Protein AF-0000000066517922 (afdb_homodimer)

Structure (mmCIF, N/CA/C/O backbone):
data_AF-0000000066517922-model_v1
#
loop_
_entity.id
_entity.type
_entity.pdbx_description
1 polymer 'Ras-related GTP-binding protein, putative'
#
loop_
_atom_site.group_PDB
_atom_site.id
_atom_site.type_symbol
_atom_site.label_atom_id
_atom_site.label_alt_id
_atom_site.label_comp_id
_atom_site.label_asym_id
_atom_site.label_entity_id
_atom_site.label_seq_id
_atom_site.pdbx_PDB_ins_code
_atom_site.Cartn_x
_atom_site.Cartn_y
_atom_site.Cartn_z
_atom_site.occupancy
_atom_site.B_iso_or_equiv
_atom_site.auth_seq_id
_atom_site.auth_comp_id
_atom_site.auth_asym_id
_atom_site.auth_atom_id
_atom_site.pdbx_PDB_model_num
ATOM 1 N N . MET A 1 1 ? -0.523 -17.906 27.688 1 22.84 1 MET A N 1
ATOM 2 C CA . MET A 1 1 ? -0.205 -16.5 27.391 1 22.84 1 MET A CA 1
ATOM 3 C C . MET A 1 1 ? -0.065 -16.281 25.891 1 22.84 1 MET A C 1
ATOM 5 O O . MET A 1 1 ? 0.951 -16.641 25.297 1 22.84 1 MET A O 1
ATOM 9 N N . SER A 1 2 ? -1.098 -16.562 25.141 1 30.17 2 SER A N 1
ATOM 10 C CA . SER A 1 2 ? -1.086 -16.531 23.688 1 30.17 2 SER A CA 1
ATOM 11 C C . SER A 1 2 ? -0.517 -15.211 23.172 1 30.17 2 SER A C 1
ATOM 13 O O . SER A 1 2 ? -1.034 -14.141 23.484 1 30.17 2 SER A O 1
ATOM 15 N N . SER A 1 3 ? 0.745 -15.023 23.312 1 33.72 3 SER A N 1
ATOM 16 C CA . SER A 1 3 ? 1.431 -13.906 22.672 1 33.72 3 SER A CA 1
ATOM 17 C C . SER A 1 3 ? 0.75 -13.5 21.375 1 33.72 3 SER A C 1
ATOM 19 O O . SER A 1 3 ? 0.698 -14.289 20.422 1 33.72 3 SER A O 1
ATOM 21 N N . ARG A 1 4 ? -0.462 -13.047 21.5 1 37.94 4 ARG A N 1
ATOM 22 C CA . ARG A 1 4 ? -1.109 -12.555 20.281 1 37.94 4 ARG A CA 1
ATOM 23 C C . ARG A 1 4 ? -0.116 -11.812 19.391 1 37.94 4 ARG A C 1
ATOM 25 O O . ARG A 1 4 ? 0.348 -10.727 19.75 1 37.94 4 ARG A O 1
ATOM 32 N N . ALA A 1 5 ? 0.862 -12.57 18.938 1 38.16 5 ALA A N 1
ATOM 33 C CA . ALA A 1 5 ? 1.847 -12.125 17.953 1 38.16 5 ALA A CA 1
ATOM 34 C C . ALA A 1 5 ? 1.236 -11.117 16.984 1 38.16 5 ALA A C 1
ATOM 36 O O . ALA A 1 5 ? 0.079 -11.258 16.578 1 38.16 5 ALA A O 1
ATOM 37 N N . CYS A 1 6 ? 1.315 -9.875 17.219 1 46.03 6 CYS A N 1
ATOM 38 C CA . CYS A 1 6 ? 0.99 -8.812 16.266 1 46.03 6 CYS A CA 1
ATOM 39 C C . CYS A 1 6 ? 1.07 -9.328 14.836 1 46.03 6 CYS A C 1
ATOM 41 O O . CYS A 1 6 ? 2.162 -9.453 14.273 1 46.03 6 CYS A O 1
ATOM 43 N N . ALA A 1 7 ? 0.311 -10.383 14.523 1 54.66 7 ALA A N 1
ATOM 44 C CA . ALA A 1 7 ? 0.414 -11.156 13.289 1 54.66 7 ALA A CA 1
ATOM 45 C C . ALA A 1 7 ? 0.325 -10.25 12.062 1 54.66 7 ALA A C 1
ATOM 47 O O . ALA A 1 7 ? -0.729 -9.672 11.789 1 54.66 7 ALA A O 1
ATOM 48 N N . SER A 1 8 ? 1.414 -9.609 11.664 1 77 8 SER A N 1
ATOM 49 C CA . SER A 1 8 ? 1.574 -8.797 10.469 1 77 8 SER A CA 1
ATOM 50 C C . SER A 1 8 ? 1.113 -9.547 9.227 1 77 8 SER A C 1
ATOM 52 O O . SER A 1 8 ? 1.342 -10.758 9.102 1 77 8 SER A O 1
ATOM 54 N N . SER A 1 9 ? 0.168 -9.008 8.461 1 92.06 9 SER A N 1
ATOM 55 C CA . SER A 1 9 ? -0.316 -9.539 7.191 1 92.06 9 SER A CA 1
ATOM 56 C C . SER A 1 9 ? 0.82 -9.68 6.184 1 92.06 9 SER A C 1
ATOM 58 O O . SER A 1 9 ? 1.884 -9.078 6.352 1 92.06 9 SER A O 1
ATOM 60 N N . ILE A 1 10 ? 0.673 -10.68 5.355 1 96.12 10 ILE A N 1
ATOM 61 C CA . ILE A 1 10 ? 1.643 -10.906 4.289 1 96.12 10 ILE A CA 1
ATOM 62 C C . ILE A 1 10 ? 1.08 -10.398 2.963 1 96.12 10 ILE A C 1
ATOM 64 O O . ILE A 1 10 ? 0.062 -10.906 2.482 1 96.12 10 ILE A O 1
ATOM 68 N N . LYS A 1 11 ? 1.703 -9.43 2.395 1 96.38 11 LYS A N 1
ATOM 69 C CA . LYS A 1 11 ? 1.299 -8.883 1.103 1 96.38 11 LYS A CA 1
ATOM 70 C C . LYS A 1 11 ? 1.989 -9.617 -0.045 1 96.38 11 LYS A C 1
ATOM 72 O O . LYS A 1 11 ? 3.219 -9.656 -0.111 1 96.38 11 LYS A O 1
ATOM 77 N N . ILE A 1 12 ? 1.228 -10.148 -0.933 1 97.81 12 ILE A N 1
ATOM 78 C CA . ILE A 1 12 ? 1.716 -10.797 -2.145 1 97.81 12 ILE A CA 1
ATOM 79 C C . ILE A 1 12 ? 1.188 -10.062 -3.373 1 97.81 12 ILE A C 1
ATOM 81 O O . ILE A 1 12 ? -0.013 -9.797 -3.479 1 97.81 12 ILE A O 1
ATOM 85 N N . VAL A 1 13 ? 2.084 -9.711 -4.332 1 95.88 13 VAL A N 1
ATOM 86 C CA . VAL A 1 13 ? 1.675 -8.984 -5.531 1 95.88 13 VAL A CA 1
ATOM 87 C C . VAL A 1 13 ? 1.727 -9.914 -6.738 1 95.88 13 VAL A C 1
ATOM 89 O O . VAL A 1 13 ? 2.57 -10.812 -6.801 1 95.88 13 VAL A O 1
ATOM 92 N N . LEU A 1 14 ? 0.775 -9.719 -7.668 1 95.5 14 LEU A N 1
ATOM 93 C CA . LEU A 1 14 ? 0.798 -10.445 -8.938 1 95.5 14 LEU A CA 1
ATOM 94 C C . LEU A 1 14 ? 1.257 -9.539 -10.07 1 95.5 14 LEU A C 1
ATOM 96 O O . LEU A 1 14 ? 0.831 -8.383 -10.164 1 95.5 14 LEU A O 1
ATOM 100 N N . CYS A 1 15 ? 2.172 -10.117 -10.898 1 93.12 15 CYS A N 1
ATOM 101 C CA . CYS A 1 15 ? 2.697 -9.398 -12.055 1 93.12 15 CYS A CA 1
ATOM 102 C C . CYS A 1 15 ? 2.719 -10.297 -13.289 1 93.12 15 CYS A C 1
ATOM 104 O O . CYS A 1 15 ? 2.807 -11.523 -13.172 1 93.12 15 CYS A O 1
ATOM 106 N N . GLY A 1 16 ? 2.662 -9.609 -14.422 1 93.88 16 GLY A N 1
ATOM 107 C CA . GLY A 1 16 ? 2.719 -10.328 -15.688 1 93.88 16 GLY A CA 1
ATOM 108 C C . GLY A 1 16 ? 1.87 -9.688 -16.766 1 93.88 16 GLY A C 1
ATOM 109 O O . GLY A 1 16 ? 1.145 -8.727 -16.516 1 93.88 16 GLY A O 1
ATOM 110 N N . PRO A 1 17 ? 1.888 -10.273 -17.938 1 91.62 17 PRO A N 1
ATOM 111 C CA . PRO A 1 17 ? 1.155 -9.703 -19.062 1 91.62 17 PRO A CA 1
ATOM 112 C C . PRO A 1 17 ? -0.359 -9.758 -18.875 1 91.62 17 PRO A C 1
ATOM 114 O O . PRO A 1 17 ? -0.857 -10.562 -18.094 1 91.62 17 PRO A O 1
ATOM 117 N N . SER A 1 18 ? -0.994 -8.836 -19.609 1 89.88 18 SER A N 1
ATOM 118 C CA . SER A 1 18 ? -2.451 -8.891 -19.656 1 89.88 18 SER A CA 1
ATOM 119 C C . SER A 1 18 ? -2.939 -10.234 -20.172 1 89.88 18 SER A C 1
ATOM 121 O O . SER A 1 18 ? -2.32 -10.82 -21.062 1 89.88 18 SER A O 1
ATOM 123 N N . ASN A 1 19 ? -3.961 -10.734 -19.578 1 92.19 19 ASN A N 1
ATOM 124 C CA . ASN A 1 19 ? -4.668 -11.938 -20.016 1 92.19 19 ASN A CA 1
ATOM 125 C C . ASN A 1 19 ? -3.889 -13.203 -19.656 1 92.19 19 ASN A C 1
ATOM 127 O O . ASN A 1 19 ? -4.211 -14.289 -20.141 1 92.19 19 ASN A O 1
ATOM 131 N N . ALA A 1 20 ? -2.84 -13.023 -18.875 1 95 20 ALA A N 1
ATOM 132 C CA . ALA A 1 20 ? -2.086 -14.195 -18.438 1 95 20 ALA A CA 1
ATOM 133 C C . ALA A 1 20 ? -2.877 -15.016 -17.422 1 95 20 ALA A C 1
ATOM 135 O O . ALA A 1 20 ? -2.562 -16.188 -17.172 1 95 20 ALA A O 1
ATOM 136 N N . GLY A 1 21 ? -3.832 -14.414 -16.781 1 95.88 21 GLY A N 1
ATOM 137 C CA . GLY A 1 21 ? -4.676 -15.117 -15.828 1 95.88 21 GLY A CA 1
ATOM 138 C C . GLY A 1 21 ? -4.414 -14.711 -14.391 1 95.88 21 GLY A C 1
ATOM 139 O O . GLY A 1 21 ? -4.746 -15.445 -13.461 1 95.88 21 GLY A O 1
ATOM 140 N N . LYS A 1 22 ? -3.807 -13.539 -14.156 1 96.31 22 LYS A N 1
ATOM 141 C CA . LYS A 1 22 ? -3.525 -13.062 -12.805 1 96.31 22 LYS A CA 1
ATOM 142 C C . LYS A 1 22 ? -4.801 -12.984 -11.969 1 96.31 22 LYS A C 1
ATOM 144 O O . LYS A 1 22 ? -4.852 -13.523 -10.859 1 96.31 22 LYS A O 1
ATOM 149 N N . THR A 1 23 ? -5.801 -12.414 -12.57 1 95.06 23 THR A N 1
ATOM 150 C CA . THR A 1 23 ? -7.066 -12.25 -11.867 1 95.06 23 THR A CA 1
ATOM 151 C C . THR A 1 23 ? -7.727 -13.609 -11.617 1 95.06 23 THR A C 1
ATOM 153 O O . THR A 1 23 ? -8.273 -13.844 -10.539 1 95.06 23 THR A O 1
ATOM 156 N N . SER A 1 24 ? -7.652 -14.492 -12.57 1 97.19 24 SER A N 1
ATOM 157 C CA . SER A 1 24 ? -8.25 -15.812 -12.422 1 97.19 24 SER A CA 1
ATOM 158 C C . SER A 1 24 ? -7.535 -16.625 -11.344 1 97.19 24 SER A C 1
ATOM 160 O O . SER A 1 24 ? -8.172 -17.359 -10.594 1 97.19 24 SER A O 1
ATOM 162 N N . ILE A 1 25 ? -6.203 -16.5 -11.258 1 97.81 25 ILE A N 1
ATOM 163 C CA . ILE A 1 25 ? -5.426 -17.172 -10.219 1 97.81 25 ILE A CA 1
ATOM 164 C C . ILE A 1 25 ? -5.809 -16.625 -8.852 1 97.81 25 ILE A C 1
ATOM 166 O O . ILE A 1 25 ? -6.016 -17.391 -7.906 1 97.81 25 ILE A O 1
ATOM 170 N N . THR A 1 26 ? -5.922 -15.344 -8.773 1 97.06 26 THR A N 1
ATOM 171 C CA . THR A 1 26 ? -6.316 -14.703 -7.52 1 97.06 26 THR A CA 1
ATOM 172 C C . THR A 1 26 ? -7.691 -15.188 -7.074 1 97.06 26 THR A C 1
ATOM 174 O O . THR A 1 26 ? -7.871 -15.594 -5.926 1 97.06 26 THR A O 1
ATOM 177 N N . LYS A 1 27 ? -8.609 -15.195 -7.984 1 96.81 27 LYS A N 1
ATOM 178 C CA . LYS A 1 27 ? -9.969 -15.625 -7.676 1 96.81 27 LYS A CA 1
ATOM 179 C C . LYS A 1 27 ? -9.992 -17.078 -7.223 1 96.81 27 LYS A C 1
ATOM 181 O O . LYS A 1 27 ? -10.68 -17.422 -6.258 1 96.81 27 LYS A O 1
ATOM 186 N N . ARG A 1 28 ? -9.242 -17.938 -7.887 1 97.75 28 ARG A N 1
ATOM 187 C CA . ARG A 1 28 ? -9.141 -19.344 -7.516 1 97.75 28 ARG A CA 1
ATOM 188 C C . ARG A 1 28 ? -8.578 -19.516 -6.109 1 97.75 28 ARG A C 1
ATOM 190 O O . ARG A 1 28 ? -9.078 -20.297 -5.316 1 97.75 28 ARG A O 1
ATOM 197 N N . PHE A 1 29 ? -7.652 -18.766 -5.773 1 98.06 29 PHE A N 1
ATOM 198 C CA . PHE A 1 29 ? -7.023 -18.828 -4.457 1 98.06 29 PHE A CA 1
ATOM 199 C C . PHE A 1 29 ? -7.988 -18.359 -3.373 1 98.06 29 PHE A C 1
ATOM 201 O O . PHE A 1 29 ? -8.086 -18.984 -2.316 1 98.06 29 PHE A O 1
ATOM 208 N N . ILE A 1 30 ? -8.68 -17.25 -3.645 1 96.88 30 ILE A N 1
ATOM 209 C CA . ILE A 1 30 ? -9.492 -16.594 -2.637 1 96.88 30 ILE A CA 1
ATOM 210 C C . ILE A 1 30 ? -10.82 -17.328 -2.48 1 96.88 30 ILE A C 1
ATOM 212 O O . ILE A 1 30 ? -11.289 -17.547 -1.36 1 96.88 30 ILE A O 1
ATOM 216 N N . THR A 1 31 ? -11.492 -17.766 -3.58 1 95.19 31 THR A N 1
ATOM 217 C CA . THR A 1 31 ? -12.867 -18.266 -3.502 1 95.19 31 THR A CA 1
ATOM 218 C C . THR A 1 31 ? -12.953 -19.703 -3.992 1 95.19 31 THR A C 1
ATOM 220 O O . THR A 1 31 ? -14.008 -20.328 -3.902 1 95.19 31 THR A O 1
ATOM 223 N N . ASP A 1 32 ? -11.859 -20.156 -4.562 1 96.06 32 ASP A N 1
ATOM 224 C CA . ASP A 1 32 ? -11.797 -21.484 -5.137 1 96.06 32 ASP A CA 1
ATOM 225 C C . ASP A 1 32 ? -12.805 -21.656 -6.273 1 96.06 32 ASP A C 1
ATOM 227 O O . ASP A 1 32 ? -13.414 -22.703 -6.426 1 96.06 32 ASP A O 1
ATOM 231 N N . THR A 1 33 ? -13.023 -20.594 -6.957 1 94.44 33 THR A N 1
ATOM 232 C CA . THR A 1 33 ? -13.891 -20.609 -8.125 1 94.44 33 THR A CA 1
ATOM 233 C C . THR A 1 33 ? -13.164 -20.078 -9.352 1 94.44 33 THR A C 1
ATOM 235 O O . THR A 1 33 ? -12.086 -19.484 -9.234 1 94.44 33 THR A O 1
ATOM 238 N N . PHE A 1 34 ? -13.789 -20.422 -10.469 1 95.12 34 PHE A N 1
ATOM 239 C CA . PHE A 1 34 ? -13.25 -19.969 -11.75 1 95.12 34 PHE A CA 1
ATOM 240 C C . PHE A 1 34 ? -14.352 -19.406 -12.633 1 95.12 34 PHE A C 1
ATOM 242 O O . PHE A 1 34 ? -15.43 -19.984 -12.742 1 95.12 34 PHE A O 1
ATOM 249 N N . ASP A 1 35 ? -14.039 -18.203 -13.195 1 92.31 35 ASP A N 1
ATOM 250 C CA . ASP A 1 35 ? -14.945 -17.578 -14.148 1 92.31 35 ASP A CA 1
ATOM 251 C C . ASP A 1 35 ? -14.383 -17.625 -15.57 1 92.31 35 ASP A C 1
ATOM 253 O O . ASP A 1 35 ? -13.391 -16.969 -15.875 1 92.31 35 ASP A O 1
ATOM 257 N N . GLU A 1 36 ? -15.094 -18.328 -16.422 1 89.88 36 GLU A N 1
ATOM 258 C CA . GLU A 1 36 ? -14.641 -18.516 -17.797 1 89.88 36 GLU A CA 1
ATOM 259 C C . GLU A 1 36 ? -14.602 -17.188 -18.547 1 89.88 36 GLU A C 1
ATOM 261 O O . GLU A 1 36 ? -13.836 -17.031 -19.5 1 89.88 36 GLU A O 1
ATOM 266 N N . TYR A 1 37 ? -15.352 -16.234 -18.156 1 88.31 37 TYR A N 1
ATOM 267 C CA . TYR A 1 37 ? -15.461 -14.961 -18.859 1 88.31 37 TYR A CA 1
ATOM 268 C C . TYR A 1 37 ? -14.867 -13.828 -18.031 1 88.31 37 TYR A C 1
ATOM 270 O O . TYR A 1 37 ? -15.43 -12.734 -17.984 1 88.31 37 TYR A O 1
ATOM 278 N N . GLN A 1 38 ? -13.828 -14.109 -17.422 1 85.31 38 GLN A N 1
ATOM 279 C CA . GLN A 1 38 ? -13.156 -13.086 -16.625 1 85.31 38 GLN A CA 1
ATOM 280 C C . GLN A 1 38 ? -12.641 -11.953 -17.5 1 85.31 38 GLN A C 1
ATOM 282 O O . GLN A 1 38 ? 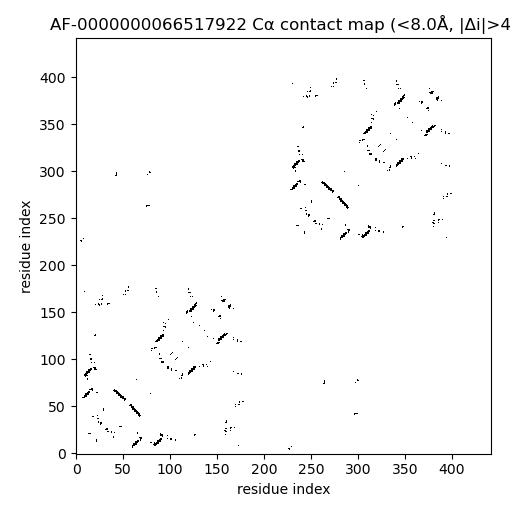-11.883 -12.188 -18.453 1 85.31 38 GLN A O 1
ATOM 287 N N . ASP A 1 39 ? -13.023 -10.594 -17.094 1 83.94 39 ASP A N 1
ATOM 288 C CA . ASP A 1 39 ? -12.617 -9.414 -17.844 1 83.94 39 ASP A CA 1
ATOM 289 C C . ASP A 1 39 ? -11.242 -8.93 -17.406 1 83.94 39 ASP A C 1
ATOM 291 O O . ASP A 1 39 ? -10.773 -9.273 -16.312 1 83.94 39 ASP A O 1
ATOM 295 N N . THR A 1 40 ? -10.695 -8.242 -18.359 1 83.81 40 THR A N 1
ATOM 296 C CA . THR A 1 40 ? -9.438 -7.59 -18.016 1 83.81 40 THR A CA 1
ATOM 297 C C . THR A 1 40 ? -9.602 -6.695 -16.797 1 83.81 40 THR A C 1
ATOM 299 O O . THR A 1 40 ? -10.617 -6.012 -16.656 1 83.81 40 THR A O 1
ATOM 302 N N . THR A 1 41 ? -8.625 -6.785 -15.875 1 79.44 41 THR A N 1
ATOM 303 C CA . THR A 1 41 ? -8.672 -5.996 -14.648 1 79.44 41 THR A CA 1
ATOM 304 C C . THR A 1 41 ? -8.484 -4.512 -14.945 1 79.44 41 THR A C 1
ATOM 306 O O . THR A 1 41 ? -7.625 -4.141 -15.75 1 79.44 41 THR A O 1
ATOM 309 N N . VAL A 1 42 ? -9.391 -3.781 -14.406 1 76.75 42 VAL A N 1
ATOM 310 C CA . VAL A 1 42 ? -9.242 -2.332 -14.492 1 76.75 42 VAL A CA 1
ATOM 311 C C . VAL A 1 42 ? -8.727 -1.779 -13.172 1 76.75 42 VAL A C 1
ATOM 313 O O . VAL A 1 42 ? -9.289 -2.061 -12.109 1 76.75 42 VAL A O 1
ATOM 316 N N . GLY A 1 43 ? -7.547 -1.074 -13.328 1 80.19 43 GLY A N 1
ATOM 317 C CA . GLY A 1 43 ? -6.949 -0.534 -12.117 1 80.19 43 GLY A CA 1
ATOM 318 C C . GLY A 1 43 ? -6.293 -1.594 -11.25 1 80.19 43 GLY A C 1
ATOM 319 O O . GLY A 1 43 ? -5.414 -2.324 -11.711 1 80.19 43 GLY A O 1
ATOM 320 N N . SER A 1 44 ? -6.746 -1.633 -10.008 1 84.25 44 SER A N 1
ATOM 321 C CA . SER A 1 44 ? -6.176 -2.59 -9.07 1 84.25 44 SER A CA 1
ATOM 322 C C . SER A 1 44 ? -7.262 -3.281 -8.25 1 84.25 44 SER A C 1
ATOM 324 O O . SER A 1 44 ? -8.336 -2.715 -8.031 1 84.25 44 SER A O 1
ATOM 326 N N . ALA A 1 45 ? -7.004 -4.512 -7.934 1 87.75 45 ALA A N 1
ATOM 327 C CA . ALA A 1 45 ? -7.883 -5.285 -7.062 1 87.75 45 ALA A CA 1
ATOM 328 C C . ALA A 1 45 ? -7.121 -5.824 -5.855 1 87.75 45 ALA A C 1
ATOM 330 O O . ALA A 1 45 ? -5.961 -6.227 -5.973 1 87.75 45 ALA A O 1
ATOM 331 N N . PHE A 1 46 ? -7.902 -5.828 -4.711 1 91.88 46 PHE A N 1
ATOM 332 C CA . PHE A 1 46 ? -7.301 -6.266 -3.455 1 91.88 46 PHE A CA 1
ATOM 333 C C . PHE A 1 46 ? -8.164 -7.324 -2.781 1 91.88 46 PHE A C 1
ATOM 335 O O . PHE A 1 46 ? -9.375 -7.164 -2.666 1 91.88 46 PHE A O 1
ATOM 342 N N . PHE A 1 47 ? -7.457 -8.383 -2.373 1 94.88 47 PHE A N 1
ATOM 343 C CA . PHE A 1 47 ? -8.141 -9.445 -1.646 1 94.88 47 PHE A CA 1
ATOM 344 C C . PHE A 1 47 ? -7.363 -9.836 -0.393 1 94.88 47 PHE A C 1
ATOM 346 O O . PHE A 1 47 ? -6.152 -9.625 -0.319 1 94.88 47 PHE A O 1
ATOM 353 N N . SER A 1 48 ? -8.109 -10.32 0.569 1 94.62 48 SER A N 1
ATOM 354 C CA . SER A 1 48 ? -7.488 -10.844 1.781 1 94.62 48 SER A CA 1
ATOM 355 C C . SER A 1 48 ? -8.047 -12.219 2.129 1 94.62 48 SER A C 1
ATOM 357 O O . SER A 1 48 ? -9.219 -12.5 1.888 1 94.62 48 SER A O 1
ATOM 359 N N . LYS A 1 49 ? -7.195 -13.062 2.635 1 95.75 49 LYS A N 1
ATOM 360 C CA . LYS A 1 49 ? -7.57 -14.414 3.033 1 95.75 49 LYS A CA 1
ATOM 361 C C . LYS A 1 49 ? -6.754 -14.883 4.234 1 95.75 49 LYS A C 1
ATOM 363 O O . LYS A 1 49 ? -5.551 -14.633 4.305 1 95.75 49 LYS A O 1
ATOM 368 N N . GLN A 1 50 ? -7.477 -15.461 5.199 1 95.44 50 GLN A N 1
ATOM 369 C CA . GLN A 1 50 ? -6.762 -16.156 6.254 1 95.44 50 GLN A CA 1
ATOM 370 C C . GLN A 1 50 ? -6.25 -17.516 5.766 1 95.44 50 GLN A C 1
ATOM 372 O O . GLN A 1 50 ? -7.016 -18.328 5.238 1 95.44 50 GLN A O 1
ATOM 377 N N . LEU A 1 51 ? -4.988 -17.703 5.891 1 94.94 51 LEU A N 1
ATOM 378 C CA . LEU A 1 51 ? -4.359 -18.953 5.473 1 94.94 51 LEU A CA 1
ATOM 379 C C . LEU A 1 51 ? -3.732 -19.672 6.66 1 94.94 51 LEU A C 1
ATOM 381 O O . LEU A 1 51 ? -3.002 -19.062 7.445 1 94.94 51 LEU A O 1
ATOM 385 N N . TYR A 1 52 ? -4.082 -20.906 6.758 1 94.38 52 TYR A N 1
ATOM 386 C CA . TYR A 1 52 ? -3.426 -21.719 7.781 1 94.38 52 TYR A CA 1
ATOM 387 C C . TYR A 1 52 ? -2.152 -22.359 7.238 1 94.38 52 TYR A C 1
ATOM 389 O O . TYR A 1 52 ? -2.191 -23.109 6.262 1 94.38 52 TYR A O 1
ATOM 397 N N . SER A 1 53 ? -1.081 -21.984 7.852 1 95.06 53 SER A N 1
ATOM 398 C CA . SER A 1 53 ? 0.192 -22.609 7.512 1 95.06 53 SER A CA 1
ATOM 399 C C . SER A 1 53 ? 0.455 -23.844 8.383 1 95.06 53 SER A C 1
ATOM 401 O O . SER A 1 53 ? 0.731 -23.719 9.578 1 95.06 53 SER A O 1
ATOM 403 N N . LYS A 1 54 ? 0.447 -24.953 7.758 1 94.19 54 LYS A N 1
ATOM 404 C CA . LYS A 1 54 ? 0.724 -26.188 8.492 1 94.19 54 LYS A CA 1
ATOM 405 C C . LYS A 1 54 ? 2.178 -26.234 8.953 1 94.19 54 LYS A C 1
ATOM 407 O O . LYS A 1 54 ? 2.463 -26.656 10.078 1 94.19 54 LYS A O 1
ATOM 412 N N . ALA A 1 55 ? 3.029 -25.766 8.156 1 94.38 55 ALA A N 1
ATOM 413 C CA . ALA A 1 55 ? 4.457 -25.812 8.453 1 94.38 55 ALA A CA 1
ATOM 414 C C . ALA A 1 55 ? 4.785 -24.984 9.688 1 94.38 55 ALA A C 1
ATOM 416 O O . ALA A 1 55 ? 5.711 -25.297 10.438 1 94.38 55 ALA A O 1
ATOM 417 N N . HIS A 1 56 ? 3.941 -24 9.969 1 94.25 56 HIS A N 1
ATOM 418 C CA . HIS A 1 56 ? 4.246 -23.094 11.062 1 94.25 56 HIS A CA 1
ATOM 419 C C . HIS A 1 56 ? 3.154 -23.125 12.125 1 94.25 56 HIS A C 1
ATOM 421 O O . HIS A 1 56 ? 3.236 -22.406 13.133 1 94.25 56 HIS A O 1
ATOM 427 N N . ASN A 1 57 ? 2.143 -23.891 11.883 1 94.31 57 ASN A N 1
ATOM 428 C CA . ASN A 1 57 ? 1.021 -24.062 12.805 1 94.31 57 ASN A CA 1
ATOM 429 C C . ASN A 1 57 ? 0.448 -22.719 13.242 1 94.31 57 ASN A C 1
ATOM 431 O O . ASN A 1 57 ? 0.295 -22.469 14.445 1 94.31 57 ASN A O 1
ATOM 435 N N . THR A 1 58 ? 0.25 -21.922 12.328 1 92.75 58 THR A N 1
ATOM 436 C CA . THR A 1 58 ? -0.266 -20.578 12.609 1 92.75 58 THR A CA 1
ATOM 437 C C . THR A 1 58 ? -1.19 -20.109 11.492 1 92.75 58 THR A C 1
ATOM 439 O O . THR A 1 58 ? -1.032 -20.516 10.336 1 92.75 58 THR A O 1
ATOM 442 N N . ASN A 1 59 ? -2.168 -19.312 11.836 1 93.81 59 ASN A N 1
ATOM 443 C CA . ASN A 1 59 ? -2.998 -18.609 10.875 1 93.81 59 ASN A CA 1
ATOM 444 C C . ASN A 1 59 ? -2.4 -17.25 10.516 1 93.81 59 ASN A C 1
ATOM 446 O O . ASN A 1 59 ? -1.946 -16.516 11.391 1 93.81 59 ASN A O 1
ATOM 450 N N . VAL A 1 60 ? -2.352 -17.062 9.25 1 94.5 60 VAL A N 1
ATOM 451 C CA . VAL A 1 60 ? -1.787 -15.789 8.812 1 94.5 60 VAL A CA 1
ATOM 452 C C . VAL A 1 60 ? -2.715 -15.133 7.793 1 94.5 60 VAL A C 1
ATOM 454 O O . VAL A 1 60 ? -3.309 -15.812 6.953 1 94.5 60 VAL A O 1
ATOM 457 N N . ARG A 1 61 ? -2.854 -13.852 7.914 1 95.31 61 ARG A N 1
ATOM 458 C CA . ARG A 1 61 ? -3.602 -13.078 6.922 1 95.31 61 ARG A CA 1
ATOM 459 C C . ARG A 1 61 ? -2.744 -12.789 5.695 1 95.31 61 ARG A C 1
ATOM 461 O O . ARG A 1 61 ? -1.647 -12.242 5.816 1 95.31 61 ARG A O 1
ATOM 468 N N . VAL A 1 62 ? -3.281 -13.141 4.582 1 97.12 62 VAL A N 1
ATOM 469 C CA . VAL A 1 62 ? -2.59 -12.898 3.32 1 97.12 62 VAL A CA 1
ATOM 470 C C . VAL A 1 62 ? -3.355 -11.867 2.498 1 97.12 62 VAL A C 1
ATOM 472 O O . VAL A 1 62 ? -4.57 -11.984 2.318 1 97.12 62 VAL A O 1
ATOM 475 N N . GLU A 1 63 ? -2.645 -10.852 2.102 1 96.56 63 GLU A N 1
ATOM 476 C CA . GLU A 1 63 ? -3.207 -9.844 1.209 1 96.56 63 GLU A CA 1
ATOM 477 C C . GLU A 1 63 ? -2.678 -10.008 -0.213 1 96.56 63 GLU A C 1
ATOM 479 O O . GLU A 1 63 ? -1.467 -9.977 -0.438 1 96.56 63 GLU A O 1
ATOM 484 N N . VAL A 1 64 ? -3.605 -10.148 -1.11 1 97.25 64 VAL A N 1
ATOM 485 C CA . VAL A 1 64 ? -3.244 -10.336 -2.512 1 97.25 64 VAL A CA 1
ATOM 486 C C . VAL A 1 64 ? -3.574 -9.078 -3.305 1 97.25 64 VAL A C 1
ATOM 488 O O . VAL A 1 64 ? -4.727 -8.641 -3.344 1 97.25 64 VAL A O 1
ATOM 491 N N . TRP A 1 65 ? -2.504 -8.469 -3.875 1 94.62 65 TRP A N 1
ATOM 492 C CA . TRP A 1 65 ? -2.666 -7.285 -4.711 1 94.62 65 TRP A CA 1
ATOM 493 C C . TRP A 1 65 ? -2.555 -7.645 -6.191 1 94.62 65 TRP A C 1
ATOM 495 O O . TRP A 1 65 ? -1.576 -8.266 -6.613 1 94.62 65 TRP A O 1
ATOM 505 N N . ASP A 1 66 ? -3.582 -7.289 -6.887 1 92.06 66 ASP A N 1
ATOM 506 C CA . ASP A 1 66 ? -3.678 -7.57 -8.32 1 92.06 66 ASP A CA 1
ATOM 507 C C . ASP A 1 66 ? -3.852 -6.281 -9.117 1 92.06 66 ASP A C 1
ATOM 509 O O . ASP A 1 66 ? -4.656 -5.422 -8.758 1 92.06 66 ASP A O 1
ATOM 513 N N . THR A 1 67 ? -3.047 -6.031 -10.109 1 85.75 67 THR A N 1
ATOM 514 C CA . THR A 1 67 ? -3.166 -4.852 -10.953 1 85.75 67 THR A CA 1
ATOM 515 C C . THR A 1 67 ? -3.393 -5.246 -12.414 1 85.75 67 THR A C 1
ATOM 517 O O . THR A 1 67 ? -3.139 -6.391 -12.797 1 85.75 67 THR A O 1
ATOM 520 N N . ALA A 1 68 ? -3.977 -4.16 -13.055 1 81.12 68 ALA A N 1
ATOM 521 C CA . ALA A 1 68 ? -4.145 -4.371 -14.492 1 81.12 68 ALA A CA 1
ATOM 522 C C . ALA A 1 68 ? -2.797 -4.352 -15.211 1 81.12 68 ALA A C 1
ATOM 524 O O . ALA A 1 68 ? -1.884 -3.625 -14.812 1 81.12 68 ALA A O 1
ATOM 525 N N . GLY A 1 69 ? -2.26 -5.488 -15.688 1 61.59 69 GLY A N 1
ATOM 526 C CA . GLY A 1 69 ? -1.02 -5.75 -16.406 1 61.59 69 GLY A CA 1
ATOM 527 C C . GLY A 1 69 ? -0.57 -4.578 -17.266 1 61.59 69 GLY A C 1
ATOM 528 O O . GLY A 1 69 ? 0.243 -4.746 -18.172 1 61.59 69 GLY A O 1
ATOM 529 N N . GLN A 1 70 ? -1.137 -3.334 -16.953 1 59.38 70 GLN A N 1
ATOM 530 C CA . GLN A 1 70 ? -0.762 -2.41 -18.016 1 59.38 70 GLN A CA 1
ATOM 531 C C . GLN A 1 70 ? 0.312 -1.434 -17.547 1 59.38 70 GLN A C 1
ATOM 533 O O . GLN A 1 70 ? 0.325 -1.033 -16.375 1 59.38 70 GLN A O 1
ATOM 538 N N . GLU A 1 71 ? 1.356 -1.367 -18.359 1 56 71 GLU A N 1
ATOM 539 C CA . GLU A 1 71 ? 2.502 -0.462 -18.375 1 56 71 GLU A CA 1
ATOM 540 C C . GLU A 1 71 ? 2.08 0.963 -18.016 1 56 71 GLU A C 1
ATOM 542 O O . GLU A 1 71 ? 2.883 1.749 -17.516 1 56 71 GLU A O 1
ATOM 547 N N . LYS A 1 72 ? 0.747 1.189 -18.125 1 56.25 72 LYS A N 1
ATOM 548 C CA . LYS A 1 72 ? 0.299 2.578 -18.109 1 56.25 72 LYS A CA 1
ATOM 549 C C . LYS A 1 72 ? 0.488 3.193 -16.719 1 56.25 72 LYS A C 1
ATOM 551 O O . LYS A 1 72 ? 0.519 4.418 -16.578 1 56.25 72 LYS A O 1
ATOM 556 N N . TYR A 1 73 ? 0.892 2.348 -15.867 1 63.59 73 TYR A N 1
ATOM 557 C CA . TYR A 1 73 ? 0.865 3.006 -14.57 1 63.59 73 TYR A CA 1
ATOM 558 C C . TYR A 1 73 ? 2.223 2.912 -13.883 1 63.59 73 TYR A C 1
ATOM 560 O O . TYR A 1 73 ? 2.297 2.717 -12.664 1 63.59 73 TYR A O 1
ATOM 568 N N . ARG A 1 74 ? 3.172 3.209 -14.656 1 69.44 74 ARG A N 1
ATOM 569 C CA . ARG A 1 74 ? 4.547 3.061 -14.18 1 69.44 74 ARG A CA 1
ATOM 570 C C . ARG A 1 74 ? 4.828 4.008 -13.023 1 69.44 74 ARG A C 1
ATOM 572 O O . ARG A 1 74 ? 5.523 3.639 -12.07 1 69.44 74 ARG A O 1
ATOM 579 N N . ALA A 1 75 ? 4.207 5.203 -13.117 1 72.81 75 ALA A N 1
ATOM 580 C CA . ALA A 1 75 ? 4.504 6.207 -12.102 1 72.81 75 ALA A CA 1
ATOM 581 C C . ALA A 1 75 ? 3.93 5.801 -10.75 1 72.81 75 ALA A C 1
ATOM 583 O O . ALA A 1 75 ? 4.406 6.254 -9.703 1 72.81 75 ALA A O 1
ATOM 584 N N . MET A 1 76 ? 3.006 4.914 -10.734 1 76.88 76 MET A N 1
ATOM 585 C CA . MET A 1 76 ? 2.361 4.508 -9.492 1 76.88 76 MET A CA 1
ATOM 586 C C . MET A 1 76 ? 2.803 3.105 -9.078 1 76.88 76 MET A C 1
ATOM 588 O O . MET A 1 76 ? 2.365 2.588 -8.047 1 76.88 76 MET A O 1
ATOM 592 N N . ALA A 1 77 ? 3.752 2.516 -9.836 1 78.12 77 ALA A N 1
ATOM 593 C CA . ALA A 1 77 ? 4.207 1.144 -9.625 1 78.12 77 ALA A CA 1
ATOM 594 C C . ALA A 1 77 ? 4.797 0.973 -8.227 1 78.12 77 ALA A C 1
ATOM 596 O O . ALA A 1 77 ? 4.543 -0.031 -7.555 1 78.12 77 ALA A O 1
ATOM 597 N N . PRO A 1 78 ? 5.477 1.917 -7.73 1 81.69 78 PRO A N 1
ATOM 598 C CA . PRO A 1 78 ? 6.059 1.748 -6.398 1 81.69 78 PRO A CA 1
ATOM 599 C C . PRO A 1 78 ? 5.004 1.485 -5.324 1 81.69 78 PRO A C 1
ATOM 601 O O . PRO A 1 78 ? 5.254 0.731 -4.379 1 81.69 78 PRO A O 1
ATOM 604 N N . MET A 1 79 ? 3.822 2.113 -5.504 1 87.19 79 MET A N 1
ATOM 605 C CA . MET A 1 79 ? 2.758 1.89 -4.531 1 87.19 79 MET A CA 1
ATOM 606 C C . MET A 1 79 ? 2.328 0.426 -4.52 1 87.19 79 MET A C 1
ATOM 608 O O . MET A 1 79 ? 1.913 -0.096 -3.482 1 87.19 79 MET A O 1
ATOM 612 N N . TYR A 1 80 ? 2.455 -0.167 -5.641 1 89.06 80 TYR A N 1
ATOM 613 C CA . TYR A 1 80 ? 2.012 -1.547 -5.809 1 89.06 80 TYR A CA 1
ATOM 614 C C . TYR A 1 80 ? 2.99 -2.516 -5.152 1 89.06 80 TYR A C 1
ATOM 616 O O . TYR A 1 80 ? 2.578 -3.443 -4.449 1 89.06 80 TYR A O 1
ATOM 624 N N . PHE A 1 81 ? 4.246 -2.168 -5.27 1 91.44 81 PHE A N 1
ATOM 625 C CA . PHE A 1 81 ? 5.266 -3.121 -4.855 1 91.44 81 PHE A CA 1
ATOM 626 C C . PHE A 1 81 ? 5.668 -2.883 -3.404 1 91.44 81 PHE A C 1
ATOM 628 O O . PHE A 1 81 ? 6.199 -3.781 -2.746 1 91.44 81 PHE A O 1
ATOM 635 N N . ARG A 1 82 ? 5.465 -1.717 -2.898 1 90.38 82 ARG A N 1
ATOM 636 C CA . ARG A 1 82 ? 5.945 -1.363 -1.568 1 90.38 82 ARG A CA 1
ATOM 637 C C . ARG A 1 82 ? 5.34 -2.273 -0.506 1 90.38 82 ARG A C 1
ATOM 639 O O . ARG A 1 82 ? 4.133 -2.535 -0.521 1 90.38 82 ARG A O 1
ATOM 646 N N . HIS A 1 83 ? 6.168 -2.846 0.356 1 90.69 83 HIS A N 1
ATOM 647 C CA . HIS A 1 83 ? 5.828 -3.699 1.488 1 90.69 83 HIS A CA 1
ATOM 648 C C . HIS A 1 83 ? 5.398 -5.086 1.023 1 90.69 83 HIS A C 1
ATOM 650 O O . HIS A 1 83 ? 4.844 -5.863 1.805 1 90.69 83 HIS A O 1
ATOM 656 N N . ALA A 1 84 ? 5.629 -5.363 -0.253 1 94.81 84 ALA A N 1
ATOM 657 C CA . ALA A 1 84 ? 5.359 -6.723 -0.708 1 94.81 84 ALA A CA 1
ATOM 658 C C . ALA A 1 84 ? 6.344 -7.715 -0.097 1 94.81 84 ALA A C 1
ATOM 660 O O . ALA A 1 84 ? 7.559 -7.492 -0.131 1 94.81 84 ALA A O 1
ATOM 661 N N . ALA A 1 85 ? 5.805 -8.797 0.457 1 96.38 85 ALA A N 1
ATOM 662 C CA . ALA A 1 85 ? 6.652 -9.836 1.027 1 96.38 85 ALA A CA 1
ATOM 663 C C . ALA A 1 85 ? 7.023 -10.883 -0.023 1 96.38 85 ALA A C 1
ATOM 665 O O . ALA A 1 85 ? 8.016 -11.602 0.13 1 96.38 85 ALA A O 1
ATOM 666 N N . GLY A 1 86 ? 6.25 -10.961 -1.03 1 97.88 86 GLY A N 1
ATOM 667 C CA . GLY A 1 86 ? 6.477 -11.891 -2.127 1 97.88 86 GLY A CA 1
ATOM 668 C C . GLY A 1 86 ? 5.691 -11.539 -3.375 1 97.88 86 GLY A C 1
ATOM 669 O O . GLY A 1 86 ? 4.863 -10.625 -3.361 1 97.88 86 GLY A O 1
ATOM 670 N N . ALA A 1 87 ? 5.984 -12.32 -4.461 1 97.81 87 ALA A N 1
ATOM 671 C CA . ALA A 1 87 ? 5.332 -12.047 -5.734 1 97.81 87 ALA A CA 1
ATOM 672 C C . ALA A 1 87 ? 5.094 -13.328 -6.523 1 97.81 87 ALA A C 1
ATOM 674 O O . ALA A 1 87 ? 5.902 -14.258 -6.457 1 97.81 87 ALA A O 1
ATOM 675 N N . LEU A 1 88 ? 3.959 -13.289 -7.191 1 98.06 88 LEU A N 1
ATOM 676 C CA . LEU A 1 88 ? 3.719 -14.273 -8.242 1 98.06 88 LEU A CA 1
ATOM 677 C C . LEU A 1 88 ? 3.855 -13.641 -9.617 1 98.06 88 LEU A C 1
ATOM 679 O O . LEU A 1 88 ? 3.133 -12.695 -9.953 1 98.06 88 LEU A O 1
ATOM 683 N N . LEU A 1 89 ? 4.812 -14.133 -10.375 1 97.19 89 LEU A N 1
ATOM 684 C CA . LEU A 1 89 ? 4.93 -13.773 -11.781 1 97.19 89 LEU A CA 1
ATOM 685 C C . LEU A 1 89 ? 4.176 -14.766 -12.664 1 97.19 89 LEU A C 1
ATOM 687 O O . LEU A 1 89 ? 4.539 -15.938 -12.727 1 97.19 89 LEU A O 1
ATOM 691 N N . VAL A 1 90 ? 3.176 -14.242 -13.359 1 97.69 90 VAL A N 1
ATOM 692 C CA . VAL A 1 90 ? 2.281 -15.133 -14.078 1 97.69 90 VAL A CA 1
ATOM 693 C C . VAL A 1 90 ? 2.426 -14.906 -15.586 1 97.69 90 VAL A C 1
ATOM 695 O O . VAL A 1 90 ? 2.416 -13.766 -16.047 1 97.69 90 VAL A O 1
ATOM 698 N N . PHE A 1 91 ? 2.627 -15.961 -16.312 1 97.88 91 PHE A N 1
ATOM 699 C CA . PHE A 1 91 ? 2.566 -15.875 -17.766 1 97.88 91 PHE A CA 1
ATOM 700 C C . PHE A 1 91 ? 1.686 -16.984 -18.344 1 97.88 91 PHE A C 1
ATOM 702 O O . PHE A 1 91 ? 1.292 -17.906 -17.609 1 97.88 91 PHE A O 1
ATOM 709 N N . ASP A 1 92 ? 1.298 -16.797 -19.578 1 98.19 92 ASP A N 1
ATOM 710 C CA . ASP A 1 92 ? 0.424 -17.719 -20.297 1 98.19 92 ASP A CA 1
ATOM 711 C C . ASP A 1 92 ? 1.236 -18.734 -21.094 1 98.19 92 ASP A C 1
ATOM 713 O O . ASP A 1 92 ? 1.905 -18.375 -22.078 1 98.19 92 ASP A O 1
ATOM 717 N N . GLU A 1 93 ? 1.162 -19.984 -20.734 1 98.31 93 GLU A N 1
ATOM 718 C CA . GLU A 1 93 ? 1.96 -21.016 -21.391 1 98.31 93 GLU A CA 1
ATOM 719 C C . GLU A 1 93 ? 1.571 -21.156 -22.859 1 98.31 93 GLU A C 1
ATOM 721 O O . GLU A 1 93 ? 2.336 -21.703 -23.656 1 98.31 93 GLU A O 1
ATOM 726 N N . THR A 1 94 ? 0.372 -20.688 -23.172 1 98 94 THR A N 1
ATOM 727 C CA . THR A 1 94 ? -0.13 -20.875 -24.531 1 98 94 THR A CA 1
ATOM 728 C C . THR A 1 94 ? 0.281 -19.719 -25.422 1 98 94 THR A C 1
ATOM 730 O O . THR A 1 94 ? -0.004 -19.719 -26.625 1 98 94 THR A O 1
ATOM 733 N N . VAL A 1 95 ? 0.899 -18.688 -24.859 1 97.19 95 VAL A N 1
ATOM 734 C CA . VAL A 1 95 ? 1.327 -17.516 -25.625 1 97.19 95 VAL A CA 1
ATOM 735 C C . VAL A 1 95 ? 2.854 -17.453 -25.656 1 97.19 95 VAL A C 1
ATOM 737 O O . VAL A 1 95 ? 3.496 -17.266 -24.609 1 97.19 95 VAL A O 1
ATOM 740 N N . LEU A 1 96 ? 3.459 -17.562 -26.828 1 93.44 96 LEU A N 1
ATOM 741 C CA . LEU A 1 96 ? 4.898 -17.703 -27.031 1 93.44 96 LEU A CA 1
ATOM 742 C C . LEU A 1 96 ? 5.656 -16.531 -26.406 1 93.44 96 LEU A C 1
ATOM 744 O O . LEU A 1 96 ? 6.68 -16.734 -25.75 1 93.44 96 LEU A O 1
ATOM 748 N N . LYS A 1 97 ? 5.215 -15.352 -26.453 1 94.56 97 LYS A N 1
ATOM 749 C CA . LYS A 1 97 ? 5.969 -14.18 -26.016 1 94.56 97 LYS A CA 1
ATOM 750 C C . LYS A 1 97 ? 5.648 -13.836 -24.562 1 94.56 97 LYS A C 1
ATOM 752 O O . LYS A 1 97 ? 6.223 -12.898 -24 1 94.56 97 LYS A O 1
ATOM 757 N N . SER A 1 98 ? 4.844 -14.594 -23.984 1 95.69 98 SER A N 1
ATOM 758 C CA . SER A 1 98 ? 4.34 -14.25 -22.656 1 95.69 98 SER A CA 1
ATOM 759 C C . SER A 1 98 ? 5.457 -14.273 -21.625 1 95.69 98 SER A C 1
ATOM 761 O O . SER A 1 98 ? 5.609 -13.328 -20.844 1 95.69 98 SER A O 1
ATOM 763 N N . PHE A 1 99 ? 6.258 -15.266 -21.688 1 95.81 99 PHE A N 1
ATOM 764 C CA . PHE A 1 99 ? 7.34 -15.359 -20.719 1 95.81 99 PHE A CA 1
ATOM 765 C C . PHE A 1 99 ? 8.422 -14.328 -21.016 1 95.81 99 PHE A C 1
ATOM 767 O O . PHE A 1 99 ? 9.031 -13.773 -20.094 1 95.81 99 PHE A O 1
ATOM 774 N N . GLU A 1 100 ? 8.648 -14.172 -22.234 1 95.44 100 GLU A N 1
ATOM 775 C CA . GLU A 1 100 ? 9.641 -13.164 -22.609 1 95.44 100 GLU A CA 1
ATOM 776 C C . GLU A 1 100 ? 9.297 -11.805 -22 1 95.44 100 GLU A C 1
ATOM 778 O O . GLU A 1 100 ? 10.18 -11.094 -21.531 1 95.44 100 GLU A O 1
ATOM 783 N N . GLU A 1 101 ? 8.086 -11.484 -22.031 1 92.94 101 GLU A N 1
ATOM 784 C CA . GLU A 1 101 ? 7.633 -10.227 -21.438 1 92.94 101 GLU A CA 1
ATOM 785 C C . GLU A 1 101 ? 7.852 -10.211 -19.938 1 92.94 101 GLU A C 1
ATOM 787 O O . GLU A 1 101 ? 8.234 -9.188 -19.359 1 92.94 101 GLU A O 1
ATOM 792 N N . LEU A 1 102 ? 7.617 -11.305 -19.359 1 93.31 102 LEU A N 1
ATOM 793 C CA . LEU A 1 102 ? 7.832 -11.43 -17.922 1 93.31 102 LEU A CA 1
ATOM 794 C C . LEU A 1 102 ? 9.289 -11.164 -17.562 1 93.31 102 LEU A C 1
ATOM 796 O O . LEU A 1 102 ? 9.578 -10.406 -16.641 1 93.31 102 LEU A O 1
ATOM 800 N N . GLU A 1 103 ? 10.117 -11.688 -18.281 1 93.31 103 GLU A N 1
ATOM 801 C CA . GLU A 1 103 ? 11.547 -11.586 -18.016 1 93.31 103 GLU A CA 1
ATOM 802 C C . GLU A 1 103 ? 12.07 -10.18 -18.328 1 93.31 103 GLU A C 1
ATOM 804 O O . GLU A 1 103 ? 12.898 -9.648 -17.594 1 93.31 103 GLU A O 1
ATOM 809 N N . ALA A 1 104 ? 11.555 -9.656 -19.359 1 92.5 104 ALA A N 1
ATOM 810 C CA . ALA A 1 104 ? 12.109 -8.406 -19.859 1 92.5 104 ALA A CA 1
ATOM 811 C C . ALA A 1 104 ? 11.539 -7.211 -19.109 1 92.5 104 ALA A C 1
ATOM 813 O O . ALA A 1 104 ? 12.211 -6.191 -18.938 1 92.5 104 ALA A O 1
ATOM 814 N N . VAL A 1 105 ? 10.375 -7.328 -18.625 1 90.06 105 VAL A N 1
ATOM 815 C CA . VAL A 1 105 ? 9.688 -6.152 -18.109 1 90.06 105 VAL A CA 1
ATOM 816 C C . VAL A 1 105 ? 9.422 -6.332 -16.609 1 90.06 105 VAL A C 1
ATOM 818 O O . VAL A 1 105 ? 9.922 -5.562 -15.789 1 90.06 105 VAL A O 1
ATOM 821 N N . TRP A 1 106 ? 8.812 -7.344 -16.297 1 90.56 106 TRP A N 1
ATOM 822 C CA . TRP A 1 106 ? 8.211 -7.465 -14.969 1 90.56 106 TRP A CA 1
ATOM 823 C C . TRP A 1 106 ? 9.258 -7.848 -13.93 1 90.56 106 TRP A C 1
ATOM 825 O O . TRP A 1 106 ? 9.273 -7.305 -12.828 1 90.56 106 TRP A O 1
ATOM 835 N N . LEU A 1 107 ? 10.125 -8.797 -14.297 1 92.75 107 LEU A N 1
ATOM 836 C CA . LEU A 1 107 ? 11.133 -9.234 -13.344 1 92.75 107 LEU A CA 1
ATOM 837 C C . LEU A 1 107 ? 12.078 -8.094 -12.992 1 92.75 107 LEU A C 1
ATOM 839 O O . LEU A 1 107 ? 12.328 -7.82 -11.812 1 92.75 107 LEU A O 1
ATOM 843 N N . PRO A 1 108 ? 12.578 -7.363 -13.961 1 91.56 108 PRO A N 1
ATOM 844 C CA . PRO A 1 108 ? 13.445 -6.23 -13.633 1 91.56 108 PRO A CA 1
ATOM 845 C C . PRO A 1 108 ? 12.742 -5.176 -12.781 1 91.56 108 PRO A C 1
ATOM 847 O O . PRO A 1 108 ? 13.375 -4.547 -11.93 1 91.56 108 PRO A O 1
ATOM 850 N N . GLU A 1 109 ? 11.539 -4.977 -12.922 1 88 109 GLU A N 1
ATOM 851 C CA . GLU A 1 109 ? 10.766 -3.992 -12.164 1 88 109 GLU A CA 1
ATOM 852 C C . GLU A 1 109 ? 10.555 -4.449 -10.727 1 88 109 GLU A C 1
ATOM 854 O O . GLU A 1 109 ? 10.531 -3.629 -9.805 1 88 109 GLU A O 1
ATOM 859 N N . LEU A 1 110 ? 10.414 -5.699 -10.602 1 91.25 110 LEU A N 1
ATOM 860 C CA . LEU A 1 110 ? 10.062 -6.289 -9.312 1 91.25 110 LEU A CA 1
ATOM 861 C C . LEU A 1 110 ? 11.297 -6.422 -8.43 1 91.25 110 LEU A C 1
ATOM 863 O O . LEU A 1 110 ? 11.227 -6.18 -7.219 1 91.25 110 LEU A O 1
ATOM 867 N N . LEU A 1 111 ? 12.414 -6.754 -8.969 1 93.69 111 LEU A N 1
ATOM 868 C CA . LEU A 1 111 ? 13.586 -7.211 -8.227 1 93.69 111 LEU A CA 1
ATOM 869 C C . LEU A 1 111 ? 14.07 -6.137 -7.258 1 93.69 111 LEU A C 1
ATOM 871 O O . LEU A 1 111 ? 14.375 -6.43 -6.098 1 93.69 111 LEU A O 1
ATOM 875 N N . PRO A 1 112 ? 14.078 -4.887 -7.688 1 91.31 112 PRO A N 1
ATOM 876 C CA . PRO A 1 112 ? 14.523 -3.865 -6.73 1 91.31 112 PRO A CA 1
ATOM 877 C C . PRO A 1 112 ? 13.641 -3.811 -5.48 1 91.31 112 PRO A C 1
ATOM 879 O O . PRO A 1 112 ? 14.125 -3.467 -4.398 1 91.31 112 PRO A O 1
ATOM 882 N N . HIS A 1 113 ? 12.414 -4.199 -5.574 1 89.5 113 HIS A N 1
ATOM 883 C CA . HIS A 1 113 ? 11.484 -4.148 -4.453 1 89.5 113 HIS A CA 1
ATOM 884 C C . HIS A 1 113 ? 11.555 -5.426 -3.621 1 89.5 113 HIS A C 1
ATOM 886 O O . HIS A 1 113 ? 10.938 -5.512 -2.557 1 89.5 113 HIS A O 1
ATOM 892 N N . MET A 1 114 ? 12.273 -6.398 -4.133 1 92.94 114 MET A N 1
ATOM 893 C CA . MET A 1 114 ? 12.469 -7.664 -3.43 1 92.94 114 MET A CA 1
ATOM 894 C C . MET A 1 114 ? 13.898 -7.781 -2.91 1 92.94 114 MET A C 1
ATOM 896 O O . MET A 1 114 ? 14.43 -8.883 -2.785 1 92.94 114 MET A O 1
ATOM 900 N N . ASN A 1 115 ? 14.547 -6.621 -2.711 1 91.94 115 ASN A N 1
ATOM 901 C CA . ASN A 1 115 ? 15.938 -6.57 -2.273 1 91.94 115 ASN A CA 1
ATOM 902 C C . ASN A 1 115 ? 16.844 -7.348 -3.215 1 91.94 115 ASN A C 1
ATOM 904 O O . ASN A 1 115 ? 17.781 -8.031 -2.77 1 91.94 115 ASN A O 1
ATOM 908 N N . ASP A 1 116 ? 16.484 -7.438 -4.453 1 93.56 116 ASP A N 1
ATOM 909 C CA . ASP A 1 116 ? 17.219 -8.086 -5.535 1 93.56 116 ASP A CA 1
ATOM 910 C C . ASP A 1 116 ? 17.359 -9.578 -5.285 1 93.56 116 ASP A C 1
ATOM 912 O O . ASP A 1 116 ? 18.391 -10.18 -5.641 1 93.56 116 ASP A O 1
ATOM 916 N N . SER A 1 117 ? 16.469 -10.117 -4.535 1 94.44 117 SER A N 1
ATOM 917 C CA . SER A 1 117 ? 16.422 -11.547 -4.273 1 94.44 117 SER A CA 1
ATOM 918 C C . SER A 1 117 ? 15.25 -12.211 -4.992 1 94.44 117 SER A C 1
ATOM 920 O O . SER A 1 117 ? 14.18 -11.609 -5.129 1 94.44 117 SER A O 1
ATOM 922 N N . THR A 1 118 ? 15.484 -13.422 -5.379 1 96.19 118 THR A N 1
ATOM 923 C CA . THR A 1 118 ? 14.453 -14.18 -6.078 1 96.19 118 THR A CA 1
ATOM 924 C C . THR A 1 118 ? 13.789 -15.18 -5.137 1 96.19 118 THR A C 1
ATOM 926 O O . THR A 1 118 ? 12.883 -15.906 -5.539 1 96.19 118 THR A O 1
ATOM 929 N N . GLU A 1 119 ? 14.164 -15.156 -3.93 1 96.19 119 GLU A N 1
ATOM 930 C CA . GLU A 1 119 ? 13.75 -16.156 -2.955 1 96.19 119 GLU A CA 1
ATOM 931 C C . GLU A 1 119 ? 12.234 -16.156 -2.771 1 96.19 119 GLU A C 1
ATOM 933 O O . GLU A 1 119 ? 11.633 -17.219 -2.557 1 96.19 119 GLU A O 1
ATOM 938 N N . PHE A 1 120 ? 11.68 -15.039 -2.855 1 98.12 120 PHE A N 1
ATOM 939 C CA . PHE A 1 120 ? 10.258 -14.922 -2.553 1 98.12 120 PHE A CA 1
ATOM 940 C C . PHE A 1 120 ? 9.461 -14.586 -3.807 1 98.12 120 PHE A C 1
ATOM 942 O O . PHE A 1 120 ? 8.453 -13.883 -3.738 1 98.12 120 PHE A O 1
ATOM 949 N N . ILE A 1 121 ? 9.945 -15.055 -4.934 1 98.19 121 ILE A N 1
ATOM 950 C CA . ILE A 1 121 ? 9.273 -14.953 -6.223 1 98.19 121 ILE A CA 1
ATOM 951 C C . ILE A 1 121 ? 8.914 -16.344 -6.73 1 98.19 121 ILE A C 1
ATOM 953 O O . ILE A 1 121 ? 9.742 -17.266 -6.68 1 98.19 121 ILE A O 1
ATOM 957 N N . VAL A 1 122 ? 7.699 -16.5 -7.129 1 98.62 122 VAL A N 1
ATOM 958 C CA . VAL A 1 122 ? 7.25 -17.734 -7.785 1 98.62 122 VAL A CA 1
ATOM 959 C C . VAL A 1 122 ? 6.762 -17.422 -9.195 1 98.62 122 VAL A C 1
ATOM 961 O O . VAL A 1 122 ? 5.941 -16.516 -9.391 1 98.62 122 VAL A O 1
ATOM 964 N N . VAL A 1 123 ? 7.324 -18.125 -10.148 1 98.62 123 VAL A N 1
ATOM 965 C CA . VAL A 1 123 ? 6.832 -18 -11.523 1 98.62 123 VAL A CA 1
ATOM 966 C C . VAL A 1 123 ? 5.762 -19.062 -11.773 1 98.62 123 VAL A C 1
ATOM 968 O O . VAL A 1 123 ? 5.984 -20.25 -11.531 1 98.62 123 VAL A O 1
ATOM 971 N N . CYS A 1 124 ? 4.645 -18.578 -12.234 1 98.75 124 CYS A N 1
ATOM 972 C CA . CYS A 1 124 ? 3.52 -19.469 -12.539 1 98.75 124 CYS A CA 1
ATOM 973 C C . CYS A 1 124 ? 3.275 -19.547 -14.039 1 98.75 124 CYS A C 1
ATOM 975 O O . CYS A 1 124 ? 2.861 -18.562 -14.656 1 98.75 124 CYS A O 1
ATOM 977 N N . GLY A 1 125 ? 3.592 -20.672 -14.633 1 98.75 125 GLY A N 1
ATOM 978 C CA . GLY A 1 125 ? 3.086 -20.953 -15.969 1 98.75 125 GLY A CA 1
ATOM 979 C C . GLY A 1 125 ? 1.624 -21.359 -15.977 1 98.75 125 GLY A C 1
ATOM 980 O O . GLY A 1 125 ? 1.297 -22.531 -15.758 1 98.75 125 GLY A O 1
ATOM 981 N N . ASN A 1 126 ? 0.782 -20.375 -16.328 1 98.75 126 ASN A N 1
ATOM 982 C CA . ASN A 1 126 ? -0.657 -20.562 -16.188 1 98.75 126 ASN A CA 1
ATOM 983 C C . ASN A 1 126 ? -1.278 -21.125 -17.453 1 98.75 126 ASN A C 1
ATOM 985 O O . ASN A 1 126 ? -0.65 -21.125 -18.516 1 98.75 126 ASN A O 1
ATOM 989 N N . LYS A 1 127 ? -2.465 -21.688 -17.344 1 98.5 127 LYS A N 1
ATOM 990 C CA . LYS A 1 127 ? -3.24 -22.344 -18.391 1 98.5 127 LYS A CA 1
ATOM 991 C C . LYS A 1 127 ? -2.576 -23.641 -18.844 1 98.5 127 LYS A C 1
ATOM 993 O O . LYS A 1 127 ? -2.598 -23.984 -20.016 1 98.5 127 LYS A O 1
ATOM 998 N N . CYS A 1 128 ? -2.033 -24.266 -17.828 1 98.31 128 CYS A N 1
ATOM 999 C CA . CYS A 1 128 ? -1.295 -25.484 -18.125 1 98.31 128 CYS A CA 1
ATOM 1000 C C . CYS A 1 128 ? -2.244 -26.625 -18.469 1 98.31 128 CYS A C 1
ATOM 1002 O O . CYS A 1 128 ? -1.805 -27.719 -18.859 1 98.31 128 CYS A O 1
ATOM 1004 N N . ASP A 1 129 ? -3.539 -26.391 -18.344 1 98.12 129 ASP A N 1
ATOM 1005 C CA . ASP A 1 129 ? -4.539 -27.391 -18.734 1 98.12 129 ASP A CA 1
ATOM 1006 C C . ASP A 1 129 ? -4.723 -27.406 -20.25 1 98.12 129 ASP A C 1
ATOM 1008 O O . ASP A 1 129 ? -5.309 -28.344 -20.797 1 98.12 129 ASP A O 1
ATOM 1012 N N . ALA A 1 130 ? -4.184 -26.422 -20.906 1 97.56 130 ALA A N 1
ATOM 1013 C CA . ALA A 1 130 ? -4.316 -26.328 -22.359 1 97.56 130 ALA A CA 1
ATOM 1014 C C . ALA A 1 130 ? -3.328 -27.266 -23.047 1 97.56 130 ALA A C 1
ATOM 1016 O O . ALA A 1 130 ? -2.273 -27.594 -22.5 1 97.56 130 ALA A O 1
ATOM 1017 N N . VAL A 1 131 ? -3.682 -27.688 -24.219 1 97.31 131 VAL A N 1
ATOM 1018 C CA . VAL A 1 131 ? -2.777 -28.453 -25.062 1 97.31 131 VAL A CA 1
ATOM 1019 C C . VAL A 1 131 ? -1.811 -27.516 -25.781 1 97.31 131 VAL A C 1
ATOM 1021 O O . VAL A 1 131 ? -2.234 -26.547 -26.422 1 97.31 131 VAL A O 1
ATOM 1024 N N . LEU A 1 132 ? -0.542 -27.875 -25.703 1 97.75 132 LEU A N 1
ATOM 1025 C CA . LEU A 1 132 ? 0.479 -26.984 -26.25 1 97.75 132 LEU A CA 1
ATOM 1026 C C . LEU A 1 132 ? 0.993 -27.5 -27.578 1 97.75 132 LEU A C 1
ATOM 1028 O O . LEU A 1 132 ? 1.116 -28.719 -27.781 1 97.75 132 LEU A O 1
ATOM 1032 N N . THR A 1 133 ? 1.245 -26.562 -28.469 1 97.69 133 THR A N 1
ATOM 1033 C CA . THR A 1 133 ? 1.991 -26.891 -29.688 1 97.69 133 THR A CA 1
ATOM 1034 C C . THR A 1 133 ? 3.445 -27.219 -29.359 1 97.69 133 THR A C 1
ATOM 1036 O O . THR A 1 133 ? 3.893 -27 -28.219 1 97.69 133 THR A O 1
ATOM 1039 N N . GLU A 1 134 ? 4.09 -27.766 -30.297 1 97.19 134 GLU A N 1
ATOM 1040 C CA . GLU A 1 134 ? 5.504 -28.078 -30.109 1 97.19 134 GLU A CA 1
ATOM 1041 C C . GLU A 1 134 ? 6.309 -26.812 -29.797 1 97.19 134 GLU A C 1
ATOM 1043 O O . GLU A 1 134 ? 7.184 -26.828 -28.938 1 97.19 134 GLU A O 1
ATOM 1048 N N . GLU A 1 135 ? 6.004 -25.75 -30.516 1 96.88 135 GLU A N 1
ATOM 1049 C CA . GLU A 1 135 ? 6.691 -24.484 -30.297 1 96.88 135 GLU A CA 1
ATOM 1050 C C . GLU A 1 135 ? 6.453 -23.953 -28.891 1 96.88 135 GLU A C 1
ATOM 1052 O O . GLU A 1 135 ? 7.375 -23.453 -28.25 1 96.88 135 GLU A O 1
ATOM 1057 N N . GLN A 1 136 ? 5.27 -24.047 -28.422 1 97.12 136 GLN A N 1
ATOM 1058 C CA . GLN A 1 136 ? 4.918 -23.609 -27.078 1 97.12 136 GLN A CA 1
ATOM 1059 C C . GLN A 1 136 ? 5.613 -24.453 -26.016 1 97.12 136 GLN A C 1
ATOM 1061 O O . GLN A 1 136 ? 6.055 -23.938 -24.984 1 97.12 136 GLN A O 1
ATOM 1066 N N . ARG A 1 137 ? 5.723 -25.734 -26.219 1 97.56 137 ARG A N 1
ATOM 1067 C CA . ARG A 1 137 ? 6.418 -26.625 -25.297 1 97.56 137 ARG A CA 1
ATOM 1068 C C . ARG A 1 137 ? 7.895 -26.25 -25.188 1 97.56 137 ARG A C 1
ATOM 1070 O O . ARG A 1 137 ? 8.469 -26.281 -24.094 1 97.56 137 ARG A O 1
ATOM 1077 N N . GLU A 1 138 ? 8.43 -25.969 -26.312 1 96.94 138 GLU A N 1
ATOM 1078 C CA . GLU A 1 138 ? 9.828 -25.562 -26.312 1 96.94 138 GLU A CA 1
ATOM 1079 C C . GLU A 1 138 ? 10.031 -24.266 -25.547 1 96.94 138 GLU A C 1
ATOM 1081 O O . GLU A 1 138 ? 10.984 -24.125 -24.781 1 96.94 138 GLU A O 1
ATOM 1086 N N . SER A 1 139 ? 9.148 -23.328 -25.828 1 96.44 139 SER A N 1
ATOM 1087 C CA . SER A 1 139 ? 9.195 -22.062 -25.125 1 96.44 139 SER A CA 1
ATOM 1088 C C . SER A 1 139 ? 9.047 -22.266 -23.625 1 96.44 139 SER A C 1
ATOM 1090 O O . SER A 1 139 ? 9.742 -21.609 -22.828 1 96.44 139 SER A O 1
ATOM 1092 N N . LEU A 1 140 ? 8.195 -23.078 -23.234 1 97.94 140 LEU A N 1
ATOM 1093 C CA . LEU A 1 140 ? 7.953 -23.375 -21.828 1 97.94 140 LEU A CA 1
ATOM 1094 C C . LEU A 1 140 ? 9.195 -24 -21.203 1 97.94 140 LEU A C 1
ATOM 1096 O O . LEU A 1 140 ? 9.555 -23.656 -20.062 1 97.94 140 LEU A O 1
ATOM 1100 N N . GLN A 1 141 ? 9.797 -24.906 -21.875 1 97.75 141 GLN A N 1
ATOM 1101 C CA . GLN A 1 141 ? 11.023 -25.516 -21.375 1 97.75 141 GLN A CA 1
ATOM 1102 C C . GLN A 1 141 ? 12.102 -24.469 -21.141 1 97.75 141 GLN A C 1
ATOM 1104 O O . GLN A 1 141 ? 12.805 -24.5 -20.125 1 97.75 141 GLN A O 1
ATOM 1109 N N . LYS A 1 142 ? 12.211 -23.609 -22.062 1 97.19 142 LYS A N 1
ATOM 1110 C CA . LYS A 1 142 ? 13.164 -22.516 -21.922 1 97.19 142 LYS A CA 1
ATOM 1111 C C . LYS A 1 142 ? 12.852 -21.672 -20.688 1 97.19 142 LYS A C 1
ATOM 1113 O O . LYS A 1 142 ? 13.758 -21.25 -19.969 1 97.19 142 LYS A O 1
ATOM 1118 N N . ALA A 1 143 ? 11.609 -21.406 -20.469 1 97.94 143 ALA A N 1
ATOM 1119 C CA . ALA A 1 143 ? 11.172 -20.641 -19.297 1 97.94 143 ALA A CA 1
ATOM 1120 C C . ALA A 1 143 ? 11.578 -21.328 -18.016 1 97.94 143 ALA A C 1
ATOM 1122 O O . ALA A 1 143 ? 12.102 -20.703 -17.094 1 97.94 143 ALA A O 1
ATOM 1123 N N . GLN A 1 144 ? 11.336 -22.594 -17.969 1 98.19 144 GLN A N 1
ATOM 1124 C CA . GLN A 1 144 ? 11.688 -23.391 -16.781 1 98.19 144 GLN A CA 1
ATOM 1125 C C . GLN A 1 144 ? 13.188 -23.359 -16.531 1 98.19 144 GLN A C 1
ATOM 1127 O O . GLN A 1 144 ? 13.633 -23.219 -15.398 1 98.19 144 GLN A O 1
ATOM 1132 N N . GLU A 1 145 ? 13.898 -23.484 -17.562 1 98 145 GLU A N 1
ATOM 1133 C CA . GLU A 1 145 ? 15.352 -23.469 -17.469 1 98 145 GLU A CA 1
ATOM 1134 C C . GLU A 1 145 ? 15.844 -22.094 -16.984 1 98 145 GLU A C 1
ATOM 1136 O O . GLU A 1 145 ? 16.766 -22.016 -16.172 1 98 145 GLU A O 1
ATOM 1141 N N . ALA A 1 146 ? 15.266 -21.094 -17.531 1 97.38 146 ALA A N 1
ATOM 1142 C CA . ALA A 1 146 ? 15.625 -19.75 -17.125 1 97.38 146 ALA A CA 1
ATOM 1143 C C . ALA A 1 146 ? 15.359 -19.531 -15.633 1 97.38 146 ALA A C 1
ATOM 1145 O O . ALA A 1 146 ? 16.172 -18.922 -14.93 1 97.38 146 ALA A O 1
ATOM 1146 N N . CYS A 1 147 ? 14.258 -19.984 -15.141 1 97.81 147 CYS A N 1
ATOM 1147 C CA . CYS A 1 147 ? 13.922 -19.875 -13.727 1 97.81 147 CYS A CA 1
ATOM 1148 C C . CYS A 1 147 ? 14.914 -20.656 -12.875 1 97.81 147 CYS A C 1
ATOM 1150 O O . CYS A 1 147 ? 15.391 -20.156 -11.859 1 97.81 147 CYS A O 1
ATOM 1152 N N . ARG A 1 148 ? 15.211 -21.844 -13.297 1 97.56 148 ARG A N 1
ATOM 1153 C CA . ARG A 1 148 ? 16.156 -22.688 -12.578 1 97.56 148 ARG A CA 1
ATOM 1154 C C . ARG A 1 148 ? 17.516 -22 -12.469 1 97.56 148 ARG A C 1
ATOM 1156 O O . ARG A 1 148 ? 18.125 -21.984 -11.398 1 97.56 148 ARG A O 1
ATOM 1163 N N . ALA A 1 149 ? 17.906 -21.422 -13.516 1 96.62 149 ALA A N 1
ATOM 1164 C CA . ALA A 1 149 ? 19.203 -20.75 -13.555 1 96.62 149 ALA A CA 1
ATOM 1165 C C . ALA A 1 149 ? 19.25 -19.578 -12.586 1 96.62 149 ALA A C 1
ATOM 1167 O O . ALA A 1 149 ? 20.312 -19.234 -12.062 1 96.62 149 ALA A O 1
ATOM 1168 N N . ARG A 1 150 ? 18.094 -18.984 -12.281 1 95.25 150 ARG A N 1
ATOM 1169 C CA . ARG A 1 150 ? 18.031 -17.812 -11.43 1 95.25 150 ARG A CA 1
ATOM 1170 C C . ARG A 1 150 ? 17.594 -18.172 -10.016 1 95.25 150 ARG A C 1
ATOM 1172 O O . ARG A 1 150 ? 17.422 -17.297 -9.164 1 95.25 150 ARG A O 1
ATOM 1179 N N . GLY A 1 151 ? 17.344 -19.453 -9.844 1 96 151 GLY A N 1
ATOM 1180 C CA . GLY A 1 151 ? 16.891 -19.906 -8.539 1 96 151 GLY A CA 1
ATOM 1181 C C . GLY A 1 151 ? 15.469 -19.5 -8.227 1 96 151 GLY A C 1
ATOM 1182 O O . GLY A 1 151 ? 15.109 -19.328 -7.059 1 96 151 GLY A O 1
ATOM 1183 N N . ILE A 1 152 ? 14.695 -19.297 -9.227 1 97.62 152 ILE A N 1
ATOM 1184 C CA . ILE A 1 152 ? 13.297 -18.922 -9.039 1 97.62 152 ILE A CA 1
ATOM 1185 C C . ILE A 1 152 ? 12.414 -20.172 -9.055 1 97.62 152 ILE A C 1
ATOM 1187 O O . ILE A 1 152 ? 12.57 -21.047 -9.914 1 97.62 152 ILE A O 1
ATOM 1191 N N . THR A 1 153 ? 11.547 -20.281 -8.125 1 98.06 153 THR A N 1
ATOM 1192 C CA . THR A 1 153 ? 10.57 -21.375 -8.102 1 98.06 153 THR A CA 1
ATOM 1193 C C . THR A 1 153 ? 9.617 -21.266 -9.289 1 98.06 153 THR A C 1
ATOM 1195 O O . THR A 1 153 ? 9.102 -20.172 -9.578 1 98.06 153 THR A O 1
ATOM 1198 N N . PHE A 1 154 ? 9.469 -22.391 -9.953 1 98.56 154 PHE A N 1
ATOM 1199 C CA . PHE A 1 154 ? 8.562 -22.453 -11.086 1 98.56 154 PHE A CA 1
ATOM 1200 C C . PHE A 1 154 ? 7.473 -23.5 -10.852 1 98.56 154 PHE A C 1
ATOM 1202 O O . PHE A 1 154 ? 7.758 -24.609 -10.422 1 98.56 154 PHE A O 1
ATOM 1209 N N . LEU A 1 155 ? 6.203 -23.094 -11.133 1 98.75 155 LEU A N 1
ATOM 1210 C CA . LEU A 1 155 ? 5.086 -24.031 -11.055 1 98.75 155 LEU A CA 1
ATOM 1211 C C . LEU A 1 155 ? 4.188 -23.906 -12.273 1 98.75 155 LEU A C 1
ATOM 1213 O O . LEU A 1 155 ? 3.881 -22.797 -12.719 1 98.75 155 LEU A O 1
ATOM 1217 N N . HIS A 1 156 ? 3.816 -25.094 -12.789 1 98.69 156 HIS A N 1
ATOM 1218 C CA . HIS A 1 156 ? 2.682 -25.094 -13.703 1 98.69 156 HIS A CA 1
ATOM 1219 C C . HIS A 1 156 ? 1.37 -24.875 -12.961 1 98.69 156 HIS A C 1
ATOM 1221 O O . HIS A 1 156 ? 1.081 -25.562 -11.977 1 98.69 156 HIS A O 1
ATOM 1227 N N . THR A 1 157 ? 0.664 -23.859 -13.477 1 98.81 157 THR A N 1
ATOM 1228 C CA . THR A 1 157 ? -0.6 -23.609 -12.797 1 98.81 157 THR A CA 1
ATOM 1229 C C . THR A 1 157 ? -1.757 -23.594 -13.797 1 98.81 157 THR A C 1
ATOM 1231 O O . THR A 1 157 ? -1.553 -23.359 -14.992 1 98.81 157 THR A O 1
ATOM 1234 N N . SER A 1 158 ? -2.938 -23.906 -13.312 1 98.81 158 SER A N 1
ATOM 1235 C CA . SER A 1 158 ? -4.195 -23.703 -14.023 1 98.81 158 SER A CA 1
ATOM 1236 C C . SER A 1 158 ? -5.258 -23.109 -13.109 1 98.81 158 SER A C 1
ATOM 1238 O O . SER A 1 158 ? -5.785 -23.781 -12.227 1 98.81 158 SER A O 1
ATOM 1240 N N . ALA A 1 159 ? -5.527 -21.906 -13.336 1 98.56 159 ALA A N 1
ATOM 1241 C CA . ALA A 1 159 ? -6.633 -21.297 -12.594 1 98.56 159 ALA A CA 1
ATOM 1242 C C . ALA A 1 159 ? -7.938 -22.047 -12.844 1 98.56 159 ALA A C 1
ATOM 1244 O O . ALA A 1 159 ? -8.766 -22.188 -11.938 1 98.56 159 ALA A O 1
ATOM 1245 N N . LYS A 1 160 ? -8.094 -22.516 -14.039 1 98.12 160 LYS A N 1
ATOM 1246 C CA . LYS A 1 160 ? -9.312 -23.203 -14.461 1 98.12 160 LYS A CA 1
ATOM 1247 C C . LYS A 1 160 ? -9.508 -24.5 -13.688 1 98.12 160 LYS A C 1
ATOM 1249 O O . LYS A 1 160 ? -10.586 -24.766 -13.148 1 98.12 160 LYS A O 1
ATOM 1254 N N . LYS A 1 161 ? -8.438 -25.281 -13.477 1 98.25 161 LYS A N 1
ATOM 1255 C CA . LYS A 1 161 ? -8.531 -26.594 -12.844 1 98.25 161 LYS A CA 1
ATOM 1256 C C . LYS A 1 161 ? -8.148 -26.516 -11.367 1 98.25 161 LYS A C 1
ATOM 1258 O O . LYS A 1 161 ? -8.344 -27.484 -10.625 1 98.25 161 LYS A O 1
ATOM 1263 N N . GLY A 1 162 ? -7.578 -25.406 -10.984 1 98.19 162 GLY A N 1
ATOM 1264 C CA . GLY A 1 162 ? -7.113 -25.234 -9.609 1 98.19 162 GLY A CA 1
ATOM 1265 C C . GLY A 1 162 ? -5.758 -25.875 -9.367 1 98.19 162 GLY A C 1
ATOM 1266 O O . GLY A 1 162 ? -5.316 -25.984 -8.219 1 98.19 162 GLY A O 1
ATOM 1267 N N . HIS A 1 163 ? -5.125 -26.203 -10.461 1 98.5 163 HIS A N 1
ATOM 1268 C CA . HIS A 1 163 ? -3.848 -26.891 -10.352 1 98.5 163 HIS A CA 1
ATOM 1269 C C . HIS A 1 163 ? -2.76 -25.969 -9.828 1 98.5 163 HIS A C 1
ATOM 1271 O O . HIS A 1 163 ? -2.48 -24.922 -10.438 1 98.5 163 HIS A O 1
ATOM 1277 N N . ASN A 1 164 ? -2.127 -26.234 -8.688 1 98.56 164 ASN A N 1
ATOM 1278 C CA . ASN A 1 164 ? -0.954 -25.625 -8.07 1 98.56 164 ASN A CA 1
ATOM 1279 C C . ASN A 1 164 ? -1.212 -24.172 -7.703 1 98.56 164 ASN A C 1
ATOM 1281 O O . ASN A 1 164 ? -0.271 -23.406 -7.473 1 98.56 164 ASN A O 1
ATOM 1285 N N . VAL A 1 165 ? -2.469 -23.703 -7.664 1 98.62 165 VAL A N 1
ATOM 1286 C CA . VAL A 1 165 ? -2.77 -22.328 -7.266 1 98.62 165 VAL A CA 1
ATOM 1287 C C . VAL A 1 165 ? -2.541 -22.156 -5.766 1 98.62 165 VAL A C 1
ATOM 1289 O O . VAL A 1 165 ? -1.771 -21.297 -5.34 1 98.62 165 VAL A O 1
ATOM 1292 N N . HIS A 1 166 ? -3.141 -23.031 -5.016 1 97.81 166 HIS A N 1
ATOM 1293 C CA . HIS A 1 166 ? -2.967 -22.969 -3.568 1 97.81 166 HIS A CA 1
ATOM 1294 C C . HIS A 1 166 ? -1.523 -23.266 -3.174 1 97.81 166 HIS A C 1
ATOM 1296 O O . HIS A 1 166 ? -0.987 -22.625 -2.26 1 97.81 166 HIS A O 1
ATOM 1302 N N . GLU A 1 167 ? -0.94 -24.125 -3.889 1 97.88 167 GLU A N 1
ATOM 1303 C CA . GLU A 1 167 ? 0.451 -24.484 -3.631 1 97.88 167 GLU A CA 1
ATOM 1304 C C . GLU A 1 167 ? 1.382 -23.312 -3.889 1 97.88 167 GLU A C 1
ATOM 1306 O O . GLU A 1 167 ? 2.373 -23.125 -3.178 1 97.88 167 GLU A O 1
ATOM 1311 N N . SER A 1 168 ? 1.114 -22.531 -4.887 1 98.56 168 SER A N 1
ATOM 1312 C CA . SER A 1 168 ? 1.941 -21.375 -5.211 1 98.56 168 SER A CA 1
ATOM 1313 C C . SER A 1 168 ? 1.906 -20.344 -4.09 1 98.56 168 SER A C 1
ATOM 1315 O O . SER A 1 168 ? 2.953 -19.875 -3.641 1 98.56 168 SER A O 1
ATOM 1317 N N . PHE A 1 169 ? 0.757 -20.062 -3.6 1 98.38 169 PHE A N 1
ATOM 1318 C CA . PHE A 1 169 ? 0.614 -19.094 -2.51 1 98.38 169 PHE A CA 1
ATOM 1319 C C . PHE A 1 169 ? 1.127 -19.688 -1.201 1 98.38 169 PHE A C 1
ATOM 1321 O O . PHE A 1 169 ? 1.903 -19.047 -0.489 1 98.38 169 PHE A O 1
ATOM 1328 N N . GLY A 1 170 ? 0.682 -20.906 -0.955 1 97.56 170 GLY A N 1
ATOM 1329 C CA . GLY A 1 170 ? 1.036 -21.547 0.305 1 97.56 170 GLY A CA 1
ATOM 1330 C C . GLY A 1 170 ? 2.533 -21.703 0.49 1 97.56 170 GLY A C 1
ATOM 1331 O O . GLY A 1 170 ? 3.072 -21.391 1.55 1 97.56 170 GLY A O 1
ATOM 1332 N N . GLY A 1 171 ? 3.143 -22.25 -0.499 1 97.62 171 GLY A N 1
ATOM 1333 C CA . GLY A 1 171 ? 4.586 -22.406 -0.43 1 97.62 171 GLY A CA 1
ATOM 1334 C C . GLY A 1 171 ? 5.32 -21.094 -0.221 1 97.62 171 GLY A C 1
ATOM 1335 O O . GLY A 1 171 ? 6.266 -21.031 0.565 1 97.62 171 GLY A O 1
ATOM 1336 N N . LEU A 1 172 ? 4.898 -20.109 -0.922 1 98.12 172 LEU A N 1
ATOM 1337 C CA . LEU A 1 172 ? 5.496 -18.781 -0.792 1 98.12 172 LEU A CA 1
ATOM 1338 C C . LEU A 1 172 ? 5.312 -18.234 0.62 1 98.12 172 LEU A C 1
ATOM 1340 O O . LEU A 1 172 ? 6.266 -17.75 1.234 1 98.12 172 LEU A O 1
ATOM 1344 N N . VAL A 1 173 ? 4.148 -18.344 1.15 1 97.69 173 VAL A N 1
ATOM 1345 C CA . VAL A 1 173 ? 3.828 -17.859 2.492 1 97.69 173 VAL A CA 1
ATOM 1346 C C . VAL A 1 173 ? 4.684 -18.594 3.52 1 97.69 173 VAL A C 1
ATOM 1348 O O . VAL A 1 173 ? 5.234 -17.984 4.434 1 97.69 173 VAL A O 1
ATOM 1351 N N . ASP A 1 174 ? 4.797 -19.875 3.32 1 97.5 174 ASP A N 1
ATOM 1352 C CA . ASP A 1 174 ? 5.598 -20.672 4.25 1 97.5 174 ASP A CA 1
ATOM 1353 C C . ASP A 1 174 ? 7.047 -20.188 4.273 1 97.5 174 ASP A C 1
ATOM 1355 O O . ASP A 1 174 ? 7.652 -20.078 5.34 1 97.5 174 ASP A O 1
ATOM 1359 N N . ARG A 1 175 ? 7.574 -19.922 3.152 1 97.19 175 ARG A N 1
ATOM 1360 C CA . ARG A 1 175 ? 8.953 -19.453 3.076 1 97.19 175 ARG A CA 1
ATOM 1361 C C . ARG A 1 175 ? 9.094 -18.094 3.748 1 97.19 175 ARG A C 1
ATOM 1363 O O . ARG A 1 175 ? 10.086 -17.828 4.438 1 97.19 175 ARG A O 1
ATOM 1370 N N . ILE A 1 176 ? 8.148 -17.219 3.533 1 96.56 176 ILE A N 1
ATOM 1371 C CA . ILE A 1 176 ? 8.172 -15.891 4.129 1 96.56 176 ILE A CA 1
ATOM 1372 C C . ILE A 1 176 ? 8.109 -16 5.648 1 96.56 176 ILE A C 1
ATOM 1374 O O . ILE A 1 176 ? 8.859 -15.32 6.359 1 96.56 176 ILE A O 1
ATOM 1378 N N . LEU A 1 177 ? 7.273 -16.875 6.117 1 95.5 177 LEU A N 1
ATOM 1379 C CA . LEU A 1 177 ? 7.148 -17.078 7.559 1 95.5 177 LEU A CA 1
ATOM 1380 C C . LEU A 1 177 ? 8.445 -17.625 8.141 1 95.5 177 LEU A C 1
ATOM 1382 O O . LEU A 1 177 ? 8.852 -17.234 9.242 1 95.5 177 LEU A O 1
ATOM 1386 N N . THR A 1 178 ? 9.008 -18.531 7.473 1 96.12 178 THR A N 1
ATOM 1387 C CA . THR A 1 178 ? 10.289 -19.078 7.918 1 96.12 178 THR A CA 1
ATOM 1388 C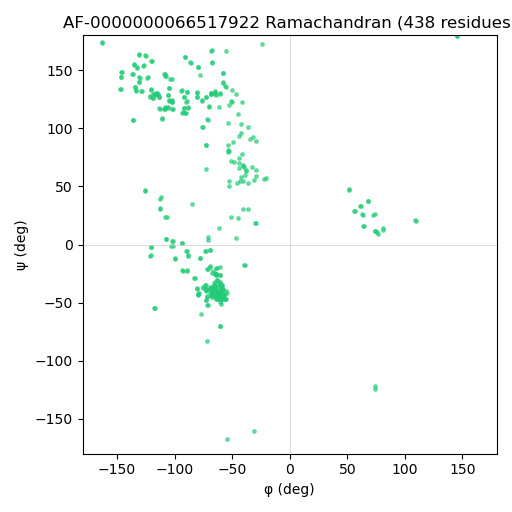 C . THR A 1 178 ? 11.32 -17.969 8.102 1 96.12 178 THR A C 1
ATOM 1390 O O . THR A 1 178 ? 12.023 -17.922 9.109 1 96.12 178 THR A O 1
ATOM 1393 N N . ARG A 1 179 ? 11.391 -17.109 7.102 1 94.25 179 ARG A N 1
ATOM 1394 C CA . ARG A 1 179 ? 12.32 -15.984 7.184 1 94.25 179 ARG A CA 1
ATOM 1395 C C . ARG A 1 179 ? 12 -15.094 8.375 1 94.25 179 ARG A C 1
ATOM 1397 O O . ARG A 1 179 ? 12.906 -14.664 9.102 1 94.25 179 ARG A O 1
ATOM 1404 N N . ARG A 1 180 ? 10.742 -14.766 8.523 1 90.88 180 ARG A N 1
ATOM 1405 C CA . ARG A 1 180 ? 10.32 -13.906 9.617 1 90.88 180 ARG A CA 1
ATOM 1406 C C . ARG A 1 180 ? 10.703 -14.508 10.969 1 90.88 180 ARG A C 1
ATOM 1408 O O . ARG A 1 180 ? 11.102 -13.781 11.883 1 90.88 180 ARG A O 1
ATOM 1415 N N . GLU A 1 181 ? 10.562 -15.758 11.07 1 89.94 181 GLU A N 1
ATOM 1416 C CA . GLU A 1 181 ? 10.898 -16.453 12.312 1 89.94 181 GLU A CA 1
ATOM 1417 C C . GLU A 1 181 ? 12.398 -16.391 12.586 1 89.94 181 GLU A C 1
ATOM 1419 O O . GLU A 1 181 ? 12.812 -16.188 13.727 1 89.94 181 GLU A O 1
ATOM 1424 N N . LYS A 1 182 ? 13.148 -16.609 11.586 1 91.25 182 LYS A N 1
ATOM 1425 C CA . LYS A 1 182 ? 14.602 -16.531 11.727 1 91.25 182 LYS A CA 1
ATOM 1426 C C . LYS A 1 182 ? 15.039 -15.141 12.156 1 91.25 182 LYS A C 1
ATOM 1428 O O . LYS A 1 182 ? 15.906 -14.992 13.023 1 91.25 182 LYS A O 1
ATOM 1433 N N . GLU A 1 183 ? 14.414 -14.141 11.562 1 88.38 183 GLU A N 1
ATOM 1434 C CA . GLU A 1 183 ? 14.742 -12.758 11.891 1 88.38 183 GLU A CA 1
ATOM 1435 C C . GLU A 1 183 ? 14.336 -12.422 13.328 1 88.38 183 GLU A C 1
ATOM 1437 O O . GLU A 1 183 ? 15.047 -11.703 14.031 1 88.38 183 GLU A O 1
ATOM 1442 N N . ALA A 1 184 ? 13.211 -12.906 13.734 1 82.75 184 ALA A N 1
ATOM 1443 C CA . ALA A 1 184 ? 12.727 -12.68 15.094 1 82.75 184 ALA A CA 1
ATOM 1444 C C . ALA A 1 184 ? 13.648 -13.344 16.125 1 82.75 184 ALA A C 1
ATOM 1446 O O . ALA A 1 184 ? 13.945 -12.758 17.172 1 82.75 184 ALA A O 1
ATOM 1447 N N . ALA A 1 185 ? 14.039 -14.469 15.828 1 84.81 185 ALA A N 1
ATOM 1448 C CA . ALA A 1 185 ? 14.945 -15.203 16.719 1 84.81 185 ALA A CA 1
ATOM 1449 C C . ALA A 1 185 ? 16.297 -14.5 16.828 1 84.81 185 ALA A C 1
ATOM 1451 O O . ALA A 1 185 ? 16.875 -14.422 17.906 1 84.81 185 ALA A O 1
ATOM 1452 N N . ALA A 1 186 ? 16.703 -13.969 15.75 1 85.25 186 ALA A N 1
ATOM 1453 C CA . ALA A 1 186 ? 17.984 -13.25 15.742 1 85.25 186 ALA A CA 1
ATOM 1454 C C . ALA A 1 186 ? 17.891 -11.961 16.547 1 85.25 186 ALA A C 1
ATOM 1456 O O . ALA A 1 186 ? 18.844 -11.594 17.25 1 85.25 186 ALA A O 1
ATOM 1457 N N . ALA A 1 187 ? 16.797 -11.312 16.453 1 77.69 187 ALA A N 1
ATOM 1458 C CA . ALA A 1 187 ? 16.594 -10.07 17.188 1 77.69 187 ALA A CA 1
ATOM 1459 C C . ALA A 1 187 ? 16.547 -10.336 18.703 1 77.69 187 ALA A C 1
ATOM 1461 O O . ALA A 1 187 ? 17.094 -9.562 19.484 1 77.69 187 ALA A O 1
ATOM 1462 N N . LEU A 1 188 ? 15.938 -11.398 19.109 1 74.81 188 LEU A N 1
ATOM 1463 C CA . LEU A 1 188 ? 15.852 -11.789 20.516 1 74.81 188 LEU A CA 1
ATOM 1464 C C . LEU A 1 188 ? 17.219 -12.188 21.062 1 74.81 188 LEU A C 1
ATOM 1466 O O . LEU A 1 188 ? 17.562 -11.859 22.188 1 74.81 188 LEU A O 1
ATOM 1470 N N . ALA A 1 189 ? 17.938 -12.859 20.281 1 74.31 189 ALA A N 1
ATOM 1471 C CA . ALA A 1 189 ? 19.281 -13.297 20.672 1 74.31 189 ALA A CA 1
ATOM 1472 C C . ALA A 1 189 ? 20.219 -12.102 20.812 1 74.31 189 ALA A C 1
ATOM 1474 O O . ALA A 1 189 ? 21.047 -12.062 21.719 1 74.31 189 ALA A O 1
ATOM 1475 N N . ALA A 1 190 ? 20.016 -11.219 19.922 1 71.19 190 ALA A N 1
ATOM 1476 C CA . ALA A 1 190 ? 20.844 -10.008 19.969 1 71.19 190 ALA A CA 1
ATOM 1477 C C . ALA A 1 190 ? 20.484 -9.148 21.188 1 71.19 190 ALA A C 1
ATOM 1479 O O . ALA A 1 190 ? 21.359 -8.531 21.797 1 71.19 190 ALA A O 1
ATOM 1480 N N . GLY A 1 191 ? 19.203 -9.055 21.422 1 59.81 191 GLY A N 1
ATOM 1481 C CA . GLY A 1 191 ? 18.781 -8.344 22.609 1 59.81 191 GLY A CA 1
ATOM 1482 C C . GLY A 1 191 ? 19.188 -9.039 23.891 1 59.81 191 GLY A C 1
ATOM 1483 O O . GLY A 1 191 ? 19.438 -8.383 24.906 1 59.81 191 GLY A O 1
ATOM 1484 N N . ALA A 1 192 ? 19.25 -10.32 23.984 1 59.41 192 ALA A N 1
ATOM 1485 C CA . ALA A 1 192 ? 19.625 -11.102 25.156 1 59.41 192 ALA A CA 1
ATOM 1486 C C . ALA A 1 192 ? 21.125 -10.984 25.438 1 59.41 192 ALA A C 1
ATOM 1488 O O . ALA A 1 192 ? 21.547 -10.961 26.594 1 59.41 192 ALA A O 1
ATOM 1489 N N . ASN A 1 193 ? 21.891 -11.109 24.406 1 53.88 193 ASN A N 1
ATOM 1490 C CA . ASN A 1 193 ? 23.328 -11.016 24.609 1 53.88 193 ASN A CA 1
ATOM 1491 C C . ASN A 1 193 ? 23.75 -9.609 25.031 1 53.88 193 ASN A C 1
ATOM 1493 O O . ASN A 1 193 ? 24.906 -9.383 25.391 1 53.88 193 ASN A O 1
ATOM 1497 N N . GLY A 1 194 ? 22.953 -8.617 24.734 1 46.22 194 GLY A N 1
ATOM 1498 C CA . GLY A 1 194 ? 23.281 -7.27 25.172 1 46.22 194 GLY A CA 1
ATOM 1499 C C . GLY A 1 194 ? 23.125 -7.066 26.672 1 46.22 194 GLY A C 1
ATOM 1500 O O . GLY A 1 194 ? 23.094 -5.93 27.141 1 46.22 194 GLY A O 1
ATOM 1501 N N . GLY A 1 195 ? 22.859 -8.023 27.453 1 40.66 195 GLY A N 1
ATOM 1502 C CA . GLY A 1 195 ? 22.828 -7.812 28.891 1 40.66 195 GLY A CA 1
ATOM 1503 C C . GLY A 1 195 ? 24.156 -7.344 29.453 1 40.66 195 GLY A C 1
ATOM 1504 O O . GLY A 1 195 ? 24.188 -6.488 30.344 1 40.66 195 GLY A O 1
ATOM 1505 N N . ASP A 1 196 ? 25.172 -8.125 29.516 1 39.97 196 ASP A N 1
ATOM 1506 C CA . ASP A 1 196 ? 26.219 -7.871 30.5 1 39.97 196 ASP A CA 1
ATOM 1507 C C . ASP A 1 196 ? 27.047 -6.645 30.125 1 39.97 196 ASP A C 1
ATOM 1509 O O . ASP A 1 196 ? 27.406 -5.844 30.984 1 39.97 196 ASP A O 1
ATOM 1513 N N . GLY A 1 197 ? 28.078 -6.684 29.25 1 33.19 197 GLY A N 1
ATOM 1514 C CA . GLY A 1 197 ? 29.219 -5.785 29.328 1 33.19 197 GLY A CA 1
ATOM 1515 C C . GLY A 1 197 ? 28.891 -4.367 28.906 1 33.19 197 GLY A C 1
ATOM 1516 O O . GLY A 1 197 ? 28.5 -4.133 27.75 1 33.19 197 GLY A O 1
ATOM 1517 N N . ARG A 1 198 ? 28.344 -3.422 29.812 1 31.84 198 ARG A N 1
ATOM 1518 C CA . ARG A 1 198 ? 28.406 -1.964 29.859 1 31.84 198 ARG A CA 1
ATOM 1519 C C . ARG A 1 198 ? 29.734 -1.455 29.312 1 31.84 198 ARG A C 1
ATOM 1521 O O . ARG A 1 198 ? 30.781 -1.677 29.938 1 31.84 198 ARG A O 1
ATOM 1528 N N . ALA A 1 199 ? 30.094 -1.564 28.094 1 26.78 199 ALA A N 1
ATOM 1529 C CA . ALA A 1 199 ? 31.188 -0.754 27.562 1 26.78 199 ALA A CA 1
ATOM 1530 C C . ALA A 1 199 ? 31.078 0.696 28.031 1 26.78 199 ALA A C 1
ATOM 1532 O O . ALA A 1 199 ? 30.031 1.335 27.828 1 26.78 199 ALA A O 1
ATOM 1533 N N . LYS A 1 200 ? 31.734 1.145 29.172 1 30.55 200 LYS A N 1
ATOM 1534 C CA . LYS A 1 200 ? 32.375 2.373 29.609 1 30.55 200 LYS A CA 1
ATOM 1535 C C . LYS A 1 200 ? 33.094 3.064 28.469 1 30.55 200 LYS A C 1
ATOM 1537 O O . LYS A 1 200 ? 34.312 2.832 28.25 1 30.55 200 LYS A O 1
ATOM 1542 N N . SER A 1 201 ? 32.719 3.012 27.219 1 23.95 201 SER A N 1
ATOM 1543 C CA . SER A 1 201 ? 33.5 3.828 26.281 1 23.95 201 SER A CA 1
ATOM 1544 C C . SER A 1 201 ? 33.562 5.281 26.734 1 23.95 201 SER A C 1
ATOM 1546 O O . SER A 1 201 ? 32.531 5.934 26.922 1 23.95 201 SER A O 1
ATOM 1548 N N . THR A 1 202 ? 34.531 5.598 27.609 1 24.77 202 THR A N 1
ATOM 1549 C CA . THR A 1 202 ? 35.219 6.82 27.984 1 24.77 202 THR A CA 1
ATOM 1550 C C . THR A 1 202 ? 35.531 7.676 26.766 1 24.77 202 THR A C 1
ATOM 1552 O O . THR A 1 202 ? 36.219 7.234 25.844 1 24.77 202 THR A O 1
ATOM 1555 N N . LEU A 1 203 ? 34.5 8.234 26.109 1 20.3 203 LEU A N 1
ATOM 1556 C CA . LEU A 1 203 ? 34.812 9.32 25.188 1 20.3 203 LEU A CA 1
ATOM 1557 C C . LEU A 1 203 ? 35.812 10.281 25.797 1 20.3 203 LEU A C 1
ATOM 1559 O O . LEU A 1 203 ? 35.5 11.016 26.734 1 20.3 203 LEU A O 1
ATOM 1563 N N . ALA A 1 204 ? 36.906 9.734 26.219 1 23.83 204 ALA A N 1
ATOM 1564 C CA . ALA A 1 204 ? 38.062 10.578 26.562 1 23.83 204 ALA A CA 1
ATOM 1565 C C . ALA A 1 204 ? 38.281 11.656 25.5 1 23.83 204 ALA A C 1
ATOM 1567 O O . ALA A 1 204 ? 38.625 11.352 24.359 1 23.83 204 ALA A O 1
ATOM 1568 N N . THR A 1 205 ? 37.281 12.625 25.391 1 21.66 205 THR A N 1
ATOM 1569 C CA . THR A 1 205 ? 37.594 13.867 24.688 1 21.66 205 THR A CA 1
ATOM 1570 C C . THR A 1 205 ? 39.031 14.32 25.016 1 21.66 205 THR A C 1
ATOM 1572 O O . THR A 1 205 ? 39.312 14.656 26.172 1 21.66 205 THR A O 1
ATOM 1575 N N . ARG A 1 206 ? 39.969 13.477 24.688 1 22.09 206 ARG A N 1
ATOM 1576 C CA . ARG A 1 206 ? 41.375 13.891 24.766 1 22.09 206 ARG A CA 1
ATOM 1577 C C . ARG A 1 206 ? 41.562 15.289 24.188 1 22.09 206 ARG A C 1
ATOM 1579 O O . ARG A 1 206 ? 41.312 15.523 23 1 22.09 206 ARG A O 1
ATOM 1586 N N . ILE A 1 207 ? 41.094 16.375 25 1 23.75 207 ILE A N 1
ATOM 1587 C CA . ILE A 1 207 ? 41.562 17.734 24.812 1 23.75 207 ILE A CA 1
ATOM 1588 C C . ILE A 1 207 ? 43.094 17.719 24.578 1 23.75 207 ILE A C 1
ATOM 1590 O O . ILE A 1 207 ? 43.844 17.375 25.469 1 23.75 207 ILE A O 1
ATOM 1594 N N . GLY A 1 208 ? 43.5 16.984 23.516 1 19.91 208 GLY A N 1
ATOM 1595 C CA . GLY A 1 208 ? 44.875 16.984 23.141 1 19.91 208 GLY A CA 1
ATOM 1596 C C . GLY A 1 208 ? 45.531 18.359 23.188 1 19.91 208 GLY A C 1
ATOM 1597 O O . GLY A 1 208 ? 44.969 19.328 22.688 1 19.91 208 GLY A O 1
ATOM 1598 N N . SER A 1 209 ? 46.219 18.703 24.312 1 23.78 209 SER A N 1
ATOM 1599 C CA . SER A 1 209 ? 47.125 19.797 24.625 1 23.78 209 SER A CA 1
ATOM 1600 C C . SER A 1 209 ? 48.062 20.094 23.469 1 23.78 209 SER A C 1
ATOM 1602 O O . SER A 1 209 ? 48.875 19.25 23.094 1 23.78 209 SER A O 1
ATOM 1604 N N . GLY A 1 210 ? 47.531 20.625 22.328 1 19.66 210 GLY A N 1
ATOM 1605 C CA . GLY A 1 210 ? 48.469 21.078 21.344 1 19.66 210 GLY A CA 1
ATOM 1606 C C . GLY A 1 210 ? 49.656 21.844 21.953 1 19.66 210 GLY A C 1
ATOM 1607 O O . GLY A 1 210 ? 49.438 22.797 22.703 1 19.66 210 GLY A O 1
ATOM 1608 N N . ASP A 1 211 ? 50.875 21.406 22.125 1 21 211 ASP A N 1
ATOM 1609 C CA . ASP A 1 211 ? 52.219 21.812 22.578 1 21 211 ASP A CA 1
ATOM 1610 C C . ASP A 1 211 ? 52.75 22.953 21.719 1 21 211 ASP A C 1
ATOM 1612 O O . ASP A 1 211 ? 53.844 23.484 22 1 21 211 ASP A O 1
ATOM 1616 N N . ASN A 1 212 ? 52.281 23.281 20.469 1 21.81 212 ASN A N 1
ATOM 1617 C CA . ASN A 1 212 ? 53.469 23.672 19.719 1 21.81 212 ASN A CA 1
ATOM 1618 C C . ASN A 1 212 ? 54.25 24.781 20.453 1 21.81 212 ASN A C 1
ATOM 1620 O O . ASN A 1 212 ? 53.719 25.438 21.344 1 21.81 212 ASN A O 1
ATOM 1624 N N . GLY A 1 213 ? 55.312 25.438 19.609 1 22.33 213 GLY A N 1
ATOM 1625 C CA . GLY A 1 213 ? 56.625 26.047 19.453 1 22.33 213 GLY A CA 1
ATOM 1626 C C . GLY A 1 213 ? 56.688 27.484 19.953 1 22.33 213 GLY A C 1
ATOM 1627 O O . GLY A 1 213 ? 55.625 28.125 20.109 1 22.33 213 GLY A O 1
ATOM 1628 N N . GLY A 1 214 ? 57.844 27.891 20.5 1 23.12 214 GLY A N 1
ATOM 1629 C CA . GLY A 1 214 ? 58.656 28.938 21.062 1 23.12 214 GLY A CA 1
ATOM 1630 C C . GLY A 1 214 ? 58.781 30.156 20.172 1 23.12 214 GLY A C 1
ATOM 1631 O O . GLY A 1 214 ? 58.906 30.031 18.953 1 23.12 214 GLY A O 1
ATOM 1632 N N . ILE A 1 215 ? 58.125 31.281 20.422 1 22.59 215 ILE A N 1
ATOM 1633 C CA . ILE A 1 215 ? 58.156 32.625 19.859 1 22.59 215 ILE A CA 1
ATOM 1634 C C . ILE A 1 215 ? 59.594 33.156 19.859 1 22.59 215 ILE A C 1
ATOM 1636 O O . ILE A 1 215 ? 60.125 33.562 20.906 1 22.59 215 ILE A O 1
ATOM 1640 N N . LYS A 1 216 ? 60.719 32.5 19.375 1 21.48 216 LYS A N 1
ATOM 1641 C CA . LYS A 1 216 ? 61.906 33.312 19.547 1 21.48 216 LYS A CA 1
ATOM 1642 C C . LYS A 1 216 ? 61.812 34.625 18.766 1 21.48 216 LYS A C 1
ATOM 1644 O O . LYS A 1 216 ? 61.375 34.625 17.609 1 21.48 216 LYS A O 1
ATOM 1649 N N . ARG A 1 217 ? 61.844 35.812 19.469 1 24.86 217 ARG A N 1
ATOM 1650 C CA . ARG A 1 217 ? 62 37.219 19.141 1 24.86 217 ARG A CA 1
ATOM 1651 C C . ARG A 1 217 ? 63.25 37.469 18.281 1 24.86 217 ARG A C 1
ATOM 1653 O O . ARG A 1 217 ? 64.375 37.25 18.75 1 24.86 217 ARG A O 1
ATOM 1660 N N . SER A 1 218 ? 63.531 36.844 17.094 1 23.3 218 SER A N 1
ATOM 1661 C CA . SER A 1 218 ? 64.812 37.344 16.594 1 23.3 218 SER A CA 1
ATOM 1662 C C . SER A 1 218 ? 64.875 38.875 16.578 1 23.3 218 SER A C 1
ATOM 1664 O O . SER A 1 218 ? 63.844 39.531 16.297 1 23.3 218 SER A O 1
ATOM 1666 N N . ASN A 1 219 ? 66.062 39.594 17.125 1 24.59 219 ASN A N 1
ATOM 1667 C CA . ASN A 1 219 ? 66.875 40.812 17.234 1 24.59 219 ASN A CA 1
ATOM 1668 C C . ASN A 1 219 ? 67.125 41.438 15.859 1 24.59 219 ASN A C 1
ATOM 1670 O O . ASN A 1 219 ? 68.062 42.25 15.695 1 24.59 219 ASN A O 1
ATOM 1674 N N . CYS A 1 220 ? 66.688 41.188 14.57 1 24.28 220 CYS A N 1
ATOM 1675 C CA . CYS A 1 220 ? 67.5 41.906 13.625 1 24.28 220 CYS A CA 1
ATOM 1676 C C . CYS A 1 220 ? 67.5 43.406 13.969 1 24.28 220 CYS A C 1
ATOM 1678 O O . CYS A 1 220 ? 66.5 43.938 14.445 1 24.28 220 CYS A O 1
ATOM 1680 N N . CYS A 1 221 ? 68.625 44.281 13.227 1 23.72 221 CYS A N 1
ATOM 1681 C CA . CYS A 1 221 ? 69.062 45.562 12.727 1 23.72 221 CYS A CA 1
ATOM 1682 C C . CYS A 1 221 ? 67.875 46.281 12.023 1 23.72 221 CYS A C 1
ATOM 1684 O O . CYS A 1 221 ? 67.125 45.656 11.281 1 23.72 221 CYS A O 1
ATOM 1686 N N . MET B 1 1 ? 11.031 -7.062 30.344 1 22.97 1 MET B N 1
ATOM 1687 C CA . MET B 1 1 ? 10.422 -7.871 29.297 1 22.97 1 MET B CA 1
ATOM 1688 C C . MET B 1 1 ? 9.867 -6.992 28.188 1 22.97 1 MET B C 1
ATOM 1690 O O . MET B 1 1 ? 8.805 -6.383 28.328 1 22.97 1 MET B O 1
ATOM 1694 N N . SER B 1 2 ? 10.672 -6.176 27.562 1 30.55 2 SER B N 1
ATOM 1695 C CA . SER B 1 2 ? 10.297 -5.184 26.547 1 30.55 2 SER B CA 1
ATOM 1696 C C . SER B 1 2 ? 9.406 -5.797 25.484 1 30.55 2 SER B C 1
ATOM 1698 O O . SER B 1 2 ? 9.797 -6.754 24.812 1 30.55 2 SER B O 1
ATOM 1700 N N . SER B 1 3 ? 8.188 -6.117 25.797 1 32.66 3 SER B N 1
ATOM 1701 C CA . SER B 1 3 ? 7.148 -6.449 24.828 1 32.66 3 SER B CA 1
ATOM 1702 C C . SER B 1 3 ? 7.363 -5.723 23.5 1 32.66 3 SER B C 1
ATOM 1704 O O . SER B 1 3 ? 7.23 -4.5 23.438 1 32.66 3 SER B O 1
ATOM 1706 N N . ARG B 1 4 ? 8.492 -5.984 22.938 1 38.25 4 ARG B N 1
ATOM 1707 C CA . ARG B 1 4 ? 8.711 -5.371 21.641 1 38.25 4 ARG B CA 1
ATOM 1708 C C . ARG B 1 4 ? 7.43 -5.395 20.797 1 38.25 4 ARG B C 1
ATOM 1710 O O . ARG B 1 4 ? 6.984 -6.461 20.375 1 38.25 4 ARG B O 1
ATOM 1717 N N . ALA B 1 5 ? 6.469 -4.645 21.281 1 38.34 5 ALA B N 1
ATOM 1718 C CA . ALA B 1 5 ? 5.215 -4.348 20.594 1 38.34 5 ALA B CA 1
ATOM 1719 C C . ALA B 1 5 ? 5.402 -4.371 19.078 1 38.34 5 ALA B C 1
ATOM 1721 O O . ALA B 1 5 ? 6.422 -3.91 18.562 1 38.34 5 ALA B O 1
ATOM 1722 N N . CYS B 1 6 ? 5.25 -5.457 18.469 1 45.78 6 CYS B N 1
ATOM 1723 C CA . CYS B 1 6 ? 5.164 -5.508 17.016 1 45.78 6 CYS B CA 1
ATOM 1724 C C . CYS B 1 6 ? 4.773 -4.148 16.438 1 45.78 6 CYS B C 1
ATOM 1726 O O . CYS B 1 6 ? 3.6 -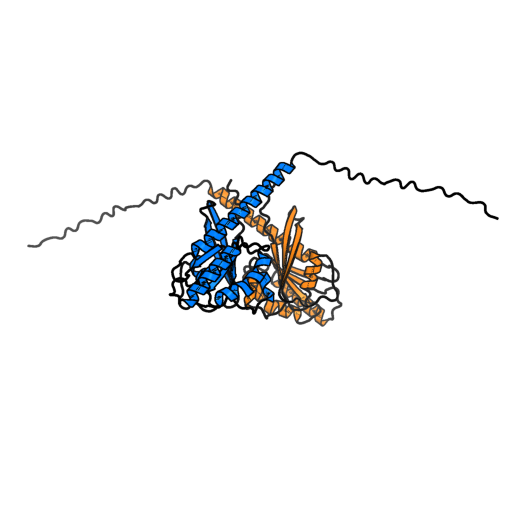3.775 16.453 1 45.78 6 CYS B O 1
ATOM 1728 N N . ALA B 1 7 ? 5.562 -3.129 16.75 1 54.34 7 ALA B N 1
ATOM 1729 C CA . ALA B 1 7 ? 5.238 -1.722 16.516 1 54.34 7 ALA B CA 1
ATOM 1730 C C . ALA B 1 7 ? 4.855 -1.474 15.062 1 54.34 7 ALA B C 1
ATOM 1732 O O . ALA B 1 7 ? 5.699 -1.565 14.172 1 54.34 7 ALA B O 1
ATOM 1733 N N . SER B 1 8 ? 3.617 -1.788 14.641 1 76.75 8 SER B N 1
ATOM 1734 C CA . SER B 1 8 ? 3.014 -1.524 13.336 1 76.75 8 SER B CA 1
ATOM 1735 C C . SER B 1 8 ? 3.195 -0.067 12.93 1 76.75 8 SER B C 1
ATOM 1737 O O . SER B 1 8 ? 3.096 0.834 13.766 1 76.75 8 SER B O 1
ATOM 1739 N N . SER B 1 9 ? 3.812 0.202 11.781 1 92 9 SER B N 1
ATOM 1740 C CA . SER B 1 9 ? 3.973 1.526 11.188 1 92 9 SER B CA 1
ATOM 1741 C C . SER B 1 9 ? 2.623 2.197 10.961 1 92 9 SER B C 1
ATOM 1743 O O . SER B 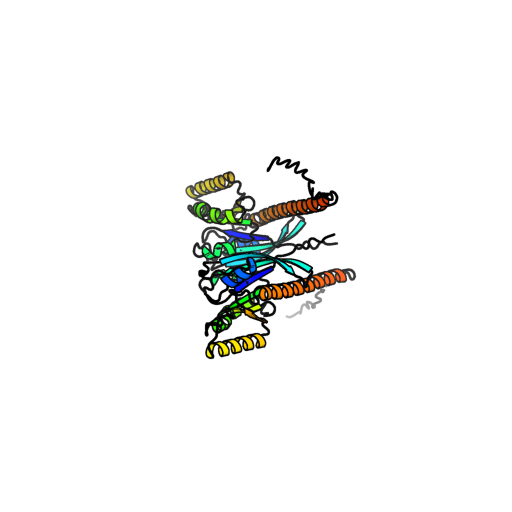1 9 ? 1.586 1.53 10.953 1 92 9 SER B O 1
ATOM 1745 N N . ILE B 1 10 ? 2.646 3.498 11.078 1 96.12 10 ILE B N 1
ATOM 1746 C CA . ILE B 1 10 ? 1.448 4.289 10.82 1 96.12 10 ILE B CA 1
ATOM 1747 C C . ILE B 1 10 ? 1.543 4.938 9.438 1 96.12 10 ILE B C 1
ATOM 1749 O O . ILE B 1 10 ? 2.439 5.746 9.188 1 96.12 10 ILE B O 1
ATOM 1753 N N . LYS B 1 11 ? 0.668 4.594 8.562 1 96.44 11 LYS B N 1
ATOM 1754 C CA . LYS B 1 11 ? 0.615 5.168 7.223 1 96.44 11 LYS B CA 1
ATOM 1755 C C . LYS B 1 11 ? -0.276 6.406 7.191 1 96.44 11 LYS B C 1
ATOM 1757 O O . LYS B 1 11 ? -1.459 6.336 7.527 1 96.44 11 LYS B O 1
ATOM 1762 N N . ILE B 1 12 ? 0.264 7.5 6.773 1 97.81 12 ILE B N 1
ATOM 1763 C CA . ILE B 1 12 ? -0.465 8.75 6.586 1 97.81 12 ILE B CA 1
ATOM 1764 C C . ILE B 1 12 ? -0.406 9.164 5.117 1 97.81 12 ILE B C 1
ATOM 1766 O O . ILE B 1 12 ? 0.672 9.203 4.52 1 97.81 12 ILE B O 1
ATOM 1770 N N . VAL B 1 13 ? -1.574 9.484 4.504 1 95.88 13 VAL B N 1
ATOM 1771 C CA . VAL B 1 13 ? -1.616 9.875 3.098 1 95.88 13 VAL B CA 1
ATOM 1772 C C . VAL B 1 13 ? -1.894 11.367 2.982 1 95.88 13 VAL B C 1
ATOM 1774 O O . VAL B 1 13 ? -2.604 11.945 3.814 1 95.88 13 VAL B O 1
ATOM 1777 N N . LEU B 1 14 ? -1.282 12 1.975 1 95.5 14 LEU B N 1
ATOM 1778 C CA . LEU B 1 14 ? -1.574 13.398 1.671 1 95.5 14 LEU B CA 1
ATOM 1779 C C . LEU B 1 14 ? -2.445 13.516 0.424 1 95.5 14 LEU B C 1
ATOM 1781 O O . LEU B 1 14 ? -2.211 12.82 -0.568 1 95.5 14 LEU B O 1
ATOM 1785 N N . CYS B 1 15 ? -3.475 14.391 0.553 1 93.19 15 CYS B N 1
ATOM 1786 C CA . CYS B 1 15 ? -4.387 14.641 -0.556 1 93.19 15 CYS B CA 1
ATOM 1787 C C . CYS B 1 15 ? -4.648 16.141 -0.717 1 93.19 15 CYS B C 1
ATOM 1789 O O . CYS B 1 15 ? -4.547 16.891 0.248 1 93.19 15 CYS B O 1
ATOM 1791 N N . GLY B 1 16 ? -5.004 16.453 -1.948 1 93.88 16 GLY B N 1
ATOM 1792 C CA . GLY B 1 16 ? -5.328 17.844 -2.252 1 93.88 16 GLY B CA 1
ATOM 1793 C C . GLY B 1 16 ? -4.906 18.266 -3.648 1 93.88 16 GLY B C 1
ATOM 1794 O O . GLY B 1 16 ? -4.262 17.5 -4.363 1 93.88 16 GLY B O 1
ATOM 1795 N N . PRO B 1 17 ? -5.184 19.5 -3.994 1 91.56 17 PRO B N 1
ATOM 1796 C CA . PRO B 1 17 ? -4.875 19.984 -5.34 1 91.56 17 PRO B CA 1
ATOM 1797 C C . PRO B 1 17 ? -3.375 20.078 -5.609 1 91.56 17 PRO B C 1
ATOM 1799 O O . PRO B 1 17 ? -2.58 20.141 -4.668 1 91.56 17 PRO B O 1
ATOM 1802 N N . SER B 1 18 ? -3.082 20.016 -6.902 1 89.81 18 SER B N 1
ATOM 1803 C CA . SER B 1 18 ? -1.701 20.25 -7.309 1 89.81 18 SER B CA 1
ATOM 1804 C C . SER B 1 18 ? -1.223 21.625 -6.848 1 89.81 18 SER B C 1
ATOM 1806 O O . SER B 1 18 ? -1.992 22.594 -6.84 1 89.81 18 SER B O 1
ATOM 1808 N N . ASN B 1 19 ? -0.024 21.688 -6.402 1 92.06 19 ASN B N 1
ATOM 1809 C CA . ASN B 1 19 ? 0.674 22.906 -6.035 1 92.06 19 ASN B CA 1
ATOM 1810 C C . ASN B 1 19 ? 0.186 23.453 -4.695 1 92.06 19 ASN B C 1
ATOM 1812 O O . ASN B 1 19 ? 0.481 24.594 -4.34 1 92.06 19 ASN B O 1
ATOM 1816 N N . ALA B 1 20 ? -0.606 22.641 -3.998 1 95 20 ALA B N 1
ATOM 1817 C CA . ALA B 1 20 ? -1.057 23.078 -2.676 1 95 20 ALA B CA 1
ATOM 1818 C C . ALA B 1 20 ? 0.086 23.031 -1.665 1 95 20 ALA B C 1
ATOM 1820 O O . ALA B 1 20 ? 0.001 23.625 -0.593 1 95 20 ALA B O 1
ATOM 1821 N N . GLY B 1 21 ? 1.104 22.266 -1.947 1 95.81 21 GLY B N 1
ATOM 1822 C CA . GLY B 1 21 ? 2.266 22.172 -1.078 1 95.81 21 GLY B CA 1
ATOM 1823 C C . GLY B 1 21 ? 2.373 20.844 -0.353 1 95.81 21 GLY B C 1
ATOM 1824 O O . GLY B 1 21 ? 3.043 20.75 0.677 1 95.81 21 GLY B O 1
ATOM 1825 N N . LYS B 1 22 ? 1.723 19.797 -0.86 1 96.25 22 LYS B N 1
ATOM 1826 C CA . LYS B 1 22 ? 1.78 18.469 -0.242 1 96.25 22 LYS B CA 1
ATOM 1827 C C . LYS B 1 22 ? 3.221 17.984 -0.115 1 96.25 22 LYS B C 1
ATOM 1829 O O . LYS B 1 22 ? 3.652 17.578 0.967 1 96.25 22 LYS B O 1
ATOM 1834 N N . THR B 1 23 ? 3.926 18.141 -1.185 1 95.06 23 THR B N 1
ATOM 1835 C CA . THR B 1 23 ? 5.312 17.688 -1.207 1 95.06 23 THR B CA 1
ATOM 1836 C C . THR B 1 23 ? 6.172 18.531 -0.275 1 95.06 23 THR B C 1
ATOM 1838 O O . THR B 1 23 ? 7.031 18 0.436 1 95.06 23 THR B O 1
ATOM 1841 N N . SER B 1 24 ? 5.934 19.812 -0.254 1 97.19 24 SER B N 1
ATOM 1842 C CA . SER B 1 24 ? 6.711 20.703 0.606 1 97.19 24 SER B CA 1
ATOM 1843 C C . SER B 1 24 ? 6.43 20.438 2.08 1 97.19 24 SER B C 1
ATOM 1845 O O . SER B 1 24 ? 7.34 20.484 2.912 1 97.19 24 SER B O 1
ATOM 1847 N N . ILE B 1 25 ? 5.172 20.109 2.428 1 97.81 25 ILE B N 1
ATOM 1848 C CA . ILE B 1 25 ? 4.809 19.766 3.797 1 97.81 25 ILE B CA 1
ATOM 1849 C C . ILE B 1 25 ? 5.5 18.453 4.195 1 97.81 25 ILE B C 1
ATOM 1851 O O . ILE B 1 25 ? 6.055 18.359 5.293 1 97.81 25 ILE B O 1
ATOM 1855 N N . THR B 1 26 ? 5.48 17.516 3.303 1 97.06 26 THR B N 1
ATOM 1856 C CA . THR B 1 26 ? 6.133 16.234 3.553 1 97.06 26 THR B CA 1
ATOM 1857 C C . THR B 1 26 ? 7.629 16.422 3.787 1 97.06 26 THR B C 1
ATOM 1859 O O . THR B 1 26 ? 8.172 15.922 4.77 1 97.06 26 THR B O 1
ATOM 1862 N N . LYS B 1 27 ? 8.234 17.188 2.949 1 96.81 27 LYS B N 1
ATOM 1863 C CA . LYS B 1 27 ? 9.672 17.438 3.068 1 96.81 27 LYS B CA 1
ATOM 1864 C C . LYS B 1 27 ? 10 18.141 4.383 1 96.81 27 LYS B C 1
ATOM 1866 O O . LYS B 1 27 ? 10.961 17.781 5.059 1 96.81 27 LYS B O 1
ATOM 1871 N N . ARG B 1 28 ? 9.211 19.125 4.773 1 97.81 28 ARG B N 1
ATOM 1872 C CA . ARG B 1 28 ? 9.391 19.828 6.035 1 97.81 28 ARG B CA 1
ATOM 1873 C C . ARG B 1 28 ? 9.266 18.875 7.223 1 97.81 28 ARG B C 1
ATOM 1875 O O . ARG B 1 28 ? 10.07 18.938 8.156 1 97.81 28 ARG B O 1
ATOM 1882 N N . PHE B 1 29 ? 8.391 18.016 7.172 1 98 29 PHE B N 1
ATOM 1883 C CA . PHE B 1 29 ? 8.172 17.047 8.25 1 98 29 PHE B CA 1
ATOM 1884 C C . PHE B 1 29 ? 9.344 16.078 8.352 1 98 29 PHE B C 1
ATOM 1886 O O . PHE B 1 29 ? 9.812 15.773 9.445 1 98 29 PHE B O 1
ATOM 1893 N N . ILE B 1 30 ? 9.781 15.578 7.199 1 96.88 30 ILE B N 1
ATOM 1894 C CA . ILE B 1 30 ? 10.758 14.5 7.152 1 96.88 30 ILE B CA 1
ATOM 1895 C C . ILE B 1 30 ? 12.156 15.062 7.395 1 96.88 30 ILE B C 1
ATOM 1897 O O . ILE B 1 30 ? 12.945 14.484 8.148 1 96.88 30 ILE B O 1
ATOM 1901 N N . THR B 1 31 ? 12.539 16.234 6.812 1 95.19 31 THR B N 1
ATOM 1902 C CA . THR B 1 31 ? 13.922 16.688 6.82 1 95.19 31 THR B CA 1
ATOM 1903 C C . THR B 1 31 ? 14.047 18.047 7.496 1 95.19 31 THR B C 1
ATOM 1905 O O . THR B 1 31 ? 15.156 18.547 7.695 1 95.19 31 THR B O 1
ATOM 1908 N N . ASP B 1 32 ? 12.906 18.641 7.754 1 96.12 32 ASP B N 1
ATOM 1909 C CA . ASP B 1 32 ? 12.852 19.969 8.344 1 96.12 32 ASP B CA 1
ATOM 1910 C C . ASP B 1 32 ? 13.508 21 7.43 1 96.12 32 ASP B C 1
ATOM 1912 O O . ASP B 1 32 ? 14.172 21.922 7.902 1 96.12 32 ASP B O 1
ATOM 1916 N N . THR B 1 33 ? 13.383 20.766 6.184 1 94.56 33 THR B N 1
ATOM 1917 C CA . THR B 1 33 ? 13.883 21.719 5.188 1 94.56 33 THR B CA 1
ATOM 1918 C C . THR B 1 33 ? 12.773 22.109 4.211 1 94.56 33 THR B C 1
ATOM 1920 O O . THR B 1 33 ? 11.711 21.484 4.18 1 94.56 33 THR B O 1
ATOM 1923 N N . PHE B 1 34 ? 13.094 23.219 3.549 1 95.31 34 PHE B N 1
ATOM 1924 C CA . PHE B 1 34 ? 12.164 23.734 2.555 1 95.31 34 PHE B CA 1
ATOM 1925 C C . PHE B 1 34 ? 12.891 24.094 1.267 1 95.31 34 PHE B C 1
ATOM 1927 O O . PHE B 1 34 ? 13.961 24.703 1.306 1 95.31 34 PHE B O 1
ATOM 1934 N N . ASP B 1 35 ? 12.289 23.625 0.155 1 92.56 35 ASP B N 1
ATOM 1935 C CA . ASP B 1 35 ? 12.805 23.969 -1.167 1 92.56 35 ASP B CA 1
ATOM 1936 C C . ASP B 1 35 ? 11.875 24.922 -1.894 1 92.56 35 ASP B C 1
ATOM 1938 O O . ASP B 1 35 ? 10.766 24.562 -2.279 1 92.56 35 ASP B O 1
ATOM 1942 N N . GLU B 1 36 ? 12.391 26.094 -2.164 1 89.81 36 GLU B N 1
ATOM 1943 C CA . GLU B 1 36 ? 11.594 27.141 -2.797 1 89.81 36 GLU B CA 1
ATOM 1944 C C . GLU B 1 36 ? 11.18 26.734 -4.211 1 89.81 36 GLU B C 1
ATOM 1946 O O . GLU B 1 36 ? 10.164 27.203 -4.727 1 89.81 36 GLU B O 1
ATOM 1951 N N . TYR B 1 37 ? 11.906 25.891 -4.836 1 88.31 37 TYR B N 1
ATOM 1952 C CA . TYR B 1 37 ? 11.656 25.5 -6.219 1 88.31 37 TYR B CA 1
ATOM 1953 C C . TYR B 1 37 ? 11.203 24.062 -6.305 1 88.31 37 TYR B C 1
ATOM 1955 O O . TYR B 1 37 ? 11.625 23.312 -7.195 1 88.31 37 TYR B O 1
ATOM 1963 N N . GLN B 1 38 ? 10.414 23.703 -5.43 1 85.19 38 GLN B N 1
ATOM 1964 C CA . GLN B 1 38 ? 9.891 22.344 -5.438 1 85.19 38 GLN B CA 1
ATOM 1965 C C . GLN B 1 38 ? 9.023 22.094 -6.664 1 85.19 38 GLN B C 1
ATOM 1967 O O . GLN B 1 38 ? 8.055 22.828 -6.906 1 85.19 38 GLN B O 1
ATOM 1972 N N . ASP B 1 39 ? 9.328 20.906 -7.445 1 84.19 39 ASP B N 1
ATOM 1973 C CA . ASP B 1 39 ? 8.586 20.547 -8.648 1 84.19 39 ASP B CA 1
ATOM 1974 C C . ASP B 1 39 ? 7.34 19.734 -8.312 1 84.19 39 ASP B C 1
ATOM 1976 O O . ASP B 1 39 ? 7.238 19.172 -7.219 1 84.19 39 ASP B O 1
ATOM 1980 N N . THR B 1 40 ? 6.48 19.844 -9.258 1 83.69 40 THR B N 1
ATOM 1981 C CA . THR B 1 40 ? 5.293 19.016 -9.141 1 83.69 40 THR B CA 1
ATOM 1982 C C . THR B 1 40 ? 5.68 17.547 -9.008 1 83.69 40 THR B C 1
ATOM 1984 O O . THR B 1 40 ? 6.609 17.078 -9.68 1 83.69 40 THR B O 1
ATOM 1987 N N . THR B 1 41 ? 5.02 16.844 -8.086 1 79.38 41 THR B N 1
ATOM 1988 C CA . THR B 1 41 ? 5.301 15.43 -7.852 1 79.38 41 THR B CA 1
ATOM 1989 C C . THR B 1 41 ? 4.855 14.586 -9.039 1 79.38 41 THR B C 1
ATOM 1991 O O . THR B 1 41 ? 3.771 14.789 -9.586 1 79.38 41 THR B O 1
ATOM 1994 N N . VAL B 1 42 ? 5.77 13.797 -9.453 1 76.88 42 VAL B N 1
ATOM 1995 C CA . VAL B 1 42 ? 5.43 12.836 -10.5 1 76.88 42 VAL B CA 1
ATOM 1996 C C . VAL B 1 42 ? 5.223 11.453 -9.883 1 76.88 42 VAL B C 1
ATOM 1998 O O . VAL B 1 42 ? 6.082 10.961 -9.148 1 76.88 42 VAL B O 1
ATOM 2001 N N . GLY B 1 43 ? 3.963 10.953 -10.156 1 80.19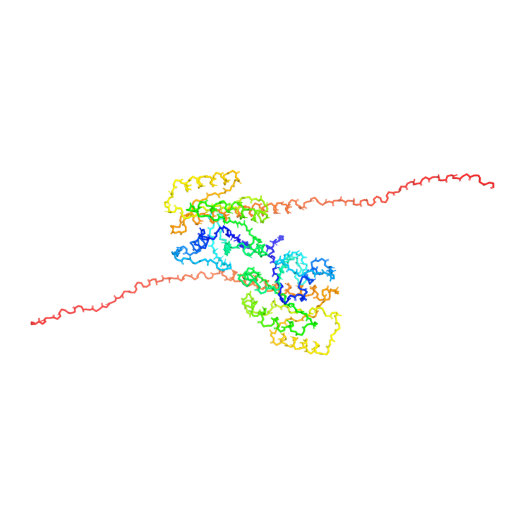 43 GLY B N 1
ATOM 2002 C CA . GLY B 1 43 ? 3.654 9.648 -9.586 1 80.19 43 GLY B CA 1
ATOM 2003 C C . GLY B 1 43 ? 3.404 9.695 -8.086 1 80.19 43 GLY B C 1
ATOM 2004 O O . GLY B 1 43 ? 2.518 10.414 -7.621 1 80.19 43 GLY B O 1
ATOM 2005 N N . SER B 1 44 ? 4.215 8.914 -7.383 1 84.12 44 SER B N 1
ATOM 2006 C CA . SER B 1 44 ? 4.059 8.852 -5.934 1 84.12 44 SER B CA 1
ATOM 2007 C C . SER B 1 44 ? 5.41 8.898 -5.227 1 84.12 44 SER B C 1
ATOM 2009 O O . SER B 1 44 ? 6.426 8.492 -5.797 1 84.12 44 SER B O 1
ATOM 2011 N N . ALA B 1 45 ? 5.402 9.492 -4.082 1 87.81 45 ALA B N 1
ATOM 2012 C CA . ALA B 1 45 ? 6.582 9.531 -3.225 1 87.81 45 ALA B CA 1
ATOM 2013 C C . ALA B 1 45 ? 6.273 8.961 -1.843 1 87.81 45 ALA B C 1
ATOM 2015 O O . ALA B 1 45 ? 5.188 9.18 -1.301 1 87.81 45 ALA B O 1
ATOM 2016 N N . PHE B 1 46 ? 7.34 8.242 -1.329 1 91.88 46 PHE B N 1
ATOM 2017 C CA . PHE B 1 46 ? 7.184 7.59 -0.036 1 91.88 46 PHE B CA 1
ATOM 2018 C C . PHE B 1 46 ? 8.32 7.961 0.904 1 91.88 46 PHE B C 1
ATOM 2020 O O . PHE B 1 46 ? 9.492 7.93 0.514 1 91.88 46 PHE B O 1
ATOM 2027 N N . PHE B 1 47 ? 7.895 8.328 2.115 1 94.81 47 PHE B N 1
ATOM 2028 C CA . PHE B 1 47 ? 8.883 8.641 3.141 1 94.81 47 PHE B CA 1
ATOM 2029 C C . PHE B 1 47 ? 8.547 7.938 4.449 1 94.81 47 PHE B C 1
ATOM 2031 O O . PHE B 1 47 ? 7.387 7.602 4.699 1 94.81 47 PHE B O 1
ATOM 2038 N N . SER B 1 48 ? 9.594 7.668 5.203 1 94.56 48 SER B N 1
ATOM 2039 C CA . SER B 1 48 ? 9.414 7.105 6.539 1 94.56 48 SER B CA 1
ATOM 2040 C C . SER B 1 48 ? 10.211 7.887 7.578 1 94.56 48 SER B C 1
ATOM 2042 O O . SER B 1 48 ? 11.297 8.398 7.285 1 94.56 48 SER B O 1
ATOM 2044 N N . LYS B 1 49 ? 9.648 8.023 8.734 1 95.81 49 LYS B N 1
ATOM 2045 C CA . LYS B 1 49 ? 10.289 8.734 9.844 1 95.81 49 LYS B CA 1
ATOM 2046 C C . LYS B 1 49 ? 9.906 8.117 11.188 1 95.81 49 LYS B C 1
ATOM 2048 O O . LYS B 1 49 ? 8.75 7.75 11.398 1 95.81 49 LYS B O 1
ATOM 2053 N N . GLN B 1 50 ? 10.93 7.93 12.008 1 95.5 50 GLN B N 1
ATOM 2054 C CA . GLN B 1 50 ? 10.641 7.59 13.398 1 95.5 50 GLN B CA 1
ATOM 2055 C C . GLN B 1 50 ? 10.188 8.82 14.18 1 95.5 50 GLN B C 1
ATOM 2057 O O . GLN B 1 50 ? 10.867 9.844 14.188 1 95.5 50 GLN B O 1
ATOM 2062 N N . LEU B 1 51 ? 9.047 8.719 14.758 1 94.81 51 LEU B N 1
ATOM 2063 C CA . LEU B 1 51 ? 8.484 9.812 15.547 1 94.81 51 LEU B CA 1
ATOM 2064 C C . LEU B 1 51 ? 8.32 9.398 17 1 94.81 51 LEU B C 1
ATOM 2066 O O . LEU B 1 51 ? 7.77 8.336 17.297 1 94.81 51 LEU B O 1
ATOM 2070 N N . TYR B 1 52 ? 8.828 10.227 17.844 1 94.25 52 TYR B N 1
ATOM 2071 C CA . TYR B 1 52 ? 8.594 10 19.266 1 94.25 52 TYR B CA 1
ATOM 2072 C C . TYR B 1 52 ? 7.305 10.664 19.719 1 94.25 52 TYR B C 1
ATOM 2074 O O . TYR B 1 52 ? 7.156 11.883 19.609 1 94.25 52 TYR B O 1
ATOM 2082 N N . SER B 1 53 ? 6.414 9.859 20.172 1 95.06 53 SER B N 1
ATOM 2083 C CA . SER B 1 53 ? 5.184 10.383 20.75 1 95.06 53 SER B CA 1
ATOM 2084 C C . SER B 1 53 ? 5.332 10.594 22.266 1 95.06 53 SER B C 1
ATOM 2086 O O . SER B 1 53 ? 5.395 9.633 23.031 1 95.06 53 SER B O 1
ATOM 2088 N N . LYS B 1 54 ? 5.293 11.812 22.641 1 94 54 LYS B N 1
ATOM 2089 C CA . LYS B 1 54 ? 5.395 12.117 24.062 1 94 54 LYS B CA 1
ATOM 2090 C C . LYS B 1 54 ? 4.148 11.656 24.812 1 94 54 LYS B C 1
ATOM 2092 O O . LYS B 1 54 ? 4.25 11.125 25.922 1 94 54 LYS B O 1
ATOM 2097 N N . ALA B 1 55 ? 3.053 11.773 24.203 1 94.25 55 ALA B N 1
ATOM 2098 C CA . ALA B 1 55 ? 1.783 11.422 24.828 1 94.25 55 ALA B CA 1
ATOM 2099 C C . ALA B 1 55 ? 1.726 9.93 25.141 1 94.25 55 ALA B C 1
ATOM 2101 O O . ALA B 1 55 ? 1.096 9.516 26.125 1 94.25 55 ALA B O 1
ATOM 2102 N N . HIS B 1 56 ? 2.488 9.164 24.391 1 94.31 56 HIS B N 1
ATOM 2103 C CA . HIS B 1 56 ? 2.398 7.719 24.547 1 94.31 56 HIS B CA 1
ATOM 2104 C C . HIS B 1 56 ? 3.744 7.125 24.953 1 94.31 56 HIS B C 1
ATOM 2106 O O . HIS B 1 56 ? 3.863 5.91 25.125 1 94.31 56 HIS B O 1
ATOM 2112 N N . ASN B 1 57 ? 4.727 7.945 25.047 1 94.19 57 ASN B N 1
ATOM 2113 C CA . ASN B 1 57 ? 6.074 7.547 25.453 1 94.19 57 ASN B CA 1
ATOM 2114 C C . ASN B 1 57 ? 6.578 6.367 24.625 1 94.19 57 ASN B C 1
ATOM 2116 O O . ASN B 1 57 ? 7.031 5.367 25.172 1 94.19 57 ASN B O 1
ATOM 2120 N N . THR B 1 58 ? 6.422 6.484 23.406 1 92.75 58 THR B N 1
ATOM 2121 C CA . THR B 1 58 ? 6.828 5.414 22.5 1 92.75 58 THR B CA 1
ATOM 2122 C C . THR B 1 58 ? 7.324 5.984 21.172 1 92.75 58 THR B C 1
ATOM 2124 O O . THR B 1 58 ? 6.895 7.059 20.766 1 92.75 58 THR B O 1
ATOM 2127 N N . ASN B 1 59 ? 8.25 5.293 20.562 1 93.69 59 ASN B N 1
ATOM 2128 C CA . ASN B 1 59 ? 8.672 5.574 19.203 1 93.69 59 ASN B CA 1
ATOM 2129 C C . ASN B 1 59 ? 7.828 4.812 18.188 1 93.69 59 ASN B C 1
ATOM 2131 O O . ASN B 1 59 ? 7.547 3.627 18.359 1 93.69 59 ASN B O 1
ATOM 2135 N N . VAL B 1 60 ? 7.406 5.578 17.234 1 94.5 60 VAL B N 1
ATOM 2136 C CA . VAL B 1 60 ? 6.586 4.93 16.219 1 94.5 60 VAL B CA 1
ATOM 2137 C C . VAL B 1 60 ? 7.098 5.301 14.836 1 94.5 60 VAL B C 1
ATOM 2139 O O . VAL B 1 60 ? 7.508 6.441 14.602 1 94.5 60 VAL B O 1
ATOM 2142 N N . ARG B 1 61 ? 7.109 4.332 13.969 1 95.31 61 ARG B N 1
ATOM 2143 C CA . ARG B 1 61 ? 7.441 4.582 12.57 1 95.31 61 ARG B CA 1
ATOM 2144 C C . ARG B 1 61 ? 6.242 5.141 11.812 1 95.31 61 ARG B C 1
ATOM 2146 O O . ARG B 1 61 ? 5.168 4.543 11.812 1 95.31 61 ARG B O 1
ATOM 2153 N N . VAL B 1 62 ? 6.484 6.238 11.18 1 97.06 62 VAL B N 1
ATOM 2154 C CA . VAL B 1 62 ? 5.438 6.875 10.391 1 97.06 62 VAL B CA 1
ATOM 2155 C C . VAL B 1 62 ? 5.805 6.824 8.906 1 97.06 62 VAL B C 1
ATOM 2157 O O . VAL B 1 62 ? 6.922 7.18 8.523 1 97.06 62 VAL B O 1
ATOM 2160 N N . GLU B 1 63 ? 4.898 6.324 8.133 1 96.5 63 GLU B N 1
ATOM 2161 C CA . GLU B 1 63 ? 5.051 6.316 6.68 1 96.5 63 GLU B CA 1
ATOM 2162 C C . GLU B 1 63 ? 4.164 7.367 6.023 1 96.5 63 GLU B C 1
ATOM 2164 O O . GLU B 1 63 ? 2.945 7.359 6.203 1 96.5 63 GLU B O 1
ATOM 2169 N N . VAL B 1 64 ? 4.812 8.211 5.277 1 97.25 64 VAL B N 1
ATOM 2170 C CA . VAL B 1 64 ? 4.09 9.281 4.605 1 97.25 64 VAL B CA 1
ATOM 2171 C C . VAL B 1 64 ? 4.02 9 3.105 1 97.25 64 VAL B C 1
ATOM 2173 O O . VAL B 1 64 ? 5.055 8.859 2.445 1 97.25 64 VAL B O 1
ATOM 2176 N N . TRP B 1 65 ? 2.766 8.859 2.613 1 94.69 65 TRP B N 1
ATOM 2177 C CA . TRP B 1 65 ? 2.531 8.633 1.189 1 94.69 65 TRP B CA 1
ATOM 2178 C C . TRP B 1 65 ? 2.049 9.914 0.513 1 94.69 65 TRP B C 1
ATOM 2180 O O . TRP B 1 65 ? 1.07 10.523 0.952 1 94.69 65 TRP B O 1
ATOM 2190 N N . ASP B 1 66 ? 2.791 10.281 -0.477 1 92.06 66 ASP B N 1
ATOM 2191 C CA . ASP B 1 66 ? 2.51 11.5 -1.232 1 92.06 66 ASP B CA 1
ATOM 2192 C C . ASP B 1 66 ? 2.285 11.188 -2.711 1 92.06 66 ASP B C 1
ATOM 2194 O O . ASP B 1 66 ? 3.039 10.422 -3.311 1 92.06 66 ASP B O 1
ATOM 2198 N N . THR B 1 67 ? 1.218 11.625 -3.303 1 85.88 67 THR B N 1
ATOM 2199 C CA . THR B 1 67 ? 0.943 11.406 -4.719 1 85.88 67 THR B CA 1
ATOM 2200 C C . THR B 1 67 ? 0.796 12.742 -5.449 1 85.88 67 THR B C 1
ATOM 2202 O O . THR B 1 67 ? 0.582 13.781 -4.82 1 85.88 67 THR B O 1
ATOM 2205 N N . ALA B 1 68 ? 1.038 12.5 -6.793 1 81.31 68 ALA B N 1
ATOM 2206 C CA . ALA B 1 68 ? 0.812 13.68 -7.625 1 81.31 68 ALA B CA 1
ATOM 2207 C C . ALA B 1 68 ? -0.676 13.992 -7.734 1 81.31 68 ALA B C 1
ATOM 2209 O O . ALA B 1 68 ? -1.512 13.086 -7.73 1 81.31 68 ALA B O 1
ATOM 2210 N N . GLY B 1 69 ? -1.214 15.055 -7.102 1 61.66 69 GLY B N 1
ATOM 2211 C CA . GLY B 1 69 ? -2.566 15.586 -7.051 1 61.66 69 GLY B CA 1
ATOM 2212 C C . GLY B 1 69 ? -3.365 15.297 -8.312 1 61.66 69 GLY B C 1
ATOM 2213 O O . GLY B 1 69 ? -4.387 15.938 -8.562 1 61.66 69 GLY B O 1
ATOM 2214 N N . GLN B 1 70 ? -2.877 14.273 -9.117 1 59.38 70 GLN B N 1
ATOM 2215 C CA . GLN B 1 70 ? -3.623 14.344 -10.375 1 59.38 70 GLN B CA 1
ATOM 2216 C C . GLN B 1 70 ? -4.641 13.211 -10.469 1 59.38 70 GLN B C 1
ATOM 2218 O O . GLN B 1 70 ? -4.391 12.102 -9.992 1 59.38 70 GLN B O 1
ATOM 2223 N N . GLU B 1 71 ? -5.855 13.625 -10.758 1 56 71 GLU B N 1
ATOM 2224 C CA . GLU B 1 71 ? -7.062 12.875 -11.078 1 56 71 GLU B CA 1
ATOM 2225 C C . GLU B 1 71 ? -6.746 11.68 -11.969 1 56 71 GLU B C 1
ATOM 2227 O O . GLU B 1 71 ? -7.473 10.68 -11.961 1 56 71 GLU B O 1
ATOM 2232 N N . LYS B 1 72 ? -5.535 11.742 -12.586 1 56.25 72 LYS B N 1
ATOM 2233 C CA . LYS B 1 72 ? -5.277 10.789 -13.664 1 56.25 72 LYS B CA 1
ATOM 2234 C C . LYS B 1 72 ? -5.141 9.367 -13.125 1 56.25 72 LYS B C 1
ATOM 2236 O O . LYS B 1 72 ? -5.27 8.398 -13.867 1 56.25 72 LYS B O 1
ATOM 2241 N N . TYR B 1 73 ? -5.188 9.328 -11.852 1 63.38 73 TYR B N 1
ATOM 2242 C CA . TYR B 1 73 ? -4.867 7.961 -11.461 1 63.38 73 TYR B CA 1
ATOM 2243 C C . TYR B 1 73 ? -5.953 7.387 -10.555 1 63.38 73 TYR B C 1
ATOM 2245 O O . TYR B 1 73 ? -5.656 6.66 -9.602 1 63.38 73 TYR B O 1
ATOM 2253 N N . ARG B 1 74 ? -7.105 7.609 -11 1 69.25 74 ARG B N 1
ATOM 2254 C CA . ARG B 1 74 ? -8.258 7.219 -10.188 1 69.25 74 ARG B CA 1
ATOM 2255 C C . ARG B 1 74 ? -8.312 5.707 -10.023 1 69.25 74 ARG B C 1
ATOM 2257 O O . ARG B 1 74 ? -8.664 5.211 -8.945 1 69.25 74 ARG B O 1
ATOM 2264 N N . ALA B 1 75 ? -7.902 5.004 -11.094 1 72.62 75 ALA B N 1
ATOM 2265 C CA . ALA B 1 75 ? -8.023 3.551 -11.055 1 72.62 75 ALA B CA 1
ATOM 2266 C C . ALA B 1 75 ? -7.047 2.945 -10.055 1 72.62 75 ALA B C 1
ATOM 2268 O O . ALA B 1 75 ? -7.262 1.836 -9.562 1 72.62 75 ALA B O 1
ATOM 2269 N N . MET B 1 76 ? -6.051 3.668 -9.695 1 76.81 76 MET B N 1
ATOM 2270 C CA . MET B 1 76 ? -5.035 3.15 -8.781 1 76.81 76 MET B CA 1
ATOM 2271 C C . MET B 1 76 ? -5.168 3.783 -7.402 1 76.81 76 MET B C 1
ATOM 2273 O O . MET B 1 76 ? -4.395 3.475 -6.492 1 76.81 76 MET B O 1
ATOM 2277 N N . ALA B 1 77 ? -6.219 4.609 -7.199 1 78.06 77 ALA B N 1
ATOM 2278 C CA . ALA B 1 77 ? -6.426 5.363 -5.965 1 78.06 77 ALA B CA 1
ATOM 2279 C C . ALA B 1 77 ? -6.566 4.422 -4.77 1 78.06 77 ALA B C 1
ATOM 2281 O O . ALA B 1 77 ? -6.008 4.684 -3.699 1 78.06 77 ALA B O 1
ATOM 2282 N N . PRO B 1 78 ? -7.188 3.336 -4.93 1 81.69 78 PRO B N 1
ATOM 2283 C CA . PRO B 1 78 ? -7.34 2.443 -3.777 1 81.69 78 PRO B CA 1
ATOM 2284 C C . PRO B 1 78 ? -5.996 2.002 -3.193 1 81.69 78 PRO B C 1
ATOM 2286 O O . PRO B 1 78 ? -5.871 1.839 -1.978 1 81.69 78 PRO B O 1
ATOM 2289 N N . MET B 1 79 ? -5 1.831 -4.09 1 87.19 79 MET B N 1
ATOM 2290 C CA . MET B 1 79 ? -3.684 1.432 -3.604 1 87.19 79 MET B CA 1
ATOM 2291 C C . MET B 1 79 ? -3.094 2.5 -2.689 1 87.19 79 MET B C 1
ATOM 2293 O O . MET B 1 79 ? -2.338 2.186 -1.768 1 87.19 79 MET B O 1
ATOM 2297 N N . TYR B 1 80 ? -3.473 3.693 -2.977 1 89.06 80 TYR B N 1
ATOM 2298 C CA . TYR B 1 80 ? -2.93 4.828 -2.238 1 89.06 80 TYR B CA 1
ATOM 2299 C C . TYR B 1 80 ? -3.555 4.926 -0.852 1 89.06 80 TYR B C 1
ATOM 2301 O O . TYR B 1 80 ? -2.852 5.137 0.14 1 89.06 80 TYR B O 1
ATOM 2309 N N . PHE B 1 81 ? -4.824 4.609 -0.804 1 91.44 81 PHE B N 1
ATOM 2310 C CA . PHE B 1 81 ? -5.562 4.855 0.429 1 91.44 81 PHE B CA 1
ATOM 2311 C C . PHE B 1 81 ? -5.566 3.615 1.315 1 91.44 81 PHE B C 1
ATOM 2313 O O . PHE B 1 81 ? -5.773 3.711 2.527 1 91.44 81 PHE B O 1
ATOM 2320 N N . ARG B 1 82 ? -5.363 2.473 0.769 1 90.31 82 ARG B N 1
ATOM 2321 C CA . ARG B 1 82 ? -5.488 1.229 1.521 1 90.31 82 ARG B CA 1
ATOM 2322 C C . ARG B 1 82 ? -4.5 1.188 2.682 1 90.31 82 ARG B C 1
ATOM 2324 O O . ARG B 1 82 ? -3.328 1.532 2.516 1 90.31 82 ARG B O 1
ATOM 2331 N N . HIS B 1 83 ? -4.973 0.875 3.879 1 90.81 83 HIS B N 1
ATOM 2332 C CA . HIS B 1 83 ? -4.223 0.713 5.121 1 90.81 83 HIS B CA 1
ATOM 2333 C C . HIS B 1 83 ? -3.777 2.062 5.676 1 90.81 83 HIS B C 1
ATOM 2335 O O . HIS B 1 83 ? -2.938 2.121 6.574 1 90.81 83 HIS B O 1
ATOM 2341 N N . ALA B 1 84 ? -4.324 3.131 5.098 1 94.81 84 ALA B N 1
ATOM 2342 C CA . ALA B 1 84 ? -4.027 4.438 5.684 1 94.81 84 ALA B CA 1
ATOM 2343 C C . ALA B 1 84 ? -4.668 4.578 7.062 1 94.81 84 ALA B C 1
ATOM 2345 O O . ALA B 1 84 ? -5.859 4.297 7.23 1 94.81 84 ALA B O 1
ATOM 2346 N N . ALA B 1 85 ? -3.869 5.008 8.023 1 96.44 85 ALA B N 1
ATOM 2347 C CA . ALA B 1 85 ? -4.383 5.23 9.375 1 96.44 85 ALA B CA 1
ATOM 2348 C C . ALA B 1 85 ? -4.902 6.656 9.531 1 96.44 85 ALA B C 1
ATOM 2350 O O . ALA B 1 85 ? -5.715 6.934 10.422 1 96.44 85 ALA B O 1
ATOM 2351 N N . GLY B 1 86 ? -4.438 7.527 8.711 1 97.88 86 GLY B N 1
ATOM 2352 C CA . GLY B 1 86 ? -4.848 8.922 8.719 1 97.88 86 GLY B CA 1
ATOM 2353 C C . GLY B 1 86 ? -4.5 9.656 7.438 1 97.88 86 GLY B C 1
ATOM 2354 O O . GLY B 1 86 ? -3.824 9.109 6.562 1 97.88 86 GLY B O 1
ATOM 2355 N N . ALA B 1 87 ? -4.996 10.93 7.375 1 97.88 87 ALA B N 1
ATOM 2356 C CA . ALA B 1 87 ? -4.773 11.711 6.164 1 97.88 87 ALA B CA 1
ATOM 2357 C C . ALA B 1 87 ? -4.613 13.195 6.492 1 97.88 87 ALA B C 1
ATOM 2359 O O . ALA B 1 87 ? -5.246 13.703 7.422 1 97.88 87 ALA B O 1
ATOM 2360 N N . LEU B 1 88 ? -3.725 13.773 5.707 1 98.06 88 LEU B N 1
ATOM 2361 C CA . LEU B 1 88 ? -3.674 15.227 5.652 1 98.06 88 LEU B CA 1
ATOM 2362 C C . LEU B 1 88 ? -4.277 15.742 4.348 1 98.06 88 LEU B C 1
ATOM 2364 O O . LEU B 1 88 ? -3.797 15.406 3.264 1 98.06 88 LEU B O 1
ATOM 2368 N N . LEU B 1 89 ? -5.328 16.5 4.469 1 97.19 89 LEU B N 1
ATOM 2369 C CA . LEU B 1 89 ? -5.887 17.234 3.334 1 97.19 89 LEU B CA 1
ATOM 2370 C C . LEU B 1 89 ? -5.297 18.641 3.248 1 97.19 89 LEU B C 1
ATOM 2372 O O . LEU B 1 89 ? -5.516 19.469 4.141 1 97.19 89 LEU B O 1
ATOM 2376 N N . VAL B 1 90 ? -4.617 18.875 2.143 1 97.69 90 VAL B N 1
ATOM 2377 C CA . VAL B 1 90 ? -3.859 20.125 2.047 1 97.69 90 VAL B CA 1
ATOM 2378 C C . VAL B 1 90 ? -4.453 21 0.952 1 97.69 90 VAL B C 1
ATOM 2380 O O . VAL B 1 90 ? -4.715 20.531 -0.159 1 97.69 90 VAL B O 1
ATOM 2383 N N . PHE B 1 91 ? -4.727 22.234 1.27 1 97.88 91 PHE B N 1
ATOM 2384 C CA . PHE B 1 91 ? -5.09 23.203 0.251 1 97.88 91 PHE B CA 1
ATOM 2385 C C . PHE B 1 91 ? -4.277 24.484 0.413 1 97.88 91 PHE B C 1
ATOM 2387 O O . PHE B 1 91 ? -3.58 24.656 1.415 1 97.88 91 PHE B O 1
ATOM 2394 N N . ASP B 1 92 ? -4.289 25.281 -0.631 1 98.19 92 ASP B N 1
ATOM 2395 C CA . ASP B 1 92 ? -3.549 26.531 -0.702 1 98.19 92 ASP B CA 1
ATOM 2396 C C . ASP B 1 92 ? -4.422 27.719 -0.274 1 98.19 92 ASP B C 1
ATOM 2398 O O . ASP B 1 92 ? -5.375 28.078 -0.968 1 98.19 92 ASP B O 1
ATOM 2402 N N . GLU B 1 93 ? -4.09 28.328 0.829 1 98.31 93 GLU B N 1
ATOM 2403 C CA . GLU B 1 93 ? -4.91 29.422 1.356 1 98.31 93 GLU B CA 1
ATOM 2404 C C . GLU B 1 93 ? -4.934 30.609 0.395 1 98.31 93 GLU B C 1
ATOM 2406 O O . GLU B 1 93 ? -5.82 31.469 0.478 1 98.31 93 GLU B O 1
ATOM 2411 N N . THR B 1 94 ? -3.947 30.641 -0.487 1 98 94 THR B N 1
ATOM 2412 C CA . THR B 1 94 ? -3.828 31.781 -1.374 1 98 94 THR B CA 1
ATOM 2413 C C . THR B 1 94 ? -4.617 31.562 -2.662 1 98 94 THR B C 1
ATOM 2415 O O . THR B 1 94 ? -4.688 32.438 -3.516 1 98 94 THR B O 1
ATOM 2418 N N . VAL B 1 95 ? -5.168 30.375 -2.832 1 97.19 95 VAL B N 1
ATOM 2419 C CA . VAL B 1 95 ? -5.934 30.047 -4.027 1 97.19 95 VAL B CA 1
ATOM 2420 C C . VAL B 1 95 ? -7.398 29.828 -3.662 1 97.19 95 VAL B C 1
ATOM 2422 O O . VAL B 1 95 ? -7.734 28.891 -2.936 1 97.19 95 VAL B O 1
ATOM 2425 N N . LEU B 1 96 ? -8.305 30.656 -4.195 1 93.38 96 LEU B N 1
ATOM 2426 C CA . LEU B 1 96 ? -9.711 30.734 -3.809 1 93.38 96 LEU B CA 1
ATOM 2427 C C . LEU B 1 96 ? -10.391 29.375 -4.012 1 93.38 96 LEU B C 1
ATOM 2429 O O . LEU B 1 96 ? -11.156 28.938 -3.152 1 93.38 96 LEU B O 1
ATOM 2433 N N . LYS B 1 97 ? -10.117 28.641 -5 1 94.5 97 LYS B N 1
ATOM 2434 C CA . LYS B 1 97 ? -10.852 27.422 -5.324 1 94.5 97 LYS B CA 1
ATOM 2435 C C . LYS B 1 97 ? -10.18 26.203 -4.715 1 94.5 97 LYS B C 1
ATOM 2437 O O . LYS B 1 97 ? -10.68 25.078 -4.848 1 94.5 97 LYS B O 1
ATOM 2442 N N . SER B 1 98 ? -9.164 26.422 -4.039 1 95.69 98 SER B N 1
ATOM 2443 C CA . SER B 1 98 ? -8.352 25.297 -3.562 1 95.69 98 SER B CA 1
ATOM 2444 C C . SER B 1 98 ? -9.117 24.453 -2.555 1 95.69 98 SER B C 1
ATOM 2446 O O . SER B 1 98 ? -9.156 23.234 -2.67 1 95.69 98 SER B O 1
ATOM 2448 N N . PHE B 1 99 ? -9.781 25.109 -1.668 1 95.75 99 PHE B N 1
ATOM 2449 C CA . PHE B 1 99 ? -10.523 24.359 -0.663 1 95.75 99 PHE B CA 1
ATOM 2450 C C . PHE B 1 99 ? -11.758 23.719 -1.274 1 95.75 99 PHE B C 1
ATOM 2452 O O . PHE B 1 99 ? -12.141 22.609 -0.894 1 95.75 99 PHE B O 1
ATOM 2459 N N . GLU B 1 100 ? -12.344 24.438 -2.123 1 95.38 100 GLU B N 1
ATOM 2460 C CA . GLU B 1 100 ? -13.516 23.875 -2.789 1 95.38 100 GLU B CA 1
ATOM 2461 C C . GLU B 1 100 ? -13.188 22.547 -3.459 1 95.38 100 GLU B C 1
ATOM 2463 O O . GLU B 1 100 ? -13.977 21.594 -3.398 1 95.38 100 GLU B O 1
ATOM 2468 N N . GLU B 1 101 ? -12.078 22.484 -4.039 1 92.81 101 GLU B N 1
ATOM 2469 C CA . GLU B 1 101 ? -11.633 21.234 -4.676 1 92.81 101 GLU B CA 1
ATOM 2470 C C . GLU B 1 101 ? -11.406 20.141 -3.643 1 92.81 101 GLU B C 1
ATOM 2472 O O . GLU B 1 101 ? -11.742 18.984 -3.885 1 92.81 101 GLU B O 1
ATOM 2477 N N . LEU B 1 102 ? -10.883 20.531 -2.574 1 93.25 102 LEU B N 1
ATOM 2478 C CA . LEU B 1 102 ? -10.656 19.578 -1.49 1 93.25 102 LEU B CA 1
ATOM 2479 C C . LEU B 1 102 ? -11.969 18.969 -1.021 1 93.25 102 LEU B C 1
ATOM 2481 O O . LEU B 1 102 ? -12.07 17.75 -0.872 1 93.25 102 LEU B O 1
ATOM 2485 N N . GLU B 1 103 ? -12.906 19.734 -0.881 1 93.25 103 GLU B N 1
ATOM 2486 C CA . GLU B 1 103 ? -14.203 19.312 -0.371 1 93.25 103 GLU B CA 1
ATOM 2487 C C . GLU B 1 103 ? -14.961 18.484 -1.406 1 93.25 103 GLU B C 1
ATOM 2489 O O . GLU B 1 103 ? -15.594 17.484 -1.065 1 93.25 103 GLU B O 1
ATOM 2494 N N . ALA B 1 104 ? -14.844 18.906 -2.594 1 92.44 104 ALA B N 1
ATOM 2495 C CA . ALA B 1 104 ? -15.664 18.312 -3.648 1 92.44 104 ALA B CA 1
ATOM 2496 C C . ALA B 1 104 ? -15.055 17.016 -4.164 1 92.44 104 ALA B C 1
ATOM 2498 O O . ALA B 1 104 ? -15.773 16.109 -4.582 1 92.44 104 ALA B O 1
ATOM 2499 N N . VAL B 1 105 ? -13.797 16.906 -4.102 1 90 105 VAL B N 1
ATOM 2500 C CA . VAL B 1 105 ? -13.141 15.797 -4.789 1 90 105 VAL B CA 1
ATOM 2501 C C . VAL B 1 105 ? -12.445 14.898 -3.771 1 90 105 VAL B C 1
ATOM 2503 O O . VAL B 1 105 ? -12.781 13.727 -3.633 1 90 105 VAL B O 1
ATOM 2506 N N . TRP B 1 106 ? -11.641 15.461 -3.018 1 90.62 106 TRP B N 1
ATOM 2507 C CA . TRP B 1 106 ? -10.68 14.68 -2.246 1 90.62 106 TRP B CA 1
ATOM 2508 C C . TRP B 1 106 ? -11.336 14.086 -1.001 1 90.62 106 TRP B C 1
ATOM 2510 O O . TRP B 1 106 ? -11.102 12.93 -0.662 1 90.62 106 TRP B O 1
ATOM 2520 N N . LEU B 1 107 ? -12.156 14.906 -0.322 1 92.69 107 LEU B N 1
ATOM 2521 C CA . LEU B 1 107 ? -12.789 14.422 0.895 1 92.69 107 LEU B CA 1
ATOM 2522 C C . LEU B 1 107 ? -13.727 13.258 0.588 1 92.69 107 LEU B C 1
ATOM 2524 O O . LEU B 1 107 ? -13.656 12.211 1.232 1 92.69 107 LEU B O 1
ATOM 2528 N N . PRO B 1 108 ? -14.562 13.367 -0.424 1 91.56 108 PRO B N 1
ATOM 2529 C CA . PRO B 1 108 ? -15.438 12.242 -0.758 1 91.56 108 PRO B CA 1
ATOM 2530 C C . PRO B 1 108 ? -14.656 10.984 -1.151 1 91.56 108 PRO B C 1
ATOM 2532 O O . PRO B 1 108 ? -15.094 9.867 -0.864 1 91.56 108 PRO B O 1
ATOM 2535 N N . GLU B 1 109 ? -13.57 11.094 -1.722 1 88 109 GLU B N 1
ATOM 2536 C CA . GLU B 1 109 ? -12.75 9.961 -2.143 1 88 109 GLU B CA 1
ATOM 2537 C C . GLU B 1 109 ? -12.086 9.289 -0.947 1 88 109 GLU B C 1
ATOM 2539 O O . GLU B 1 109 ? -11.891 8.07 -0.94 1 88 109 GLU B O 1
ATOM 2544 N N . LEU B 1 110 ? -11.758 10.094 -0.03 1 91.31 110 LEU B N 1
ATOM 2545 C CA . LEU B 1 110 ? -10.984 9.633 1.121 1 91.31 110 LEU B CA 1
ATOM 2546 C C . LEU B 1 110 ? -11.891 8.953 2.143 1 91.31 110 LEU B C 1
ATOM 2548 O O . LEU B 1 110 ? -11.516 7.938 2.732 1 91.31 110 LEU B O 1
ATOM 2552 N N . LEU B 1 111 ? -13.078 9.43 2.344 1 93.75 111 LEU B N 1
ATOM 2553 C CA . LEU B 1 111 ? -13.922 9.086 3.479 1 93.75 111 LEU B CA 1
ATOM 2554 C C . LEU B 1 111 ? -14.25 7.598 3.486 1 93.75 111 LEU B C 1
ATOM 2556 O O . LEU B 1 111 ? -14.172 6.945 4.531 1 93.75 111 LEU B O 1
ATOM 2560 N N . PRO B 1 112 ? -14.523 7.023 2.328 1 91.5 112 PRO B N 1
ATOM 2561 C CA . PRO B 1 112 ? -14.797 5.582 2.355 1 91.5 112 PRO B CA 1
ATOM 2562 C C . PRO B 1 112 ? -13.617 4.766 2.879 1 91.5 112 PRO B C 1
ATOM 2564 O O . PRO B 1 112 ? -13.82 3.705 3.479 1 91.5 112 PRO B O 1
ATOM 2567 N N . HIS B 1 113 ? -12.438 5.258 2.742 1 89.5 113 HIS B N 1
ATOM 2568 C CA . HIS B 1 113 ? -11.242 4.535 3.172 1 89.5 113 HIS B CA 1
ATOM 2569 C C . HIS B 1 113 ? -10.922 4.828 4.633 1 89.5 113 HIS B C 1
ATOM 2571 O O . HIS B 1 113 ? -10.023 4.207 5.211 1 89.5 113 HIS B O 1
ATOM 2577 N N . MET B 1 114 ? -11.609 5.805 5.188 1 93 114 MET B N 1
ATOM 2578 C CA . MET B 1 114 ? -11.438 6.164 6.59 1 93 114 MET B CA 1
ATOM 2579 C C . MET B 1 114 ? -12.633 5.711 7.422 1 93 114 MET B C 1
ATOM 2581 O O . MET B 1 114 ? -12.961 6.332 8.438 1 93 114 MET B O 1
ATOM 2585 N N . ASN B 1 115 ? -13.336 4.684 6.902 1 92.06 115 ASN B N 1
ATOM 2586 C CA . ASN B 1 115 ? -14.539 4.172 7.547 1 92.06 115 ASN B CA 1
ATOM 2587 C C . ASN B 1 115 ? -15.578 5.27 7.75 1 92.06 115 ASN B C 1
ATOM 2589 O O . ASN B 1 115 ? -16.25 5.316 8.781 1 92.06 115 ASN B O 1
ATOM 2593 N N . ASP B 1 116 ? -15.578 6.254 6.91 1 93.75 116 ASP B N 1
ATOM 2594 C CA . ASP B 1 116 ? -16.5 7.379 6.875 1 93.75 116 ASP B CA 1
ATOM 2595 C C . ASP B 1 116 ? -16.391 8.227 8.141 1 93.75 116 ASP B C 1
ATOM 2597 O O . ASP B 1 116 ? -17.375 8.773 8.617 1 93.75 116 ASP B O 1
ATOM 2601 N N . SER B 1 117 ? -15.258 8.18 8.734 1 94.5 117 SER B N 1
ATOM 2602 C CA . SER B 1 117 ? -14.961 9.008 9.906 1 94.5 117 SER B CA 1
ATOM 2603 C C . SER B 1 117 ? -13.969 10.109 9.57 1 94.5 117 SER B C 1
ATOM 2605 O O . SER B 1 117 ? -13.062 9.914 8.758 1 94.5 117 SER B O 1
ATOM 2607 N N . THR B 1 118 ? -14.164 11.203 10.234 1 96.06 118 THR B N 1
ATOM 2608 C CA . THR B 1 118 ? -13.281 12.344 10.023 1 96.06 118 THR B CA 1
ATOM 2609 C C . THR B 1 118 ? -12.258 12.461 11.156 1 96.06 118 THR B C 1
ATOM 2611 O O . THR B 1 118 ? -11.422 13.359 11.148 1 96.06 118 THR B O 1
ATOM 2614 N N . GLU B 1 119 ? -12.281 11.555 12.031 1 96.12 119 GLU B N 1
ATOM 2615 C CA . GLU B 1 119 ? -11.492 11.617 13.258 1 96.12 119 GLU B CA 1
ATOM 2616 C C . GLU B 1 119 ? -9.992 11.672 12.953 1 96.12 119 GLU B C 1
ATOM 2618 O O . GLU B 1 119 ? -9.234 12.328 13.664 1 96.12 119 GLU B O 1
ATOM 2623 N N . PHE B 1 120 ? -9.633 11.008 11.938 1 98.12 120 PHE B N 1
ATOM 2624 C CA . PHE B 1 120 ? -8.203 10.891 11.648 1 98.12 120 PHE B CA 1
ATOM 2625 C C . PHE B 1 120 ? -7.844 11.633 10.375 1 98.12 120 PHE B C 1
ATOM 2627 O O . PHE B 1 120 ? -6.945 11.219 9.641 1 98.12 120 PHE B O 1
ATOM 2634 N N . ILE B 1 121 ? -8.562 12.703 10.117 1 98.19 121 ILE B N 1
ATOM 2635 C CA . ILE B 1 121 ? -8.297 13.625 9.008 1 98.19 121 ILE B CA 1
ATOM 2636 C C . ILE B 1 121 ? -7.934 15 9.562 1 98.19 121 ILE B C 1
ATOM 2638 O O . ILE B 1 121 ? -8.594 15.508 10.477 1 98.19 121 ILE B O 1
ATOM 2642 N N . VAL B 1 122 ? -6.863 15.539 9.07 1 98.62 122 VAL B N 1
ATOM 2643 C CA . VAL B 1 122 ? -6.477 16.906 9.383 1 98.62 122 VAL B CA 1
ATOM 2644 C C . VAL B 1 122 ? -6.453 17.734 8.102 1 98.62 122 VAL B C 1
ATOM 2646 O O . VAL B 1 122 ? -5.84 17.344 7.109 1 98.62 122 VAL B O 1
ATOM 2649 N N . VAL B 1 123 ? -7.168 18.828 8.141 1 98.62 123 VAL B N 1
ATOM 2650 C CA . VAL B 1 123 ? -7.102 19.781 7.027 1 98.62 123 VAL B CA 1
ATOM 2651 C C . VAL B 1 123 ? -6.027 20.828 7.305 1 98.62 123 VAL B C 1
ATOM 2653 O O . VAL B 1 123 ? -6.023 21.453 8.359 1 98.62 123 VAL B O 1
ATOM 2656 N N . CYS B 1 124 ? -5.152 20.953 6.344 1 98.75 124 CYS B N 1
ATOM 2657 C CA . CYS B 1 124 ? -4.062 21.906 6.449 1 98.75 124 CYS B CA 1
ATOM 2658 C C . CYS B 1 124 ? -4.246 23.047 5.457 1 98.75 124 CYS B C 1
ATOM 2660 O O . CYS B 1 124 ? -4.145 22.859 4.246 1 98.75 124 CYS B O 1
ATOM 2662 N N . GLY B 1 125 ? -4.586 24.234 5.961 1 98.75 125 GLY B N 1
ATOM 2663 C CA . GLY B 1 125 ? -4.449 25.422 5.148 1 98.75 125 GLY B CA 1
ATOM 2664 C C . GLY B 1 125 ? -3.014 25.891 5.008 1 98.75 125 GLY B C 1
ATOM 2665 O O . GLY B 1 125 ? -2.494 26.594 5.883 1 98.75 125 GLY B O 1
ATOM 2666 N N . ASN B 1 126 ? -2.432 25.547 3.84 1 98.75 126 ASN B N 1
ATOM 2667 C CA . ASN B 1 126 ? -0.999 25.75 3.658 1 98.75 126 ASN B CA 1
ATOM 2668 C C . ASN B 1 126 ? -0.7 27.125 3.055 1 98.75 126 ASN B C 1
ATOM 2670 O O . ASN B 1 126 ? -1.599 27.781 2.535 1 98.75 126 ASN B O 1
ATOM 2674 N N . LYS B 1 127 ? 0.529 27.578 3.186 1 98.5 127 LYS B N 1
ATOM 2675 C CA . LYS B 1 127 ? 1.049 28.875 2.752 1 98.5 127 LYS B CA 1
ATOM 2676 C C . LYS B 1 127 ? 0.452 30.016 3.576 1 98.5 127 LYS B C 1
ATOM 2678 O O . LYS B 1 127 ? 0.18 31.094 3.047 1 98.5 127 LYS B O 1
ATOM 2683 N N . CYS B 1 128 ? 0.301 29.672 4.82 1 98.31 128 CYS B N 1
ATOM 2684 C CA . CYS B 1 128 ? -0.333 30.641 5.707 1 98.31 128 CYS B CA 1
ATOM 2685 C C . CYS B 1 128 ? 0.612 31.797 6.012 1 98.31 128 CYS B C 1
ATOM 2687 O O . CYS B 1 128 ? 0.219 32.781 6.656 1 98.31 128 CYS B O 1
ATOM 2689 N N . ASP B 1 129 ? 1.849 31.703 5.559 1 98.19 129 ASP B N 1
ATOM 2690 C CA . ASP B 1 129 ? 2.809 32.781 5.719 1 98.19 129 ASP B CA 1
ATOM 2691 C C . ASP B 1 129 ? 2.559 33.906 4.695 1 98.19 129 ASP B C 1
ATOM 2693 O O . ASP B 1 129 ? 3.078 35 4.832 1 98.19 129 ASP B O 1
ATOM 2697 N N . ALA B 1 130 ? 1.737 33.625 3.738 1 97.56 130 ALA B N 1
ATOM 2698 C CA . ALA B 1 130 ? 1.438 34.594 2.695 1 97.56 130 ALA B CA 1
ATOM 2699 C C . ALA B 1 130 ? 0.412 35.625 3.178 1 97.56 130 ALA B C 1
ATOM 2701 O O . ALA B 1 130 ? -0.395 35.312 4.062 1 97.56 130 ALA B O 1
ATOM 2702 N N . VAL B 1 131 ? 0.473 36.781 2.619 1 97.31 131 VAL B N 1
ATOM 2703 C CA . VAL B 1 131 ? -0.536 37.812 2.871 1 97.31 131 VAL B CA 1
ATOM 2704 C C . VAL B 1 131 ? -1.771 37.531 2.016 1 97.31 131 VAL B C 1
ATOM 2706 O O . VAL B 1 131 ? -1.666 37.344 0.799 1 97.31 131 VAL B O 1
ATOM 2709 N N . LEU B 1 132 ? -2.906 37.562 2.678 1 97.75 132 LEU B N 1
ATOM 2710 C CA . LEU B 1 132 ? -4.141 37.219 1.986 1 97.75 132 LEU B CA 1
ATOM 2711 C C . LEU B 1 132 ? -4.945 38.469 1.621 1 97.75 132 LEU B C 1
ATOM 2713 O O . LEU B 1 132 ? -4.973 39.438 2.381 1 97.75 132 LEU B O 1
ATOM 2717 N N . THR B 1 133 ? -5.547 38.406 0.463 1 97.69 133 THR B N 1
ATOM 2718 C CA . THR B 1 133 ? -6.559 39.375 0.117 1 97.69 133 THR B CA 1
ATOM 2719 C C . THR B 1 133 ? -7.812 39.219 0.971 1 97.69 133 THR B C 1
ATOM 2721 O O . THR B 1 133 ? -7.945 38.219 1.678 1 97.69 133 THR B O 1
ATOM 2724 N N . GLU B 1 134 ? -8.633 40.156 0.916 1 97.19 134 GLU B N 1
ATOM 2725 C CA . GLU B 1 134 ? -9.883 40.094 1.662 1 97.19 134 GLU B CA 1
ATOM 2726 C C . GLU B 1 134 ? -10.719 38.875 1.201 1 97.19 134 GLU B C 1
ATOM 2728 O O . GLU B 1 134 ? -11.297 38.188 2.021 1 97.19 134 GLU B O 1
ATOM 2733 N N . GLU B 1 135 ? -10.758 38.688 -0.101 1 96.88 135 GLU B N 1
ATOM 2734 C CA . GLU B 1 135 ? -11.508 37.562 -0.66 1 96.88 135 GLU B CA 1
ATOM 2735 C C . GLU B 1 135 ? -10.938 36.219 -0.179 1 96.88 135 GLU B C 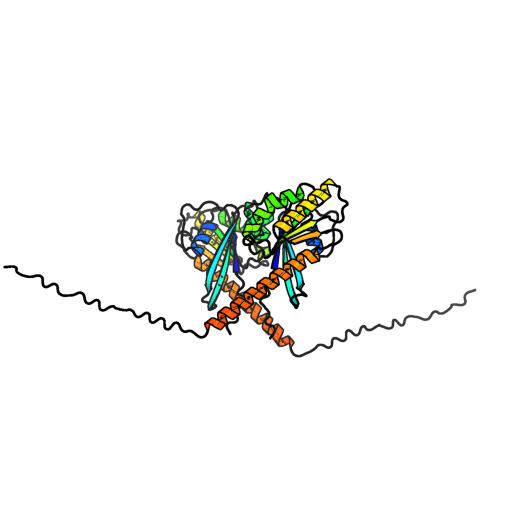1
ATOM 2737 O O . GLU B 1 135 ? -11.695 35.312 0.146 1 96.88 135 GLU B O 1
ATOM 2742 N N . GLN B 1 136 ? -9.672 36.094 -0.135 1 97.19 136 GLN B N 1
ATOM 2743 C CA . GLN B 1 136 ? -9.008 34.906 0.327 1 97.19 136 GLN B CA 1
ATOM 2744 C C . GLN B 1 136 ? -9.273 34.656 1.812 1 97.19 136 GLN B C 1
ATOM 2746 O O . GLN B 1 136 ? -9.461 33.5 2.236 1 97.19 136 GLN B O 1
ATOM 2751 N N . ARG B 1 137 ? -9.281 35.656 2.609 1 97.56 137 ARG B N 1
ATOM 2752 C CA . ARG B 1 137 ? -9.578 35.562 4.035 1 97.56 137 ARG B CA 1
ATOM 2753 C C . ARG B 1 137 ? -10.992 35.062 4.266 1 97.56 137 ARG B C 1
ATOM 2755 O O . ARG B 1 137 ? -11.227 34.219 5.156 1 97.56 137 ARG B O 1
ATOM 2762 N N . GLU B 1 138 ? -11.852 35.594 3.482 1 96.94 138 GLU B N 1
ATOM 2763 C CA . GLU B 1 138 ? -13.242 35.125 3.59 1 96.94 138 GLU B CA 1
ATOM 2764 C C . GLU B 1 138 ? -13.375 33.656 3.223 1 96.94 138 GLU B C 1
ATOM 2766 O O . GLU B 1 138 ? -14.078 32.906 3.896 1 96.94 138 GLU B O 1
ATOM 2771 N N . SER B 1 139 ? -12.719 33.312 2.143 1 96.44 139 SER B N 1
ATOM 2772 C CA . SER B 1 139 ? -12.719 31.922 1.718 1 96.44 139 SER B CA 1
ATOM 2773 C C . SER B 1 139 ? -12.125 31.016 2.795 1 96.44 139 SER B C 1
ATOM 2775 O O . SER B 1 139 ? -12.641 29.922 3.049 1 96.44 139 SER B O 1
ATOM 2777 N N . LEU B 1 140 ? -11.109 31.422 3.369 1 97.94 140 LEU B N 1
ATOM 2778 C CA . LEU B 1 140 ? -10.445 30.672 4.434 1 97.94 140 LEU B CA 1
ATOM 2779 C C . LEU B 1 140 ? -11.375 30.516 5.637 1 97.94 140 LEU B C 1
ATOM 2781 O O . LEU B 1 140 ? -11.438 29.438 6.234 1 97.94 140 LEU B O 1
ATOM 2785 N N . GLN B 1 141 ? -12.016 31.562 6.004 1 97.75 141 GLN B N 1
ATOM 2786 C CA . GLN B 1 141 ? -12.977 31.484 7.102 1 97.75 141 GLN B CA 1
ATOM 2787 C C . GLN B 1 141 ? -14.062 30.453 6.82 1 97.75 141 GLN B C 1
ATOM 2789 O O . GLN B 1 141 ? -14.438 29.672 7.703 1 97.75 141 GLN B O 1
ATOM 2794 N N . LYS B 1 142 ? -14.531 30.469 5.645 1 97.12 142 LYS B N 1
ATOM 2795 C CA . LYS B 1 142 ? -15.531 29.5 5.242 1 97.12 142 LYS B CA 1
ATOM 2796 C C . LYS B 1 142 ? -14.984 28.078 5.355 1 97.12 142 LYS B C 1
ATOM 2798 O O . LYS B 1 142 ? -15.688 27.156 5.785 1 97.12 142 LYS B O 1
ATOM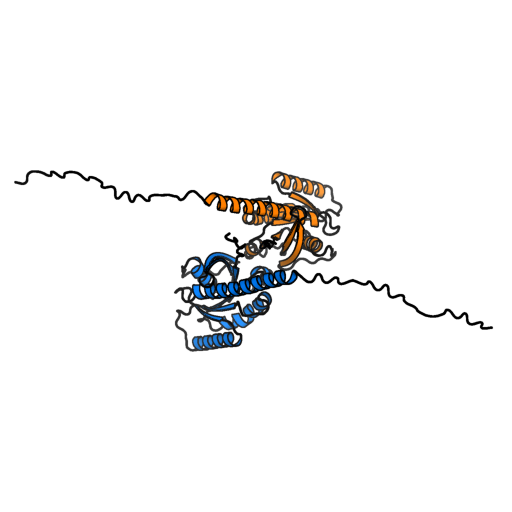 2803 N N . ALA B 1 143 ? -13.773 27.891 4.957 1 97.94 143 ALA B N 1
ATOM 2804 C CA . ALA B 1 143 ? -13.117 26.578 5.051 1 97.94 143 ALA B CA 1
ATOM 2805 C C . ALA B 1 143 ? -13.055 26.109 6.5 1 97.94 143 ALA B C 1
ATOM 2807 O O . ALA B 1 143 ? -13.367 24.953 6.797 1 97.94 143 ALA B O 1
ATOM 2808 N N . GLN B 1 144 ? -12.656 26.984 7.355 1 98.12 144 GLN B N 1
ATOM 2809 C CA . GLN B 1 144 ? -12.555 26.672 8.773 1 98.12 144 GLN B CA 1
ATOM 2810 C C . GLN B 1 144 ? -13.922 26.297 9.352 1 98.12 144 GLN B C 1
ATOM 2812 O O . GLN B 1 144 ? -14.031 25.328 10.109 1 98.12 144 GLN B O 1
ATOM 2817 N N . GLU B 1 145 ? -14.883 27.031 8.969 1 97.94 145 GLU B N 1
ATOM 2818 C CA . GLU B 1 145 ? -16.25 26.75 9.43 1 97.94 145 GLU B CA 1
ATOM 2819 C C . GLU B 1 145 ? -16.734 25.406 8.922 1 97.94 145 GLU B C 1
ATOM 2821 O O . GLU B 1 145 ? -17.391 24.656 9.656 1 97.94 145 GLU B O 1
ATOM 2826 N N . ALA B 1 146 ? -16.469 25.156 7.695 1 97.38 146 ALA B N 1
ATOM 2827 C CA . ALA B 1 146 ? -16.859 23.875 7.109 1 97.38 146 ALA B CA 1
ATOM 2828 C C . ALA B 1 146 ? -16.203 22.719 7.852 1 97.38 146 ALA B C 1
ATOM 2830 O O . ALA B 1 146 ? -16.844 21.688 8.109 1 97.38 146 ALA B O 1
ATOM 2831 N N . CYS B 1 147 ? -14.945 22.828 8.188 1 97.75 147 CYS B N 1
ATOM 2832 C CA . CYS B 1 147 ? -14.242 21.797 8.938 1 97.75 147 CYS B CA 1
ATOM 2833 C C . CYS B 1 147 ? -14.844 21.625 10.328 1 97.75 147 CYS B C 1
ATOM 2835 O O . CYS B 1 147 ? -15.078 20.5 10.766 1 97.75 147 CYS B O 1
ATOM 2837 N N . ARG B 1 148 ? -15.109 22.719 10.953 1 97.5 148 ARG B N 1
ATOM 2838 C CA . ARG B 1 148 ? -15.711 22.672 12.281 1 97.5 148 ARG B CA 1
ATOM 2839 C C . ARG B 1 148 ? -17.062 21.953 12.258 1 97.5 148 ARG B C 1
ATOM 2841 O O . ARG B 1 148 ? -17.328 21.125 13.117 1 97.5 148 ARG B O 1
ATOM 2848 N N . ALA B 1 149 ? -17.797 22.234 11.289 1 96.5 149 ALA B N 1
ATOM 2849 C CA . ALA B 1 149 ? -19.125 21.641 11.156 1 96.5 149 ALA B CA 1
ATOM 2850 C C . ALA B 1 149 ? -19.031 20.141 10.977 1 96.5 149 ALA B C 1
ATOM 2852 O O . ALA B 1 149 ? -19.938 19.406 11.375 1 96.5 149 ALA B O 1
ATOM 2853 N N . ARG B 1 150 ? -17.922 19.656 10.453 1 95.12 150 ARG B N 1
ATOM 2854 C CA . ARG B 1 150 ? -17.766 18.234 10.156 1 95.12 150 ARG B CA 1
ATOM 2855 C C . ARG B 1 150 ? -16.891 17.547 11.211 1 95.12 150 ARG B C 1
ATOM 2857 O O . ARG B 1 150 ? -16.594 16.359 11.094 1 95.12 150 ARG B O 1
ATOM 2864 N N . GLY B 1 151 ? -16.438 18.344 12.133 1 95.81 151 GLY B N 1
ATOM 2865 C CA . GLY B 1 151 ? -15.594 17.797 13.172 1 95.81 151 GLY B CA 1
ATOM 2866 C C . GLY B 1 151 ? -14.195 17.469 12.68 1 95.81 151 GLY B C 1
ATOM 2867 O O . GLY B 1 151 ? -13.539 16.562 13.219 1 95.81 151 GLY B O 1
ATOM 2868 N N . ILE B 1 152 ? -13.766 18.141 11.672 1 97.56 152 ILE B N 1
ATOM 2869 C CA . ILE B 1 152 ? -12.438 17.906 11.125 1 97.56 152 ILE B CA 1
ATOM 2870 C C . ILE B 1 152 ? -11.453 18.891 11.742 1 97.56 152 ILE B C 1
ATOM 2872 O O . ILE B 1 152 ? -11.734 20.094 11.836 1 97.56 152 ILE B O 1
ATOM 2876 N N . THR B 1 153 ? -10.344 18.406 12.188 1 98 153 THR B N 1
ATOM 2877 C CA . THR B 1 153 ? -9.281 19.281 12.688 1 98 153 THR B CA 1
ATOM 2878 C C . THR B 1 153 ? -8.727 20.156 11.562 1 98 153 THR B C 1
ATOM 2880 O O . THR B 1 153 ? -8.445 19.672 10.469 1 98 153 THR B O 1
ATOM 2883 N N . PHE B 1 154 ? -8.625 21.422 11.883 1 98.56 154 PHE B N 1
ATOM 2884 C CA . PHE B 1 154 ? -8.078 22.375 10.938 1 98.56 154 PHE B CA 1
ATOM 2885 C C . PHE B 1 154 ? -6.848 23.062 11.516 1 98.56 154 PHE B C 1
ATOM 2887 O O . PHE B 1 154 ? -6.859 23.516 12.664 1 98.56 154 PHE B O 1
ATOM 2894 N N . LEU B 1 155 ? -5.766 23.141 10.688 1 98.75 155 LEU B N 1
ATOM 2895 C CA . LEU B 1 155 ? -4.566 23.875 11.086 1 98.75 155 LEU B CA 1
ATOM 2896 C C . LEU B 1 155 ? -4.074 24.766 9.945 1 98.75 155 LEU B C 1
ATOM 2898 O O . LEU B 1 155 ? -4.043 24.328 8.789 1 98.75 155 LEU B O 1
ATOM 2902 N N . HIS B 1 156 ? -3.725 25.984 10.336 1 98.69 156 HIS B N 1
ATOM 2903 C CA . HIS B 1 156 ? -2.904 26.766 9.422 1 98.69 156 HIS B CA 1
ATOM 2904 C C . HIS B 1 156 ? -1.475 26.25 9.375 1 98.69 156 HIS B C 1
ATOM 2906 O O . HIS B 1 156 ? -0.837 26.062 10.414 1 98.69 156 HIS B O 1
ATOM 2912 N N . THR B 1 157 ? -1.08 26 8.125 1 98.81 157 THR B N 1
ATOM 2913 C CA . THR B 1 157 ? 0.283 25.484 8.023 1 98.81 157 THR B CA 1
ATOM 2914 C C . THR B 1 157 ? 1.098 26.328 7.035 1 98.81 157 THR B C 1
ATOM 2916 O O . THR B 1 157 ? 0.536 26.984 6.156 1 98.81 157 THR B O 1
ATOM 2919 N N . SER B 1 158 ? 2.389 26.328 7.25 1 98.81 158 SER B N 1
ATOM 2920 C CA . SER B 1 158 ? 3.359 26.859 6.293 1 98.81 158 SER B CA 1
ATOM 2921 C C . SER B 1 158 ? 4.555 25.922 6.148 1 98.81 158 SER B C 1
ATOM 2923 O O . SER B 1 158 ? 5.391 25.828 7.051 1 98.81 158 SER B O 1
ATOM 2925 N N . ALA B 1 159 ? 4.609 25.281 5.074 1 98.56 159 ALA B N 1
ATOM 2926 C CA . ALA B 1 159 ? 5.797 24.469 4.816 1 98.56 159 ALA B CA 1
ATOM 2927 C C . ALA B 1 159 ? 7.059 25.328 4.812 1 98.56 159 ALA B C 1
ATOM 2929 O O . ALA B 1 159 ? 8.117 24.891 5.262 1 98.56 159 ALA B O 1
ATOM 2930 N N . LYS B 1 160 ? 6.93 26.516 4.316 1 98.12 160 LYS B N 1
ATOM 2931 C CA . LYS B 1 160 ? 8.047 27.438 4.184 1 98.12 160 LYS B CA 1
ATOM 2932 C C . LYS B 1 160 ? 8.609 27.828 5.551 1 98.12 160 LYS B C 1
ATOM 2934 O O . LYS B 1 160 ? 9.82 2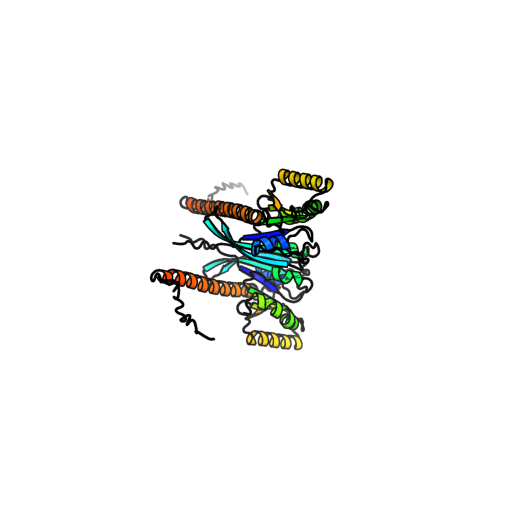7.766 5.77 1 98.12 160 LYS B O 1
ATOM 2939 N N . LYS B 1 161 ? 7.762 28.094 6.551 1 98.25 161 LYS B N 1
ATOM 2940 C CA . LYS B 1 161 ? 8.188 28.578 7.859 1 98.25 161 LYS B CA 1
ATOM 2941 C C . LYS B 1 161 ? 8.234 27.438 8.875 1 98.25 161 LYS B C 1
ATOM 2943 O O . LYS B 1 161 ? 8.766 27.594 9.977 1 98.25 161 LYS B O 1
ATOM 2948 N N . GLY B 1 162 ? 7.656 26.297 8.484 1 98.19 162 GLY B N 1
ATOM 2949 C CA . GLY B 1 162 ? 7.582 25.172 9.391 1 98.19 162 GLY B CA 1
ATOM 2950 C C . GLY B 1 162 ? 6.438 25.281 10.383 1 98.19 162 GLY B C 1
ATOM 2951 O O . GLY B 1 162 ? 6.348 24.484 11.32 1 98.19 162 GLY B O 1
ATOM 2952 N N . HIS B 1 163 ? 5.566 26.203 10.102 1 98.5 163 HIS B N 1
ATOM 2953 C CA . HIS B 1 163 ? 4.465 26.453 11.023 1 98.5 163 HIS B CA 1
ATOM 2954 C C . HIS B 1 163 ? 3.465 25.312 11.016 1 98.5 163 HIS B C 1
ATOM 2956 O O . HIS B 1 163 ? 2.904 24.969 9.969 1 98.5 163 HIS B O 1
ATOM 2962 N N . ASN B 1 164 ? 3.225 24.609 12.117 1 98.56 164 ASN B N 1
ATOM 2963 C CA . ASN B 1 164 ? 2.211 23.609 12.422 1 98.56 164 ASN B CA 1
ATOM 2964 C C . ASN B 1 164 ? 2.381 22.359 11.555 1 98.56 164 ASN B C 1
ATOM 2966 O O . ASN B 1 164 ? 1.459 21.547 11.438 1 98.56 164 ASN B O 1
ATOM 2970 N N . VAL B 1 165 ? 3.537 22.156 10.898 1 98.62 165 VAL B N 1
ATOM 2971 C CA . VAL B 1 165 ? 3.768 20.953 10.102 1 98.62 165 VAL B CA 1
ATOM 2972 C C . VAL B 1 165 ? 3.955 19.75 11.023 1 98.62 165 VAL B C 1
ATOM 2974 O O . VAL B 1 165 ? 3.234 18.75 10.914 1 98.62 165 VAL B O 1
ATOM 2977 N N . HIS B 1 166 ? 4.836 19.906 11.953 1 97.81 166 HIS B N 1
ATOM 2978 C CA . HIS B 1 166 ? 5.074 18.812 12.898 1 97.81 166 HIS B CA 1
ATOM 2979 C C . HIS B 1 166 ? 3.848 18.562 13.773 1 97.81 166 HIS B C 1
ATOM 2981 O O . HIS B 1 166 ? 3.52 17.422 14.07 1 97.81 166 HIS B O 1
ATOM 2987 N N . GLU B 1 167 ? 3.191 19.609 14.094 1 97.88 167 GLU B N 1
ATOM 2988 C CA . GLU B 1 167 ? 1.982 19.516 14.906 1 97.88 167 GLU B CA 1
ATOM 2989 C C . GLU B 1 167 ? 0.881 18.75 14.172 1 97.88 167 GLU B C 1
ATOM 2991 O O . GLU B 1 167 ? 0.116 18.016 14.781 1 97.88 167 GLU B O 1
ATOM 2996 N N . SER B 1 168 ? 0.764 18.953 12.898 1 98.56 168 SER B N 1
ATOM 2997 C CA . SER B 1 168 ? -0.255 18.266 12.109 1 98.56 168 SER B CA 1
ATOM 2998 C C . SER B 1 168 ? -0.03 16.766 12.094 1 98.56 168 SER B C 1
ATOM 3000 O O . SER B 1 168 ? -0.957 15.992 12.344 1 98.56 168 SER B O 1
ATOM 3002 N N . PHE B 1 169 ? 1.171 16.359 11.891 1 98.31 169 PHE B N 1
ATOM 3003 C CA . PHE B 1 169 ? 1.499 14.945 11.883 1 98.31 169 PHE B CA 1
ATOM 3004 C C . PHE B 1 169 ? 1.456 14.367 13.289 1 98.31 169 PHE B C 1
ATOM 3006 O O . PHE B 1 169 ? 0.837 13.328 13.523 1 98.31 169 PHE B O 1
ATOM 3013 N N . GLY B 1 170 ? 2.105 15.094 14.18 1 97.56 170 GLY B N 1
ATOM 3014 C CA . GLY B 1 170 ? 2.207 14.602 15.547 1 97.56 170 GLY B CA 1
ATOM 3015 C C . GLY B 1 170 ? 0.857 14.414 16.219 1 97.56 170 GLY B C 1
ATOM 3016 O O . GLY B 1 170 ? 0.605 13.375 16.828 1 97.56 170 GLY B O 1
ATOM 3017 N N . GLY B 1 171 ? 0.057 15.43 16.125 1 97.56 171 GLY B N 1
ATOM 3018 C CA . GLY B 1 171 ? -1.277 15.32 16.688 1 97.56 171 GLY B CA 1
ATOM 3019 C C . GLY B 1 171 ? -2.078 14.164 16.109 1 97.56 171 GLY B C 1
ATOM 3020 O O . GLY B 1 171 ? -2.764 13.453 16.844 1 97.56 171 GLY B O 1
ATOM 3021 N N . LEU B 1 172 ? -1.999 14.008 14.844 1 98.06 172 LEU B N 1
ATOM 3022 C CA . LEU B 1 172 ? -2.695 12.922 14.164 1 98.06 172 LEU B CA 1
ATOM 3023 C C . LEU B 1 172 ? -2.186 11.57 14.648 1 98.06 172 LEU B C 1
ATOM 3025 O O . LEU B 1 172 ? -2.977 10.688 14.984 1 98.06 172 LEU B O 1
ATOM 3029 N N . VAL B 1 173 ? -0.915 11.406 14.727 1 97.69 173 VAL B N 1
ATOM 3030 C CA . VAL B 1 173 ? -0.29 10.164 15.172 1 97.69 173 VAL B CA 1
ATOM 3031 C C . VAL B 1 173 ? -0.722 9.852 16.609 1 97.69 173 VAL B C 1
ATOM 3033 O O . VAL B 1 173 ? -1.062 8.711 16.922 1 97.69 173 VAL B O 1
ATOM 3036 N N . ASP B 1 174 ? -0.718 10.875 17.406 1 97.5 174 ASP B N 1
ATOM 3037 C CA . ASP B 1 174 ? -1.117 10.68 18.797 1 97.5 174 ASP B CA 1
ATOM 3038 C C . ASP B 1 174 ? -2.549 10.156 18.891 1 97.5 174 ASP B C 1
ATOM 3040 O O . ASP B 1 174 ? -2.836 9.258 19.688 1 97.5 174 ASP B O 1
ATOM 3044 N N . ARG B 1 175 ? -3.41 10.688 18.125 1 97.19 175 ARG B N 1
ATOM 3045 C CA . ARG B 1 175 ? -4.801 10.242 18.141 1 97.19 175 ARG B CA 1
ATOM 3046 C C . ARG B 1 175 ? -4.914 8.797 17.656 1 97.19 175 ARG B C 1
ATOM 3048 O O . ARG B 1 175 ? -5.695 8.016 18.203 1 97.19 175 ARG B O 1
ATOM 3055 N N . ILE B 1 176 ? -4.172 8.461 16.641 1 96.56 176 ILE B N 1
ATOM 3056 C CA . ILE B 1 176 ? -4.191 7.109 16.094 1 96.56 176 ILE B CA 1
ATOM 3057 C C . ILE B 1 176 ? -3.689 6.121 17.141 1 96.56 176 ILE B C 1
ATOM 3059 O O . ILE B 1 176 ? -4.281 5.059 17.328 1 96.56 176 ILE B O 1
ATOM 3063 N N . LEU B 1 177 ? -2.65 6.504 17.812 1 95.5 177 LEU B N 1
ATOM 3064 C CA . LEU B 1 177 ? -2.1 5.645 18.859 1 95.5 177 LEU B CA 1
ATOM 3065 C C . LEU B 1 177 ? -3.098 5.457 20 1 95.5 177 LEU B C 1
ATOM 3067 O O . LEU B 1 177 ? -3.221 4.363 20.547 1 95.5 177 LEU B O 1
ATOM 3071 N N . THR B 1 178 ? -3.723 6.492 20.359 1 96.06 178 THR B N 1
ATOM 3072 C CA . THR B 1 178 ? -4.746 6.406 21.406 1 96.06 178 THR B CA 1
ATOM 3073 C C . THR B 1 178 ? -5.809 5.379 21.031 1 96.06 178 THR B C 1
ATOM 3075 O O . THR B 1 178 ? -6.195 4.551 21.844 1 96.06 178 THR B O 1
ATOM 3078 N N . ARG B 1 179 ? -6.27 5.477 19.797 1 94.31 179 ARG B N 1
ATOM 3079 C CA . ARG B 1 179 ? -7.27 4.523 19.328 1 94.31 179 ARG B CA 1
ATOM 3080 C C . ARG B 1 179 ? -6.738 3.096 19.375 1 94.31 179 ARG B C 1
ATOM 3082 O O . ARG B 1 179 ? -7.445 2.18 19.812 1 94.31 179 ARG B O 1
ATOM 3089 N N . ARG B 1 180 ? -5.539 2.92 18.891 1 90.94 180 ARG B N 1
ATOM 3090 C CA . ARG B 1 180 ? -4.934 1.592 18.875 1 90.94 180 ARG B CA 1
ATOM 3091 C C . ARG B 1 180 ? -4.836 1.017 20.281 1 90.94 180 ARG B C 1
ATOM 3093 O O . ARG B 1 180 ? -5.043 -0.181 20.484 1 90.94 180 ARG B O 1
ATOM 3100 N N . GLU B 1 181 ? -4.516 1.839 21.188 1 89.94 181 GLU B N 1
ATOM 3101 C CA . GLU B 1 181 ? -4.398 1.402 22.578 1 89.94 181 GLU B CA 1
ATOM 3102 C C . GLU B 1 181 ? -5.754 0.989 23.141 1 89.94 181 GLU B C 1
ATOM 3104 O O . GLU B 1 181 ? -5.855 -0.012 23.859 1 89.94 181 GLU B O 1
ATOM 3109 N N . LYS B 1 182 ? -6.734 1.765 22.844 1 91.31 182 LYS B N 1
ATOM 3110 C CA . LYS B 1 182 ? -8.086 1.438 23.312 1 91.31 182 LYS B CA 1
ATOM 3111 C C . LYS B 1 182 ? -8.547 0.106 22.719 1 91.31 182 LYS B C 1
ATOM 3113 O O . LYS B 1 182 ? -9.148 -0.709 23.438 1 91.31 182 LYS B O 1
ATOM 3118 N N . GLU B 1 183 ? -8.25 -0.093 21.469 1 88.38 183 GLU B N 1
ATOM 3119 C CA . GLU B 1 183 ? -8.641 -1.333 20.797 1 88.38 183 GLU B CA 1
ATOM 3120 C C . GLU B 1 183 ? -7.883 -2.527 21.375 1 88.38 183 GLU B C 1
ATOM 3122 O O . GLU B 1 183 ? -8.453 -3.611 21.531 1 88.38 183 GLU B O 1
ATOM 3127 N N . ALA B 1 184 ? -6.633 -2.346 21.656 1 83 184 ALA B N 1
ATOM 3128 C CA . ALA B 1 184 ? -5.82 -3.408 22.234 1 83 184 ALA B CA 1
ATOM 3129 C C . ALA B 1 184 ? -6.316 -3.775 23.625 1 83 184 ALA B C 1
ATOM 3131 O O . ALA B 1 184 ? -6.379 -4.957 23.984 1 83 184 ALA B O 1
ATOM 3132 N N . ALA B 1 185 ? -6.637 -2.834 24.359 1 84.75 185 ALA B N 1
ATOM 3133 C CA . ALA B 1 185 ? -7.148 -3.057 25.703 1 84.75 185 ALA B CA 1
ATOM 3134 C C . ALA B 1 185 ? -8.492 -3.783 25.672 1 84.75 185 ALA B C 1
ATOM 3136 O O . ALA B 1 185 ? -8.742 -4.68 26.484 1 84.75 185 ALA B O 1
ATOM 3137 N N . ALA B 1 186 ? -9.258 -3.447 24.719 1 85.44 186 ALA B N 1
ATOM 3138 C CA . ALA B 1 186 ? -10.562 -4.086 24.578 1 85.44 186 ALA B CA 1
ATOM 3139 C C . ALA B 1 186 ? -10.406 -5.547 24.156 1 85.44 186 ALA B C 1
ATOM 3141 O O . ALA B 1 186 ? -11.156 -6.41 24.625 1 85.44 186 ALA B O 1
ATOM 3142 N N . ALA B 1 187 ? -9.477 -5.797 23.312 1 78.06 187 ALA B N 1
ATOM 3143 C CA . ALA B 1 187 ? -9.219 -7.16 22.859 1 78.06 187 ALA B CA 1
ATOM 3144 C C . ALA B 1 187 ? -8.719 -8.031 24.016 1 78.06 187 ALA B C 1
ATOM 3146 O O . ALA B 1 187 ? -9.109 -9.195 24.141 1 78.06 187 ALA B O 1
ATOM 3147 N N . LEU B 1 188 ? -7.891 -7.523 24.859 1 75 188 LEU B N 1
ATOM 3148 C CA . LEU B 1 188 ? -7.359 -8.227 26.016 1 75 188 LEU B CA 1
ATOM 3149 C C . LEU B 1 188 ? -8.453 -8.492 27.047 1 75 188 LEU B C 1
ATOM 3151 O O . LEU B 1 188 ? -8.508 -9.57 27.641 1 75 188 LEU B O 1
ATOM 3155 N N . ALA B 1 189 ? -9.266 -7.559 27.203 1 74.44 189 ALA B N 1
ATOM 3156 C CA . ALA B 1 189 ? -10.375 -7.691 28.156 1 74.44 189 ALA B CA 1
ATOM 3157 C C . ALA B 1 189 ? -11.383 -8.727 27.672 1 74.44 189 ALA B C 1
ATOM 3159 O O . ALA B 1 189 ? -11.922 -9.5 28.469 1 74.44 189 ALA B O 1
ATOM 3160 N N . ALA B 1 190 ? -11.578 -8.703 26.438 1 71.31 190 ALA B N 1
ATOM 3161 C CA . ALA B 1 190 ? -12.5 -9.672 25.844 1 71.31 190 ALA B CA 1
ATOM 3162 C C . ALA B 1 190 ? -11.922 -11.086 25.922 1 71.31 190 ALA B C 1
ATOM 3164 O O . ALA B 1 190 ? -12.656 -12.055 26.125 1 71.31 190 ALA B O 1
ATOM 3165 N N . GLY B 1 191 ? -10.648 -11.164 25.625 1 60.5 191 GLY B N 1
ATOM 3166 C CA . GLY B 1 191 ? -10 -12.453 25.781 1 60.5 191 GLY B CA 1
ATOM 3167 C C . GLY B 1 191 ? -9.938 -12.922 27.219 1 60.5 191 GLY B C 1
ATOM 3168 O O . GLY B 1 191 ? -9.992 -14.125 27.5 1 60.5 191 GLY B O 1
ATOM 3169 N N . ALA B 1 192 ? -9.82 -12.086 28.203 1 59.78 192 ALA B N 1
ATOM 3170 C CA . ALA B 1 192 ? -9.766 -12.422 29.625 1 59.78 192 ALA B CA 1
ATOM 3171 C C . ALA B 1 192 ? -11.133 -12.867 30.141 1 59.78 192 ALA B C 1
ATOM 3173 O O . ALA B 1 192 ? -11.227 -13.75 30.984 1 59.78 192 ALA B O 1
ATOM 3174 N N . ASN B 1 193 ? -12.141 -12.156 29.766 1 54 193 ASN B N 1
ATOM 3175 C CA . ASN B 1 193 ? -13.477 -12.523 30.219 1 54 193 ASN B CA 1
ATOM 3176 C C . ASN B 1 193 ? -13.93 -13.844 29.609 1 54 193 ASN B C 1
ATOM 3178 O O . ASN B 1 193 ? -14.984 -14.367 29.969 1 54 193 ASN B O 1
ATOM 3182 N N . GLY B 1 194 ? -13.398 -14.203 28.484 1 47.19 194 GLY B N 1
ATOM 3183 C CA . GLY B 1 194 ? -13.766 -15.477 27.891 1 47.19 194 GLY B CA 1
ATOM 3184 C C . GLY B 1 194 ? -13.211 -16.672 28.641 1 47.19 194 GLY B C 1
ATOM 3185 O O . GLY B 1 194 ? -13.211 -17.797 28.141 1 47.19 194 GLY B O 1
ATOM 3186 N N . GLY B 1 195 ? -12.547 -16.484 29.734 1 40.59 195 GLY B N 1
ATOM 3187 C CA . GLY B 1 195 ? -12.125 -17.656 30.484 1 40.59 195 GLY B CA 1
ATOM 3188 C C . GLY B 1 195 ? -13.281 -18.516 30.953 1 40.59 195 GLY B C 1
ATOM 3189 O O . GLY B 1 195 ? -13.211 -19.75 30.875 1 40.59 195 GLY B O 1
ATOM 3190 N N . ASP B 1 196 ? -14.094 -18.125 31.891 1 39.12 196 ASP B N 1
ATOM 3191 C CA . ASP B 1 196 ? -14.805 -19.094 32.719 1 39.12 196 ASP B CA 1
ATOM 3192 C C . ASP B 1 196 ? -15.992 -19.703 31.969 1 39.12 196 ASP B C 1
ATOM 3194 O O . ASP B 1 196 ? -16.516 -20.734 32.375 1 39.12 196 ASP B O 1
ATOM 3198 N N . GLY B 1 197 ? -16.969 -19.016 31.516 1 31.88 197 GLY B N 1
ATOM 3199 C CA . GLY B 1 197 ? -18.219 -19.766 31.312 1 31.88 197 GLY B CA 1
ATOM 3200 C C . GLY B 1 197 ? -18.156 -20.703 30.125 1 31.88 197 GLY B C 1
ATOM 3201 O O . GLY B 1 197 ? -18 -20.266 28.984 1 31.88 197 GLY B O 1
ATOM 3202 N N . ARG B 1 198 ? -17.625 -21.984 30.281 1 32.16 198 ARG B N 1
ATOM 3203 C CA . ARG B 1 198 ? -17.953 -23.219 29.562 1 32.16 198 ARG B CA 1
ATOM 3204 C C . ARG B 1 198 ? -19.438 -23.266 29.203 1 32.16 198 ARG B C 1
ATOM 3206 O O . ARG B 1 198 ? -20.297 -23.125 30.062 1 32.16 198 ARG B O 1
ATOM 3213 N N . ALA B 1 199 ? -19.828 -22.781 28.062 1 25.83 199 ALA B N 1
ATOM 3214 C CA . ALA B 1 199 ? -21.094 -23.219 27.484 1 25.83 199 ALA B CA 1
ATOM 3215 C C . ALA B 1 199 ? -21.297 -24.719 27.656 1 25.83 199 ALA B C 1
ATOM 3217 O O . ALA B 1 199 ? -20.531 -25.516 27.141 1 25.83 199 ALA B O 1
ATOM 3218 N N . LYS B 1 200 ? -21.688 -25.203 28.828 1 29.27 200 LYS B N 1
ATOM 3219 C CA . LYS B 1 200 ? -22.438 -26.453 28.938 1 29.27 200 LYS B CA 1
ATOM 3220 C C . LYS B 1 200 ? -23.547 -26.531 27.906 1 29.27 200 LYS B C 1
ATOM 3222 O O . LYS B 1 200 ? -24.703 -26.234 28.219 1 29.27 200 LYS B O 1
ATOM 3227 N N . SER B 1 201 ? -23.469 -25.766 26.734 1 23.58 201 SER B N 1
ATOM 3228 C CA . SER B 1 201 ? -24.562 -26.031 25.797 1 23.58 201 SER B CA 1
ATOM 3229 C C . SER B 1 201 ? -24.672 -27.531 25.5 1 23.58 201 SER B C 1
ATOM 3231 O O . SER B 1 201 ? -23.719 -28.125 24.984 1 23.58 201 SER B O 1
ATOM 3233 N N . THR B 1 202 ? -25.297 -28.266 26.391 1 24.78 202 THR B N 1
ATOM 3234 C CA . THR B 1 202 ? -26.016 -29.516 26.25 1 24.78 202 THR B CA 1
ATOM 3235 C C . THR B 1 202 ? -26.812 -29.562 24.953 1 24.78 202 THR B C 1
ATOM 3237 O O . THR B 1 202 ? -27.719 -28.734 24.75 1 24.78 202 THR B O 1
ATOM 3240 N N . LEU B 1 203 ? -26.125 -29.531 23.812 1 19.7 203 LEU B N 1
ATOM 3241 C CA . LEU B 1 203 ? -26.859 -30.031 22.656 1 19.7 203 LEU B CA 1
ATOM 3242 C C . LEU B 1 203 ? -27.672 -31.266 23.016 1 19.7 203 LEU B C 1
ATOM 3244 O O . LEU B 1 203 ? -27.109 -32.344 23.234 1 19.7 203 LEU B O 1
ATOM 3248 N N . ALA B 1 204 ? -28.438 -31.094 23.984 1 22.36 204 ALA B N 1
ATOM 3249 C CA . ALA B 1 204 ? -29.516 -32.062 24.188 1 22.36 204 ALA B CA 1
ATOM 3250 C C . ALA B 1 204 ? -30.203 -32.406 22.875 1 22.36 204 ALA B C 1
ATOM 3252 O O . ALA B 1 204 ? -30.781 -31.531 22.219 1 22.36 204 ALA B O 1
ATOM 3253 N N . THR B 1 205 ? -29.453 -33.156 21.969 1 21.11 205 THR B N 1
ATOM 3254 C CA . THR B 1 205 ? -30.125 -33.969 20.953 1 21.11 205 THR B CA 1
ATOM 3255 C C . THR B 1 205 ? -31.469 -34.469 21.484 1 21.11 205 THR B C 1
ATOM 3257 O O . THR B 1 205 ? -31.484 -35.312 22.422 1 21.11 205 THR B O 1
ATOM 3260 N N . ARG B 1 206 ? -32.219 -33.531 21.875 1 21.48 206 ARG B N 1
ATOM 3261 C CA . ARG B 1 206 ? -33.594 -33.938 22.188 1 21.48 206 ARG B CA 1
ATOM 3262 C C . ARG B 1 206 ? -34.156 -34.844 21.109 1 21.48 206 ARG B C 1
ATOM 3264 O O . ARG B 1 206 ? -34.438 -34.375 20 1 21.48 206 ARG B O 1
ATOM 3271 N N . ILE B 1 207 ? -33.344 -36 20.766 1 23.09 207 ILE B N 1
ATOM 3272 C CA . ILE B 1 207 ? -34.125 -37.094 20.172 1 23.09 207 ILE B CA 1
ATOM 3273 C C . ILE B 1 207 ? -35.5 -37.156 20.844 1 23.09 207 ILE B C 1
ATOM 3275 O O . ILE B 1 207 ? -35.594 -37.531 22.016 1 23.09 207 ILE B O 1
ATOM 3279 N N . GLY B 1 208 ? -36.156 -36 20.844 1 18.98 208 GLY B N 1
ATOM 3280 C CA . GLY B 1 208 ? -37.562 -36 21.266 1 18.98 208 GLY B CA 1
ATOM 3281 C C . GLY B 1 208 ? -38.312 -37.25 20.828 1 18.98 208 GLY B C 1
ATOM 3282 O O . GLY B 1 208 ? -38.156 -37.688 19.688 1 18.98 208 GLY B O 1
ATOM 3283 N N . SER B 1 209 ? -38.5 -38.188 21.734 1 23.53 209 SER B N 1
ATOM 3284 C CA . SER B 1 209 ? -39.406 -39.344 21.719 1 23.53 209 SER B CA 1
ATOM 3285 C C . SER B 1 209 ? -40.75 -38.969 21.141 1 23.53 209 SER B C 1
ATOM 3287 O O . SER B 1 209 ? -41.625 -38.5 21.875 1 23.53 209 SER B O 1
ATOM 3289 N N . GLY B 1 210 ? -40.844 -37.969 20.172 1 19.27 210 GLY B N 1
ATOM 3290 C CA . GLY B 1 210 ? -42.25 -37.781 19.938 1 19.27 210 GLY B CA 1
ATOM 3291 C C . GLY B 1 210 ? -43.031 -39.094 19.875 1 19.27 210 GLY B C 1
ATOM 3292 O O . GLY B 1 210 ? -42.5 -40.094 19.422 1 19.27 210 GLY B O 1
ATOM 3293 N N . ASP B 1 211 ? -44.062 -39.281 20.719 1 20.17 211 ASP B N 1
ATOM 3294 C CA . ASP B 1 211 ? -45.188 -40.125 21 1 20.17 211 ASP B CA 1
ATOM 3295 C C . ASP B 1 211 ? -46.062 -40.312 19.766 1 20.17 211 ASP B C 1
ATOM 3297 O O . ASP B 1 211 ? -47.125 -39.688 19.656 1 20.17 211 ASP B O 1
ATOM 3301 N N . ASN B 1 212 ? -45.594 -40.156 18.5 1 19.59 212 ASN B N 1
ATOM 3302 C CA . ASN B 1 212 ? -46.75 -40.438 17.672 1 19.59 212 ASN B CA 1
ATOM 3303 C C . ASN B 1 212 ? -47.5 -41.688 18.141 1 19.59 212 ASN B C 1
ATOM 3305 O O . ASN B 1 212 ? -46.875 -42.75 18.344 1 19.59 212 ASN B O 1
ATOM 3309 N N . GLY B 1 213 ? -48.75 -41.625 18.672 1 19.8 213 GLY B N 1
ATOM 3310 C CA . GLY B 1 213 ? -50.062 -42.188 18.891 1 19.8 213 GLY B CA 1
ATOM 3311 C C . GLY B 1 213 ? -50.469 -43.188 17.828 1 19.8 213 GLY B C 1
ATOM 3312 O O . GLY B 1 213 ? -49.844 -43.25 16.766 1 19.8 213 GLY B O 1
ATOM 3313 N N . GLY B 1 214 ? -51.688 -43.906 18.094 1 20.19 214 GLY B N 1
ATOM 3314 C CA . GLY B 1 214 ? -52.594 -45.031 17.875 1 20.19 214 GLY B CA 1
ATOM 3315 C C . GLY B 1 214 ? -53.312 -44.938 16.531 1 20.19 214 GLY B C 1
ATOM 3316 O O . GLY B 1 214 ? -54.062 -44 16.281 1 20.19 214 GLY B O 1
ATOM 3317 N N . ILE B 1 215 ? -52.75 -45 15.359 1 17.89 215 ILE B N 1
ATOM 3318 C CA . ILE B 1 215 ? -53.656 -45.5 14.328 1 17.89 215 ILE B CA 1
ATOM 3319 C C . ILE B 1 215 ? -54.344 -46.781 14.805 1 17.89 215 ILE B C 1
ATOM 3321 O O . ILE B 1 215 ? -53.688 -47.781 15.031 1 17.89 215 ILE B O 1
ATOM 3325 N N . LYS B 1 216 ? -55.531 -46.656 15.523 1 19.3 216 LYS B N 1
ATOM 3326 C CA . LYS B 1 216 ? -56.625 -47.594 15.492 1 19.3 216 LYS B CA 1
ATOM 3327 C C . LYS B 1 216 ? -57.219 -47.719 14.086 1 19.3 216 LYS B C 1
ATOM 3329 O O . LYS B 1 216 ? -58.281 -48.312 13.898 1 19.3 216 LYS B O 1
ATOM 3334 N N . ARG B 1 217 ? -56.719 -47.312 12.914 1 19.05 217 ARG B N 1
ATOM 3335 C CA . ARG B 1 217 ? -57.688 -47.719 11.922 1 19.05 217 ARG B CA 1
ATOM 3336 C C . ARG B 1 217 ? -58.125 -49.188 12.148 1 19.05 217 ARG B C 1
ATOM 3338 O O . ARG B 1 217 ? -57.312 -50.031 12.484 1 19.05 217 ARG B O 1
ATOM 3345 N N . SER B 1 218 ? -59.469 -49.438 12.18 1 21.41 218 SER B N 1
ATOM 3346 C CA . SER B 1 218 ? -60.812 -50.062 12.133 1 21.41 218 SER B CA 1
ATOM 3347 C C . SER B 1 218 ? -60.812 -51.219 11.133 1 21.41 218 SER B C 1
ATOM 3349 O O . SER B 1 218 ? -59.938 -51.344 10.281 1 21.41 218 SER B O 1
ATOM 3351 N N . ASN B 1 219 ? -62.281 -51.719 10.555 1 19.94 219 ASN B N 1
ATOM 3352 C CA . ASN B 1 219 ? -63.188 -52.75 10.109 1 19.94 219 ASN B CA 1
ATOM 3353 C C . ASN B 1 219 ? -63 -53.094 8.633 1 19.94 219 ASN B C 1
ATOM 3355 O O . ASN B 1 219 ? -63.375 -52.312 7.754 1 19.94 219 ASN B O 1
ATOM 3359 N N . CYS B 1 220 ? -62.125 -53.219 7.633 1 20.28 220 CYS B N 1
ATOM 3360 C CA . CYS B 1 220 ? -62.375 -54.375 6.754 1 20.28 220 CYS B CA 1
ATOM 3361 C C . CYS B 1 220 ? -62.5 -55.656 7.551 1 20.28 220 CYS B C 1
ATOM 3363 O O . CYS B 1 220 ? -61.656 -55.969 8.398 1 20.28 220 CYS B O 1
ATOM 3365 N N . CYS B 1 221 ? -63.844 -56.219 7.305 1 19.72 221 CYS B N 1
ATOM 3366 C CA . CYS B 1 221 ? -64.625 -57.031 6.383 1 19.72 221 CYS B CA 1
ATOM 3367 C C . CYS B 1 221 ? -63.875 -57.281 5.078 1 19.72 221 CYS B C 1
ATOM 3369 O O . CYS B 1 221 ? -63.156 -56.406 4.617 1 19.72 221 CYS B O 1
#

Solvent-accessible surface area (backbone atoms only — not comparable to full-atom values): 25257 Å² total; per-residue (Å²): 128,79,71,74,61,69,75,70,65,43,31,33,32,49,45,31,52,70,89,22,41,63,68,45,38,50,42,23,59,73,71,67,43,67,67,94,81,68,71,84,63,71,38,54,47,79,46,75,42,82,41,76,37,76,92,71,71,42,78,40,44,35,33,42,40,38,55,31,49,54,77,85,43,61,56,50,40,60,63,67,44,60,81,37,65,31,34,40,40,31,20,26,50,84,39,78,62,32,52,56,47,30,60,69,50,46,46,65,65,44,28,70,60,45,77,67,46,42,82,47,34,36,37,30,37,18,54,58,82,56,87,68,51,72,68,32,48,51,49,48,50,50,51,54,50,53,29,56,76,63,58,28,48,72,41,67,16,14,38,82,79,52,40,51,44,56,54,54,54,47,54,49,51,51,53,50,50,51,51,52,50,54,53,51,52,49,51,51,50,54,60,58,68,65,63,70,88,76,78,78,76,72,78,68,76,70,78,70,78,81,71,83,87,81,83,76,80,81,77,84,134,129,81,72,74,60,67,75,69,65,43,32,33,33,49,46,33,54,70,89,24,42,61,67,47,38,50,39,24,59,74,71,67,44,68,66,96,80,68,72,83,61,73,37,54,48,80,47,74,43,82,41,76,38,76,94,69,71,42,77,40,45,35,32,42,40,39,54,32,49,54,77,86,43,60,55,50,41,60,63,67,45,60,81,38,67,30,36,42,39,33,20,26,50,84,39,78,60,33,52,57,47,30,59,70,50,46,46,65,65,45,28,72,59,44,77,69,45,42,82,47,34,36,37,31,38,17,53,57,81,54,88,68,53,72,68,30,48,52,48,47,51,51,52,52,50,54,28,55,76,63,59,30,49,74,42,66,17,13,38,82,80,52,39,51,44,58,54,53,53,49,53,49,51,52,53,49,49,52,51,53,50,54,52,50,52,49,52,52,50,53,59,58,66,63,64,70,82,71,77,78,70,70,77,66,75,66,75,64,75,72,73,84,81,79,81,65,87,83,84,79,129

Organism: Trypanosoma cruzi (strain CL Brener) (NCBI:txid353153)

InterPro domains:
  IPR001806 Small GTPase [PF00071] (11-177)
  IPR001806 Small GTPase [PS51421] (1-221)
  IPR001806 Small GTPase [SM00174] (12-179)
  IPR005225 Small GTP-binding domain [TIGR00231] (9-169)
  IPR027417 P-loop containing nucleoside triphosphate hydrolase [G3DSA:3.40.50.300] (4-199)
  IPR027417 P-loop containing nucleoside triphosphate hydrolase [SSF52540] (9-179)

Secondary structure (DSSP, 8-state):
-------PPEEEEEE--TTSSHHHHHHHHHHS---TTPPPPPSEEEEEEEEEETTTTEEEEEEEEEE---GGGGGGHHHHHTT--EEEEEEETTSTTHHHHIIIIIHHHHGGGGTT--TTEEEEEE-TTSPPPHHHHHHHHHHHHHHHHHT-EEEE-BTTTTBTHHHHHHHHHHHHHHHHHHHHHHHHHHHHHTSS-------------------------/-------PPEEEEEE--TTSSHHHHHHHHHHS---TTPPPPPSEEEEEEEEEETTTTEEEEEEEEEE---GGGGGGHHHHHTT--EEEEEEETTSTTHHHHIIIIIHHHHGGGGTT--TTEEEEEE-TTSPPPHHHHHHHHHHHHHHHHHT-EEEE-BTTTTBTHHHHHHHHHHHHHHHHHHHHHHHHHHHHHTSS-------------------------

Foldseek 3Di:
DPPPPPQDEAEEEEAFAWPLCSVLLVCCQQPVDGDPPDDQDDAKDKDWDWDQAPVVRDTHIYMYIYGRNDPVPVVCVCVRLARHLAYEYTFELQDLCGLVCCVPPVCVSNCVSNVNAQQLYEYEHEPLVDDHDPSSVVSVVVSVVVCVVRVHHYDYYYSNVSRCSNVSVNVSVVSSVVVVVVVVVVVVVVVVVPPDDPPPPPPCPCPPPPDDDDPPPDDDD/DPPVPPQDEAEEEEAFAWPLCQVLLVCCQQPVDGDPPDDQDDAKDKDWDWDQAPLVRDIHIYMYIYGRNDPVPVVCVCVRLARHLAYEYGFELQDLCGLVCCVPPVCVSNCVSNVNAQQLYEYEHEPLVDDHDPSSVVSVVVSVVVCVVRVHHYDYYYSNVRRCSNVSVNVSVVSSVVVVVVVVVVVVVVVVVPPDDDPPVPPVPCPPPPPPDDPPDDDDD

Radius of gyration: 30.28 Å; Cα contacts (8 Å, |Δi|>4): 655; chains: 2; bounding box: 134×103×63 Å

Sequence (442 aa):
MSSRACASSIKIVLCGPSNAGKTSITKRFITDTFDEYQDTTVGSAFFSKQLYSKAHNTNVRVEVWDTAGQEKYRAMAPMYFRHAAGALLVFDETVLKSFEELEAVWLPELLPHMNDSTEFIVVCGNKCDAVLTEEQRESLQKAQEACRARGITFLHTSAKKGHNVHESFGGLVDRILTRREKEAAAALAAGANGGDGRAKSTLATRIGSGDNGGIKRSNCCMSSRACASSIKIVLCGPSNAGKTSITKRFITDTFDEYQDTTVGSAFFSKQLYSKAHNTNVRVEVWDTAGQEKYRAMAPMYFRHAAGALLVFDETVLKSFEELEAVWLPELLPHMNDSTEFIVVCGNKCDAVLTEEQRESLQKAQEACRARGITFLHTSAKKGHNVHESFGGLVDRILTRREKEAAAALAAGANGGDGRAKSTLATRIGSGDNGGIKRSNCC

Nearest PDB structures (foldseek):
  5z2m-assembly1_A  TM=8.702E-01  e=3.795E-16  Mus musculus
  4qxa-assembly1_A  TM=8.535E-01  e=4.897E-16  Mus musculus
  2ocb-assembly1_A  TM=8.598E-01  e=7.649E-16  Homo sapiens
  1s8f-assembly2_B  TM=8.797E-01  e=3.312E-15  Canis lupus familiaris
  8zq3-assembly1_A  TM=8.554E-01  e=2.260E-15  Homo sapiens

pLDDT: mean 81.82, std 25.27, range [17.89, 98.81]